Protein AF-0000000079785555 (afdb_homodimer)

Organism: Hymenolepis diminuta (NCBI:txid6216)

InterPro domains:
  IPR012394 Aldehyde dehydrogenase NAD(P)-dependent [PTHR43570] (1-379)
  IPR015590 Aldehyde dehydrogenase domain [PF00171] (34-369)
  IPR016161 Aldehyde/histidinol dehydrogenase [SSF53720] (4-375)
  IPR016162 Aldehyde dehydrogenase, N-terminal [G3DSA:3.40.605.10] (1-370)
  IPR016163 Aldehyde dehydrogenase, C-terminal [G3DSA:3.40.309.10] (154-352)

Secondary structure (DSSP, 8-state):
-TTHHHHHHHHHHHHHHHHHHTSPEEPPPPGGGTTSEEEEEEEE-SEEEEE--SSSTTHHHHHHHHHHHHTT-EEEEE--TT-HHHHHHHHHHHHHHS-TTTEEE----HHHHHHHHHH---SEEEEES-HHHHHHHHHHHHTTT--EEEE-----EEEE-TTS-HHHHHHHHHHHHHGGGG--TTS--EEEEETTTHHHHHHHHHHHHHHHHSSS--TT-TTS---S-HHHHHHHHHHHHH--SEEEE---EEGGGTEE--EEEES--TTSGGGTS---SSEEEEEEESSHHHHHHHHHTSPPPSEEEEE-S-HHHHHHHHHH---SEEEES-SSGGG-STT--B---GGGEE--BSTHHHHHHTEEEEEEEE--SSS-GGG-/-TTHHHHHHHHHHHHHHHHHHTSPEEPPPPGGGTTSEEEEEEEE-SEEEEE--SSSTTHHHHHHHHHHHHTT-EEEEE--TT-HHHHHHHHHHHHHHS-TTTEEE----HHHHHHHHHH---SEEEEES-HHHHHHHHHHHHTTT--EEEE-----EEEE-TTS-HHHHHHHHHHHHHGGGG--TTS--EEEEETTTHHHHHHHHHHHHHHHHSSS--TT-TTS---S-HHHHHHHHHHHHH--SEEEE---EEGGGTEE--EEEES--TTSGGGTS---SSEEEEEEESSHHHHHHHHHTSPPPSEEEEE-S-HHHHHHHHHH---SEEEES-SSGGG-STT--B---GGGEE--BSTHHHHHHTEEEEEEEE--SSS-GGG-

Sequence (768 aa):
MSEISCVKYEIRDLLKRLKSWTKPLKIPKSHQFRRDKCRTEFQPLGTVLIIGSWNFPFQSIMIPLAGAIAAGNCVIIKPNELSVETRKLFAEQIPKYLDRSICQVLSCTLDEIKDFLYSNKMDFIFFSGVSSDGAFVMSEAGRTITPVCLDLSGKCPAYIDDSADVELAAKRIMWGKIYNCGQSSLAPDYALCHLDVQPHFIKACKDVLVSFYNDLPNIDTEDYGRIVSQEHAQRLKELMLETQGNCAFGGFTSVSHRFIQPTVITDVTESDVLMQHEIYGPILPVISVKSSDDALEYVNNLPKPQAVYIFAKEKVIFEFWKKNTLSGGIILNDVVMLKGPNGMNFGGVDSSGMGRYRGRASIELFSHQRGVIERSTKEKLDKMMSEISCVKYEIRDLLKRLKSWTKPLKIPKSHQFRRDKCRTEFQPLGTVLIIGSWNFPFQSIMIPLAGAIAAGNCVIIKPNELSVETRKLFAEQIPKYLDRSICQVLSCTLDEIKDFLYSNKMDFIFFSGVSSDGAFVMSEAGRTITPVCLDLSGKCPAYIDDSADVELAAKRIMWGKIYNCGQSSLAPDYALCHLDVQPHFIKACKDVLVSFYNDLPNIDTEDYGRIVSQEHAQRLKELMLETQGNCAFGGFTSVSHRFIQPTVITDVTESDVLMQHEIYGPILPVISVKSSDDALEYVNNLPKPQAVYIFAKEKVIFEFWKKNTLSGGIILNDVVMLKGPNGMNFGGVDSSGMGRYRGRASIELFSHQRGVIERSTKEKLDKM

Solvent-accessible surface area (backbone atoms only — not comparable to full-atom values): 38741 Å² total; per-residue (Å²): 107,85,47,56,52,57,37,52,49,50,50,52,51,42,69,72,38,44,71,72,71,55,50,67,43,76,41,64,62,40,80,91,38,63,76,32,50,46,31,35,36,72,35,48,59,45,42,32,38,38,35,18,25,56,72,49,46,61,38,50,38,48,46,58,47,50,24,31,46,72,25,64,28,28,36,38,38,30,46,25,71,82,30,55,69,61,37,52,46,48,63,60,48,45,65,75,76,36,57,68,84,43,39,42,73,44,90,53,50,72,73,54,45,53,56,46,54,74,74,40,89,51,50,28,38,39,39,34,47,53,49,70,60,49,18,49,52,37,25,60,27,8,73,67,43,28,53,68,32,32,44,32,35,29,61,9,42,29,36,36,44,82,62,26,59,46,63,59,47,20,43,40,49,50,50,30,18,45,43,72,31,7,38,40,54,54,17,48,43,30,33,39,26,23,63,89,42,38,68,59,32,55,52,33,35,53,51,41,43,24,70,74,63,77,32,76,67,52,95,79,39,79,92,55,69,55,47,94,36,48,69,59,26,43,53,52,50,50,44,67,67,64,35,79,38,44,74,75,46,63,73,54,67,36,42,94,70,12,34,67,29,63,22,40,27,34,72,39,54,82,82,26,62,68,61,72,50,74,69,63,35,29,52,35,41,31,26,74,27,90,41,71,67,54,43,48,54,56,55,69,75,45,74,33,13,28,33,40,24,36,27,53,66,52,63,67,58,54,52,52,48,61,74,72,54,70,42,10,24,39,27,35,62,45,55,62,55,67,76,62,46,47,57,39,44,44,37,20,34,51,58,1,17,34,54,48,30,43,54,63,38,15,37,57,62,36,27,42,74,23,31,38,37,41,48,57,84,80,65,84,66,77,80,112,108,85,47,55,53,58,39,51,48,49,50,51,51,43,71,72,39,43,71,70,71,56,50,66,44,77,40,62,61,40,81,92,38,63,77,33,50,47,32,35,36,70,36,48,58,44,44,33,36,39,34,17,24,57,71,48,46,62,37,52,39,49,46,58,48,50,25,31,45,74,26,64,27,30,37,37,37,29,46,25,71,82,30,55,68,59,37,51,46,49,63,61,48,44,65,73,76,34,58,66,85,42,38,42,73,45,89,54,50,73,74,54,46,53,57,47,53,73,76,39,87,51,50,27,38,38,38,33,45,53,48,71,60,47,18,49,52,38,25,60,26,8,73,68,45,28,54,68,32,31,46,31,36,30,60,9,43,29,38,36,44,81,63,27,59,46,63,59,46,21,43,39,48,48,51,29,19,45,41,70,32,7,38,40,54,53,16,48,44,30,32,41,25,23,62,88,41,39,68,59,33,55,52,33,35,53,51,41,44,24,69,76,63,78,34,76,65,54,94,79,40,79,93,53,70,55,47,92,36,47,68,58,26,44,51,53,49,50,44,68,68,65,36,79,39,44,75,75,45,65,72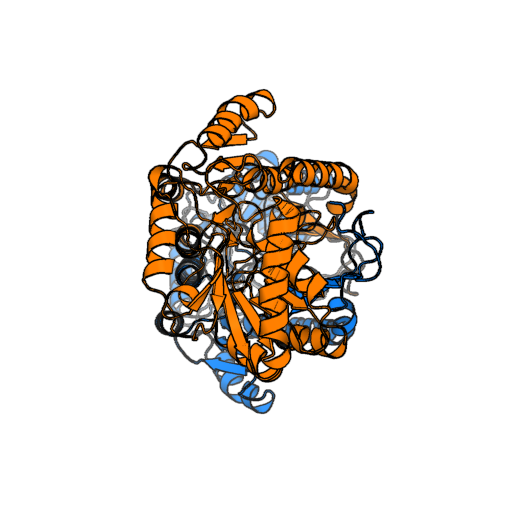,54,68,35,41,94,72,11,34,66,29,61,23,39,28,34,72,39,53,82,83,28,62,68,62,74,50,74,68,63,34,30,52,34,41,31,28,74,28,89,40,72,67,53,45,47,54,57,55,70,75,44,75,33,12,28,33,38,25,37,26,54,66,50,63,66,57,54,53,52,48,60,74,72,53,70,43,11,25,40,27,36,62,46,57,62,55,66,77,62,47,48,58,40,45,44,38,20,34,53,57,1,17,35,56,46,29,44,54,64,37,15,37,56,61,36,27,41,72,23,31,37,38,40,50,60,84,82,63,83,65,79,79,114

Radius of gyration: 28.83 Å; Cα contacts (8 Å, |Δi|>4): 1760; chains: 2; bounding box: 60×88×66 Å

Foldseek 3Di:
DVQVVLLVLLLVLLVVCLCVLFDWAFDDDDPLCVVKGKTKGWAFQEEEEQEADQLNQQNSFRNLLSLNVSLPYAYEYETAVLNPVVLVVCQPVVVVPDPCRRYHYDYDHLVVVLVVLVVDPGSEYEDEEALVSVVVVVVSNVVVVRYYWYQYAFQAEEEEAPQFPLLLLLLQLLCQCQVSQNQDRFRNLEYEYAPVCVVVNLVSNQVNCCVVQVHFDDLPRPPGHAASALVLLVVLLVLLVQFPFAWSDFNDGDSVSNDGTQTETEPGDCPTPSNPDRSSGNYYYYYYDNHLVRVLVSQQVGWAGQEYEYGHPDVVSVVVNVVRGAWQYYDYSHTPCQSPDAPRWGGTDDSSIDATDGNSSSSVRRIDTDMDMGHDPPDPSVPD/DVQVVLLVLLLVLCVVCLCVLFDWAFDDDDPLCVVKGKTKGWAFQEEEEQEADQLNQQNSFSNLLSLNVSLPYAYEYETAVLNPVVLVVCQPVVVVPDPCRRYHYDYDHLVVVLVVLVVDPGSEYEDEEALVSVVVVVVSNVVVVRYYWYQYAFQAEEEEAPQFPLLLLLLQLLCQCQVSQNQDRFRNLEYEYAPVCVVVNLVSNQVNCCVVQVHFDDLPRPPGHAASALVLLVVLLVLLVQFPFAWPDFNDGDSVSRDGTQTETEPGDCPTPSNPDRSSGNYYYYYYDNHLVRVLVSQQVDFAGQEYEYGHPDVVSVVVNVVRGAWQYYDYSHTPCQSPDAPRWGGTDDSSIDATDGNSSSSVRRIDTDMDMGHDPPDPSVPD

Nearest PDB structures (foldseek):
  6k0z-assembly1_A  TM=9.730E-01  e=1.139E-45  Staphylococcus aureus
  2id2-assembly1_C  TM=8.990E-01  e=3.531E-29  Streptococcus mutans
  1euh-assembly1_A  TM=8.965E-01  e=1.994E-28  Streptococcus mutans
  7pkc-assembly3_I  TM=8.694E-01  e=3.215E-28  Streptococcus pyogenes M49 591
  1qi1-assembly1_C  TM=8.891E-01  e=1.711E-27  Streptococcus mutans

pLDDT: mean 92.66, std 8.52, range [37.19, 98.69]

Structure (mmCIF, N/CA/C/O backbone):
data_AF-0000000079785555-model_v1
#
loop_
_entity.id
_entity.type
_entity.pdbx_description
1 polymer 'Aldedh domain-containing protein'
#
loop_
_atom_site.group_PDB
_atom_site.id
_atom_site.type_symbol
_atom_site.label_atom_id
_atom_site.label_alt_id
_atom_site.label_comp_id
_atom_site.label_asym_id
_atom_site.label_entity_id
_atom_site.label_seq_id
_atom_site.pdbx_PDB_ins_code
_atom_site.Cartn_x
_atom_site.Cartn_y
_atom_site.Cartn_z
_atom_site.occupancy
_atom_site.B_iso_or_equiv
_atom_site.auth_seq_id
_atom_site.auth_comp_id
_atom_site.auth_asym_id
_atom_site.auth_atom_id
_atom_site.pdbx_PDB_model_num
ATOM 1 N N . MET A 1 1 ? -14.336 -28.203 -1.696 1 54.31 1 MET A N 1
ATOM 2 C CA . MET A 1 1 ? -13.539 -28.312 -0.477 1 54.31 1 MET A CA 1
ATOM 3 C C . MET A 1 1 ? -12.336 -27.375 -0.516 1 54.31 1 MET A C 1
ATOM 5 O O . MET A 1 1 ? -12.039 -26.703 0.471 1 54.31 1 MET A O 1
ATOM 9 N N . SER A 1 2 ? -11.844 -27.141 -1.79 1 66.81 2 SER A N 1
ATOM 10 C CA . SER A 1 2 ? -10.578 -26.422 -1.933 1 66.81 2 SER A CA 1
ATOM 11 C C . SER A 1 2 ? -10.758 -24.938 -1.629 1 66.81 2 SER A C 1
ATOM 13 O O . SER A 1 2 ? -9.852 -24.297 -1.093 1 66.81 2 SER A O 1
ATOM 15 N N . GLU A 1 3 ? -11.969 -24.469 -1.671 1 80.06 3 GLU A N 1
ATOM 16 C CA . GLU A 1 3 ? -12.172 -23.031 -1.446 1 80.06 3 GLU A CA 1
ATOM 17 C C . GLU A 1 3 ? -12.75 -22.766 -0.058 1 80.06 3 GLU A C 1
ATOM 19 O O . GLU A 1 3 ? -12.398 -21.781 0.586 1 80.06 3 GLU A O 1
ATOM 24 N N . ILE A 1 4 ? -13.492 -23.719 0.406 1 85.88 4 ILE A N 1
ATOM 25 C CA . ILE A 1 4 ? -14.281 -23.469 1.607 1 85.88 4 ILE A CA 1
ATOM 26 C C . ILE A 1 4 ? -13.398 -23.609 2.844 1 85.88 4 ILE A C 1
ATOM 28 O O . ILE A 1 4 ? -13.484 -22.812 3.77 1 85.88 4 ILE A O 1
ATOM 32 N N . SER A 1 5 ? -12.594 -24.609 2.828 1 84.69 5 SER A N 1
ATOM 33 C CA . SER A 1 5 ? -11.766 -24.859 3.996 1 84.69 5 SER A CA 1
ATOM 34 C C . SER A 1 5 ? -10.836 -23.688 4.293 1 84.69 5 SER A C 1
ATOM 36 O O . SER A 1 5 ? -10.672 -23.297 5.449 1 84.69 5 SER A O 1
ATOM 38 N N . CYS A 1 6 ? -10.258 -23.156 3.271 1 85.5 6 CYS A N 1
ATOM 39 C CA . CYS A 1 6 ? -9.344 -22.031 3.443 1 85.5 6 CYS A CA 1
ATOM 40 C C . CYS A 1 6 ? -10.078 -20.828 4.016 1 85.5 6 CYS A C 1
ATOM 42 O O . CYS A 1 6 ? -9.539 -20.125 4.867 1 85.5 6 CYS A O 1
ATOM 44 N N . VAL A 1 7 ? -11.281 -20.609 3.604 1 91.5 7 VAL A N 1
ATOM 45 C CA . VAL A 1 7 ? -12.094 -19.484 4.062 1 91.5 7 VAL A CA 1
ATOM 46 C C . VAL A 1 7 ? -12.453 -19.672 5.535 1 91.5 7 VAL A C 1
ATOM 48 O O . VAL A 1 7 ? -12.328 -18.75 6.336 1 91.5 7 VAL A O 1
ATOM 51 N N . LYS A 1 8 ? -12.836 -20.922 5.836 1 92.19 8 LYS A N 1
ATOM 52 C CA . LYS A 1 8 ? -13.188 -21.234 7.219 1 92.19 8 LYS A CA 1
ATOM 53 C C . LYS A 1 8 ? -12 -21 8.156 1 92.19 8 LYS A C 1
ATOM 55 O O . LYS A 1 8 ? -12.156 -20.438 9.242 1 92.19 8 LYS A O 1
ATOM 60 N N . TYR A 1 9 ? -10.938 -21.422 7.695 1 87.94 9 TYR A N 1
ATOM 61 C CA . TYR A 1 9 ? -9.734 -21.266 8.5 1 87.94 9 TYR A CA 1
ATOM 62 C C . TYR A 1 9 ? -9.406 -19.781 8.703 1 87.94 9 TYR A C 1
ATOM 64 O O . TYR A 1 9 ? -9.094 -19.359 9.812 1 87.94 9 TYR A O 1
ATOM 72 N N . GLU A 1 10 ? -9.438 -19.031 7.656 1 90.94 10 GLU A N 1
ATOM 73 C CA . GLU A 1 10 ? -9.172 -17.594 7.719 1 90.94 10 GLU A CA 1
ATOM 74 C C . GLU A 1 10 ? -10.102 -16.906 8.711 1 90.94 10 GLU A C 1
ATOM 76 O O . GLU A 1 10 ? -9.648 -16.125 9.555 1 90.94 10 GLU A O 1
ATOM 81 N N . ILE A 1 11 ? -11.367 -17.219 8.664 1 94.12 11 ILE A N 1
ATOM 82 C CA . ILE A 1 11 ? -12.367 -16.578 9.523 1 94.12 11 ILE A CA 1
ATOM 83 C C . ILE A 1 11 ? -12.125 -16.984 10.977 1 94.12 11 ILE A C 1
ATOM 85 O O . ILE A 1 11 ? -12.188 -16.141 11.875 1 94.12 11 ILE A O 1
ATOM 89 N N . ARG A 1 12 ? -11.82 -18.266 11.156 1 93 12 ARG A N 1
ATOM 90 C CA . ARG A 1 12 ? -11.547 -18.734 12.508 1 93 12 ARG A CA 1
ATOM 91 C C . ARG A 1 12 ? -10.328 -18.047 13.102 1 93 12 ARG A C 1
ATOM 93 O O . ARG A 1 12 ? -10.336 -17.656 14.273 1 93 12 ARG A O 1
ATOM 100 N N . ASP A 1 13 ? -9.305 -17.922 12.289 1 90.81 13 ASP A N 1
ATOM 101 C CA . ASP A 1 13 ? -8.078 -17.266 12.734 1 90.81 13 ASP A CA 1
ATOM 102 C C . ASP A 1 13 ? -8.328 -15.797 13.078 1 90.81 13 ASP A C 1
ATOM 104 O O . ASP A 1 13 ? -7.859 -15.305 14.109 1 90.81 13 ASP A O 1
ATOM 108 N N . LEU A 1 14 ? -9.062 -15.109 12.312 1 93.44 14 LEU A N 1
ATOM 109 C CA . LEU A 1 14 ? -9.422 -13.719 12.555 1 93.44 14 LEU A CA 1
ATOM 110 C C . LEU A 1 14 ? -10.227 -13.578 13.844 1 93.44 14 LEU A C 1
ATOM 112 O O . LEU A 1 14 ? -9.938 -12.703 14.672 1 93.44 14 LEU A O 1
ATOM 116 N N . LEU A 1 15 ? -11.188 -14.453 14.031 1 95.38 15 LEU A N 1
ATOM 117 C CA . LEU A 1 15 ? -12.031 -14.398 15.219 1 95.38 15 LEU A CA 1
ATOM 118 C C . LEU A 1 15 ? -11.203 -14.633 16.484 1 95.38 15 LEU A C 1
ATOM 120 O O . LEU A 1 15 ? -11.414 -13.977 17.5 1 95.38 15 LEU A O 1
ATOM 124 N N . LYS A 1 16 ? -10.297 -15.508 16.297 1 93.44 16 LYS A N 1
ATOM 125 C CA . LYS A 1 16 ? -9.492 -15.898 17.453 1 93.44 16 LYS A CA 1
ATOM 126 C C . LYS A 1 16 ? -8.492 -14.805 17.828 1 93.44 16 LYS A C 1
ATOM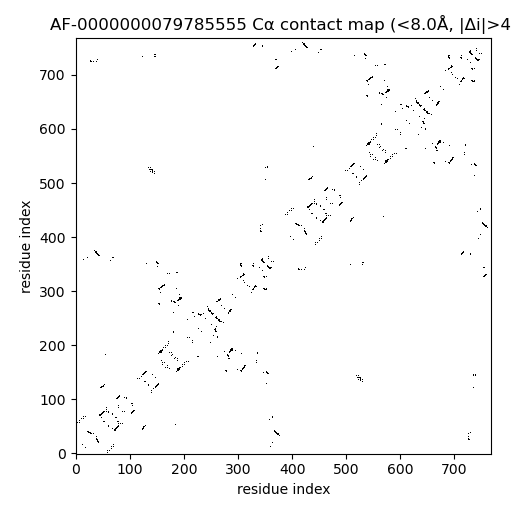 128 O O . LYS A 1 16 ? -8.227 -14.578 19.016 1 93.44 16 LYS A O 1
ATOM 133 N N . ARG A 1 17 ? -7.984 -14.125 16.844 1 93.75 17 ARG A N 1
ATOM 134 C CA . ARG A 1 17 ? -6.809 -13.305 17.094 1 93.75 17 ARG A CA 1
ATOM 135 C C . ARG A 1 17 ? -7.113 -11.828 16.875 1 93.75 17 ARG A C 1
ATOM 137 O O . ARG A 1 17 ? -6.234 -10.977 17.016 1 93.75 17 ARG A O 1
ATOM 144 N N . LEU A 1 18 ? -8.289 -11.477 16.609 1 94.88 18 LEU A N 1
ATOM 145 C CA . LEU A 1 18 ? -8.656 -10.109 16.25 1 94.88 18 LEU A CA 1
ATOM 146 C C . LEU A 1 18 ? -8.25 -9.133 17.344 1 94.88 18 LEU A C 1
ATOM 148 O O . LEU A 1 18 ? -7.637 -8.102 17.062 1 94.88 18 LEU A O 1
ATOM 152 N N . LYS A 1 19 ? -8.555 -9.438 18.594 1 94.75 19 LYS A N 1
ATOM 153 C CA . LYS A 1 19 ? -8.242 -8.547 19.703 1 94.75 19 LYS A CA 1
ATOM 154 C C . LYS A 1 19 ? -6.738 -8.312 19.812 1 94.75 19 LYS A C 1
ATOM 156 O O . LYS A 1 19 ? -6.293 -7.172 19.984 1 94.75 19 LYS A O 1
ATOM 161 N N . SER A 1 20 ? -6.012 -9.352 19.656 1 93.88 20 SER A N 1
ATOM 162 C CA . SER A 1 20 ? -4.559 -9.25 19.766 1 93.88 20 SER A CA 1
ATOM 163 C C . SER A 1 20 ? -3.975 -8.492 18.578 1 93.88 20 SER A C 1
ATOM 165 O O . SER A 1 20 ? -3.055 -7.684 18.75 1 93.88 20 SER A O 1
ATOM 167 N N . TRP A 1 21 ? -4.512 -8.727 17.406 1 92.06 21 TRP A N 1
ATOM 168 C CA . TRP A 1 21 ? -3.961 -8.141 16.188 1 92.06 21 TRP A CA 1
ATOM 169 C C . TRP A 1 21 ? -4.309 -6.656 16.094 1 92.06 21 TRP A C 1
ATOM 171 O O . TRP A 1 21 ? -3.658 -5.906 15.352 1 92.06 21 TRP A O 1
ATOM 181 N N . THR A 1 22 ? -5.297 -6.168 16.812 1 93.69 22 THR A N 1
ATOM 182 C CA . THR A 1 22 ? -5.75 -4.789 16.672 1 93.69 22 THR A CA 1
ATOM 183 C C . THR A 1 22 ? -5.355 -3.963 17.891 1 93.69 22 THR A C 1
ATOM 185 O O . THR A 1 22 ? -5.754 -2.803 18.016 1 93.69 22 THR A O 1
ATOM 188 N N . LYS A 1 23 ? -4.625 -4.559 18.781 1 93.25 23 LYS A N 1
ATOM 189 C CA . LYS A 1 23 ? -4.164 -3.828 19.953 1 93.25 23 LYS A CA 1
ATOM 190 C C . LYS A 1 23 ? -3.256 -2.668 19.562 1 93.25 23 LYS A C 1
ATOM 192 O O . LYS A 1 23 ? -2.402 -2.812 18.688 1 93.25 23 LYS A O 1
ATOM 197 N N . PRO A 1 24 ? -3.445 -1.506 20.203 1 91.12 24 PRO A N 1
ATOM 198 C CA . PRO A 1 24 ? -2.527 -0.394 19.953 1 91.12 24 PRO A CA 1
ATOM 199 C C . PRO A 1 24 ? -1.067 -0.763 20.203 1 91.12 24 PRO A C 1
ATOM 201 O O . PRO A 1 24 ? -0.769 -1.522 21.125 1 91.12 24 PRO A O 1
ATOM 204 N N . LEU A 1 25 ? -0.249 -0.232 19.312 1 85.44 25 LEU A N 1
ATOM 205 C CA . LEU A 1 25 ? 1.179 -0.501 19.453 1 85.44 25 LEU A CA 1
ATOM 206 C C . LEU A 1 25 ? 1.895 0.674 20.109 1 85.44 25 LEU A C 1
ATOM 208 O O . LEU A 1 25 ? 1.862 1.794 19.594 1 85.44 25 LEU A O 1
ATOM 212 N N . LYS A 1 26 ? 2.553 0.395 21.188 1 84.25 26 LYS A N 1
ATOM 213 C CA . LYS A 1 26 ? 3.309 1.437 21.875 1 84.25 26 LYS A CA 1
ATOM 214 C C . LYS A 1 26 ? 4.602 1.765 21.125 1 84.25 26 LYS A C 1
ATOM 216 O O . LYS A 1 26 ? 5.27 0.868 20.609 1 84.25 26 LYS A O 1
ATOM 221 N N . ILE A 1 27 ? 4.875 2.936 21 1 79.81 27 ILE A N 1
ATOM 222 C CA . ILE A 1 27 ? 6.086 3.404 20.328 1 79.81 27 ILE A CA 1
ATOM 223 C C . ILE A 1 27 ? 7.141 3.752 21.375 1 79.81 27 ILE A C 1
ATOM 225 O O . ILE A 1 27 ? 6.832 4.371 22.406 1 79.81 27 ILE A O 1
ATOM 229 N N . PRO A 1 28 ? 8.336 3.193 21.109 1 68.12 28 PRO A N 1
ATOM 230 C CA . PRO A 1 28 ? 9.398 3.562 22.062 1 68.12 28 PRO A CA 1
ATOM 231 C C . PRO A 1 28 ? 9.672 5.066 22.078 1 68.12 28 PRO A C 1
ATOM 233 O O . PRO A 1 28 ? 9.602 5.723 21.031 1 68.12 28 PRO A O 1
ATOM 236 N N . LYS A 1 29 ? 9.703 5.566 23.156 1 64.31 29 LYS A N 1
ATOM 237 C CA . LYS A 1 29 ? 9.781 7.012 23.344 1 64.31 29 LYS A CA 1
ATOM 238 C C . LYS A 1 29 ? 11.234 7.473 23.484 1 64.31 29 LYS A C 1
ATOM 240 O O . LYS A 1 29 ? 12.039 6.801 24.125 1 64.31 29 LYS A O 1
ATOM 245 N N . SER A 1 30 ? 11.516 8.398 22.547 1 63.25 30 SER A N 1
ATOM 246 C CA . SER A 1 30 ? 12.703 9.188 22.812 1 63.25 30 SER A CA 1
ATOM 247 C C . SER A 1 30 ? 12.539 10.031 24.078 1 63.25 30 SER A C 1
ATOM 249 O O . SER A 1 30 ? 11.43 10.141 24.609 1 63.25 30 SER A O 1
ATOM 251 N N . HIS A 1 31 ? 13.617 10.555 24.562 1 63.66 31 HIS A N 1
ATOM 252 C CA . HIS A 1 31 ? 13.664 11.344 25.781 1 63.66 31 HIS A CA 1
ATOM 253 C C . HIS A 1 31 ? 12.695 12.523 25.719 1 63.66 31 HIS A C 1
ATOM 255 O O . HIS A 1 31 ? 12.039 12.844 26.703 1 63.66 31 HIS A O 1
ATOM 261 N N . GLN A 1 32 ? 12.492 12.992 24.531 1 68.88 32 GLN A N 1
ATOM 262 C CA . GLN A 1 32 ? 11.672 14.18 24.344 1 68.88 32 GLN A CA 1
ATOM 263 C C . GLN A 1 32 ? 10.188 13.875 24.562 1 68.88 32 GLN A C 1
ATOM 265 O O . GLN A 1 32 ? 9.406 14.766 24.875 1 68.88 32 GLN A O 1
ATOM 270 N N . PHE A 1 33 ? 9.875 12.617 24.516 1 76.31 33 PHE A N 1
ATOM 271 C CA . PHE A 1 33 ? 8.469 12.227 24.594 1 76.31 33 PHE A CA 1
ATOM 272 C C . PHE A 1 33 ? 8.234 11.344 25.812 1 76.31 33 PHE A C 1
ATOM 274 O O . PHE A 1 33 ? 7.234 10.625 25.891 1 76.31 33 PHE A O 1
ATOM 281 N N . ARG A 1 34 ? 9.102 11.414 26.75 1 73.06 34 ARG A N 1
ATOM 282 C CA . ARG A 1 34 ? 9.102 10.508 27.891 1 73.06 34 ARG A CA 1
ATOM 283 C C . ARG A 1 34 ? 7.816 10.641 28.703 1 73.06 34 ARG A C 1
ATOM 285 O O . ARG A 1 34 ? 7.324 9.656 29.266 1 73.06 34 ARG A O 1
ATOM 292 N N . ARG A 1 35 ? 7.199 11.781 28.719 1 78.38 35 ARG A N 1
ATOM 293 C CA . ARG A 1 35 ? 6.008 11.984 29.531 1 78.38 35 ARG A CA 1
ATOM 294 C C . ARG A 1 35 ? 4.742 11.875 28.688 1 78.38 35 ARG A C 1
ATOM 296 O O . ARG A 1 35 ? 3.629 12.008 29.203 1 78.38 35 ARG A O 1
ATOM 303 N N . ASP A 1 36 ? 4.949 11.617 27.469 1 86.75 36 ASP A N 1
ATOM 304 C CA . ASP A 1 36 ? 3.822 11.57 26.547 1 86.75 36 ASP A CA 1
ATOM 305 C C . ASP A 1 36 ? 3.408 10.133 26.25 1 86.75 36 ASP A C 1
ATOM 307 O O . ASP A 1 36 ? 4.176 9.203 26.5 1 86.75 36 ASP A O 1
ATOM 311 N N . LYS A 1 37 ? 2.203 9.977 26 1 89.12 37 LYS A N 1
ATOM 312 C CA . LYS A 1 37 ? 1.729 8.695 25.484 1 89.12 37 LYS A CA 1
ATOM 313 C C . LYS A 1 37 ? 1.71 8.695 23.953 1 89.12 37 LYS A C 1
ATOM 315 O O . LYS A 1 37 ? 1.004 9.492 23.344 1 89.12 37 LYS A O 1
ATOM 320 N N . CYS A 1 38 ? 2.6 7.898 23.391 1 91.06 38 CYS A N 1
ATOM 321 C CA . CYS A 1 38 ? 2.697 7.766 21.938 1 91.06 38 CYS A CA 1
ATOM 322 C C . CYS A 1 38 ? 2.385 6.34 21.5 1 91.06 38 CYS A C 1
ATOM 324 O O . CYS A 1 38 ? 2.967 5.387 22.016 1 91.06 38 CYS A O 1
ATOM 326 N N . ARG A 1 39 ? 1.468 6.215 20.625 1 92.38 39 ARG A N 1
ATOM 327 C CA . ARG A 1 39 ? 1.105 4.891 20.125 1 92.38 39 ARG A CA 1
ATOM 328 C C . ARG A 1 39 ? 0.547 4.973 18.719 1 92.38 39 ARG A C 1
ATOM 330 O O . ARG A 1 39 ? 0.266 6.062 18.219 1 92.38 39 ARG A O 1
ATOM 337 N N . THR A 1 40 ? 0.484 3.842 18.094 1 92.75 40 THR A N 1
ATOM 338 C CA . THR A 1 40 ? -0.218 3.703 16.812 1 92.75 40 THR A CA 1
ATOM 339 C C . THR A 1 40 ? -1.47 2.848 16.984 1 92.75 40 THR A C 1
ATOM 341 O O . THR A 1 40 ? -1.469 1.875 17.734 1 92.75 40 THR A O 1
ATOM 344 N N . GLU A 1 41 ? -2.504 3.236 16.359 1 95.31 41 GLU A N 1
ATOM 345 C CA . GLU A 1 41 ? -3.773 2.518 16.406 1 95.31 41 GLU A CA 1
ATOM 346 C C . GLU A 1 41 ? -4.324 2.264 15.008 1 95.31 41 GLU A C 1
ATOM 348 O O . GLU A 1 41 ? -4.141 3.084 14.102 1 95.31 41 GLU A O 1
ATOM 353 N N . PHE A 1 42 ? -4.984 1.099 14.883 1 95.31 42 PHE A N 1
ATOM 354 C CA . PHE A 1 42 ? -5.645 0.791 13.617 1 95.31 42 PHE A CA 1
ATOM 355 C C . PHE A 1 42 ? -7.004 1.468 13.539 1 95.31 42 PHE A C 1
ATOM 357 O O . PHE A 1 42 ? -7.742 1.508 14.523 1 95.31 42 PHE A O 1
ATOM 364 N N . GLN A 1 43 ? -7.281 2.062 12.414 1 95.44 43 GLN A N 1
ATOM 365 C CA . GLN A 1 43 ? -8.586 2.629 12.094 1 95.44 43 GLN A CA 1
ATOM 366 C C . GLN A 1 43 ? -9.109 2.102 10.766 1 95.44 43 GLN A C 1
ATOM 368 O O . GLN A 1 43 ? -8.344 1.954 9.805 1 95.44 43 GLN A O 1
ATOM 373 N N . PRO A 1 44 ? -10.461 1.812 10.758 1 96.19 44 PRO A N 1
ATOM 374 C CA . PRO A 1 44 ? -11.016 1.404 9.469 1 96.19 44 PRO A CA 1
ATOM 375 C C . PRO A 1 44 ? -10.867 2.484 8.398 1 96.19 44 PRO A C 1
ATOM 377 O O . PRO A 1 44 ? -10.797 3.672 8.719 1 96.19 44 PRO A O 1
ATOM 380 N N . LEU A 1 45 ? -10.844 2.07 7.176 1 96.62 45 LEU A N 1
ATOM 381 C CA . LEU A 1 45 ? -10.664 2.98 6.047 1 96.62 45 LEU A CA 1
ATOM 382 C C . LEU A 1 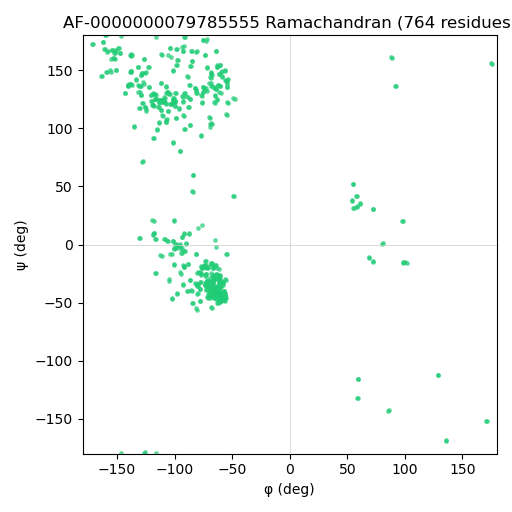45 ? -12.008 3.553 5.594 1 96.62 45 LEU A C 1
ATOM 384 O O . LEU A 1 45 ? -12.062 4.652 5.043 1 96.62 45 LEU A O 1
ATOM 388 N N . GLY A 1 46 ? -13.062 2.857 5.734 1 96.19 46 GLY A N 1
ATOM 389 C CA . GLY A 1 46 ? -14.375 3.279 5.289 1 96.19 46 GLY A CA 1
ATOM 390 C C . GLY A 1 46 ? -15.078 2.24 4.434 1 96.19 46 GLY A C 1
ATOM 391 O O . GLY A 1 46 ? -15.359 1.133 4.898 1 96.19 46 GLY A O 1
ATOM 392 N N . THR A 1 47 ? -15.258 2.566 3.15 1 97.12 47 THR A N 1
ATOM 393 C CA . THR A 1 47 ? -15.922 1.67 2.213 1 97.12 47 THR A CA 1
ATOM 394 C C . THR A 1 47 ? -14.906 0.988 1.302 1 97.12 47 THR A C 1
ATOM 396 O O . THR A 1 47 ? -14.188 1.656 0.554 1 97.12 47 THR A O 1
ATOM 399 N N . VAL A 1 48 ? -14.898 -0.344 1.354 1 98.19 48 VAL A N 1
ATOM 400 C CA . VAL A 1 48 ? -13.961 -1.154 0.58 1 98.19 48 VAL A CA 1
ATOM 401 C C . VAL A 1 48 ? -14.695 -1.838 -0.568 1 98.19 48 VAL A C 1
ATOM 403 O O . VAL A 1 48 ? -15.781 -2.391 -0.375 1 98.19 48 VAL A O 1
ATOM 406 N N . LEU A 1 49 ? -14.148 -1.727 -1.764 1 97.94 49 LEU A N 1
ATOM 407 C CA . LEU A 1 49 ? -14.648 -2.48 -2.91 1 97.94 49 LEU A CA 1
ATOM 408 C C . LEU A 1 49 ? -13.789 -3.713 -3.164 1 97.94 49 LEU A C 1
ATOM 410 O O . LEU A 1 49 ? -12.57 -3.604 -3.322 1 97.94 49 LEU A O 1
ATOM 414 N N . ILE A 1 50 ? -14.406 -4.875 -3.168 1 98.12 50 ILE A N 1
ATOM 415 C CA . ILE A 1 50 ? -13.711 -6.133 -3.443 1 98.12 50 ILE A CA 1
ATOM 416 C C . ILE A 1 50 ? -14.195 -6.703 -4.777 1 98.12 50 ILE A C 1
ATOM 418 O O . ILE A 1 50 ? -15.367 -7.047 -4.926 1 98.12 50 ILE A O 1
ATOM 422 N N . ILE A 1 51 ? -13.281 -6.773 -5.715 1 96.69 51 ILE A N 1
ATOM 423 C CA . ILE A 1 51 ? -13.555 -7.355 -7.027 1 96.69 51 ILE A CA 1
ATOM 424 C C . ILE A 1 51 ? -12.891 -8.727 -7.133 1 96.69 51 ILE A C 1
ATOM 426 O O . ILE A 1 51 ? -11.664 -8.836 -7.105 1 96.69 51 ILE A O 1
ATOM 430 N N . GLY A 1 52 ? -13.695 -9.711 -7.238 1 95.62 52 GLY A N 1
ATOM 431 C CA . GLY A 1 52 ? -13.188 -11.07 -7.184 1 95.62 52 GLY A CA 1
ATOM 432 C C . GLY A 1 52 ? -12.875 -11.648 -8.547 1 95.62 52 GLY A C 1
ATOM 433 O O . GLY A 1 52 ? -13.258 -11.078 -9.57 1 95.62 52 GLY A O 1
ATOM 434 N N . SER A 1 53 ? -12.18 -12.734 -8.617 1 94.19 53 SER A N 1
ATOM 435 C CA . SER A 1 53 ? -11.789 -13.445 -9.828 1 94.19 53 SER A CA 1
ATOM 436 C C . SER A 1 53 ? -12.727 -14.617 -10.109 1 94.19 53 SER A C 1
ATOM 438 O O . SER A 1 53 ? -13.508 -15.016 -9.242 1 94.19 53 SER A O 1
ATOM 440 N N . TRP A 1 54 ? -12.664 -15.227 -11.305 1 93.19 54 TRP A N 1
ATOM 441 C CA . TRP A 1 54 ? -13.586 -16.281 -11.695 1 93.19 54 TRP A CA 1
ATOM 442 C C . TRP A 1 54 ? -13.016 -17.656 -11.344 1 93.19 54 TRP A C 1
ATOM 444 O O . TRP A 1 54 ? -13.758 -18.641 -11.25 1 93.19 54 TRP A O 1
ATOM 454 N N . ASN A 1 55 ? -11.727 -17.766 -11.141 1 92 55 ASN A N 1
ATOM 455 C CA . ASN A 1 55 ? -11.117 -19.094 -10.984 1 92 55 ASN A CA 1
ATOM 456 C C . ASN A 1 55 ? -11.32 -19.641 -9.578 1 92 55 ASN A C 1
ATOM 458 O O . ASN A 1 55 ? -11.391 -20.859 -9.391 1 92 55 ASN A O 1
ATOM 462 N N . PHE A 1 56 ? -11.297 -18.828 -8.594 1 93.12 56 PHE A N 1
ATOM 463 C CA . PHE A 1 56 ? -11.695 -19.141 -7.223 1 93.12 56 PHE A CA 1
ATOM 464 C C . PHE A 1 56 ? -12.703 -18.125 -6.711 1 93.12 56 PHE A C 1
ATOM 466 O O . PHE A 1 56 ? -12.406 -17.344 -5.797 1 93.12 56 PHE A O 1
ATOM 473 N N . PRO A 1 57 ? -13.859 -18.234 -7.266 1 94 57 PRO A N 1
ATOM 474 C CA . PRO A 1 57 ? -14.82 -17.141 -7.133 1 94 57 PRO A CA 1
ATOM 475 C C . PRO A 1 57 ? -15.312 -16.953 -5.699 1 94 57 PRO A C 1
ATOM 477 O O . PRO A 1 57 ? -15.719 -15.859 -5.316 1 94 57 PRO A O 1
ATOM 480 N N . PHE A 1 58 ? -15.281 -18 -4.914 1 95 58 PHE A N 1
ATOM 481 C CA . PHE A 1 58 ? -15.773 -17.906 -3.547 1 95 58 PHE A CA 1
ATOM 482 C C . PHE A 1 58 ? -14.688 -17.359 -2.621 1 95 58 PHE A C 1
ATOM 484 O O . PHE A 1 58 ? -14.898 -16.344 -1.949 1 95 58 PHE A O 1
ATOM 491 N N . GLN A 1 59 ? -13.523 -17.906 -2.652 1 93.81 59 GLN A N 1
ATOM 492 C CA . GLN A 1 59 ? -12.469 -17.5 -1.728 1 93.81 59 GLN A CA 1
ATOM 493 C C . GLN A 1 59 ? -11.914 -16.125 -2.094 1 93.81 59 GLN A C 1
ATOM 495 O O . GLN A 1 59 ? -11.492 -15.367 -1.219 1 93.81 59 GLN A O 1
ATOM 500 N N . SER A 1 60 ? -11.906 -15.797 -3.398 1 94.62 60 SER A N 1
ATOM 501 C CA . SER A 1 60 ? -11.367 -14.516 -3.836 1 94.62 60 SER A CA 1
ATOM 502 C C . SER A 1 60 ? -12.188 -13.352 -3.297 1 94.62 60 SER A C 1
ATOM 504 O O . SER A 1 60 ? -11.719 -12.211 -3.266 1 94.62 60 SER A O 1
ATOM 506 N N . ILE A 1 61 ? -13.398 -13.656 -2.867 1 96.56 61 ILE A N 1
ATOM 507 C CA . ILE A 1 61 ? -14.266 -12.641 -2.279 1 96.56 61 ILE A CA 1
ATOM 508 C C . ILE A 1 61 ? -14.266 -12.781 -0.758 1 96.56 61 ILE A C 1
ATOM 510 O O . ILE A 1 61 ? -14.039 -11.805 -0.037 1 96.56 61 ILE A O 1
ATOM 514 N N . MET A 1 62 ? -14.414 -13.992 -0.264 1 96.69 62 MET A N 1
ATOM 515 C CA . MET A 1 62 ? -14.695 -14.227 1.149 1 96.69 62 MET A CA 1
ATOM 516 C C . MET A 1 62 ? -13.469 -13.906 2.008 1 96.69 62 MET A C 1
ATOM 518 O O . MET A 1 62 ? -13.609 -13.438 3.137 1 96.69 62 MET A O 1
ATOM 522 N N . ILE A 1 63 ? -12.32 -14.203 1.488 1 95.88 63 ILE A N 1
ATOM 523 C CA . ILE A 1 63 ? -11.117 -14 2.281 1 95.88 63 ILE A CA 1
ATOM 524 C C . ILE A 1 63 ? -10.883 -12.508 2.494 1 95.88 63 ILE A C 1
ATOM 526 O O . ILE A 1 63 ? -10.789 -12.047 3.635 1 95.88 63 ILE A O 1
ATOM 530 N N . PRO A 1 64 ? -10.836 -11.695 1.422 1 97.38 64 PRO A N 1
ATOM 531 C CA . PRO A 1 64 ? -10.688 -10.258 1.669 1 97.38 64 PRO A CA 1
ATOM 532 C C . PRO A 1 64 ? -11.898 -9.656 2.375 1 97.38 64 PRO A C 1
ATOM 534 O O . PRO A 1 64 ? -11.766 -8.703 3.141 1 97.38 64 PRO A O 1
ATOM 537 N N . LEU A 1 65 ? -13.109 -10.234 2.15 1 98 65 LEU A N 1
ATOM 538 C CA . LEU A 1 65 ? -14.305 -9.773 2.836 1 98 65 LEU A CA 1
ATOM 539 C C . LEU A 1 65 ? -14.164 -9.93 4.348 1 98 65 LEU A C 1
ATOM 541 O O . LEU A 1 65 ? -14.43 -8.992 5.102 1 98 65 LEU A O 1
ATOM 545 N N . ALA A 1 66 ? -13.719 -11.102 4.738 1 97 66 ALA A N 1
ATOM 546 C CA . ALA A 1 66 ? -13.516 -11.367 6.16 1 97 66 ALA A CA 1
ATOM 547 C C . ALA A 1 66 ? -12.516 -10.383 6.762 1 97 66 ALA A C 1
ATOM 549 O O . ALA A 1 66 ? -12.742 -9.852 7.852 1 97 66 ALA A O 1
ATOM 550 N N . GLY A 1 67 ? -11.414 -10.141 6.039 1 97.19 67 GLY A N 1
ATOM 551 C CA . GLY A 1 67 ? -10.406 -9.203 6.504 1 97.19 67 GLY A CA 1
ATOM 552 C C . GLY A 1 67 ? -10.906 -7.777 6.598 1 97.19 67 GLY A C 1
ATOM 553 O O . GLY A 1 67 ? -10.633 -7.078 7.574 1 97.19 67 GLY A O 1
ATOM 554 N N . ALA A 1 68 ? -11.633 -7.336 5.586 1 98.44 68 ALA A N 1
ATOM 555 C CA . ALA A 1 68 ? -12.156 -5.973 5.543 1 98.44 68 ALA A CA 1
ATOM 556 C C . ALA A 1 68 ? -13.141 -5.727 6.68 1 98.44 68 ALA A C 1
ATOM 558 O O . ALA A 1 68 ? -13.078 -4.691 7.348 1 98.44 68 ALA A O 1
ATOM 559 N N . ILE A 1 69 ? -14.023 -6.68 6.93 1 97.75 69 ILE A N 1
ATOM 560 C CA . ILE A 1 69 ? -15 -6.562 8.008 1 97.75 69 ILE A CA 1
ATOM 561 C C . ILE A 1 69 ? -14.289 -6.594 9.359 1 97.75 69 ILE A C 1
ATOM 563 O O . ILE A 1 69 ? -14.594 -5.797 10.25 1 97.75 69 ILE A O 1
ATOM 567 N N . ALA A 1 70 ? -13.32 -7.523 9.445 1 97.31 70 ALA A N 1
ATOM 568 C CA . ALA A 1 70 ? -12.555 -7.621 10.68 1 97.31 70 ALA A CA 1
ATOM 569 C C . ALA A 1 70 ? -11.867 -6.301 11.008 1 97.31 70 ALA A C 1
ATOM 571 O O . ALA A 1 70 ? -11.703 -5.949 12.18 1 97.31 70 ALA A O 1
ATOM 572 N N . ALA A 1 71 ? -11.477 -5.57 10.031 1 97.19 71 ALA A N 1
ATOM 573 C CA . ALA A 1 71 ? -10.797 -4.289 10.203 1 97.19 71 ALA A CA 1
ATOM 574 C C . ALA A 1 71 ? -11.805 -3.168 10.477 1 97.19 71 ALA A C 1
ATOM 576 O O . ALA A 1 71 ? -11.414 -2.021 10.711 1 97.19 71 ALA A O 1
ATOM 577 N N . GLY A 1 72 ? -13.125 -3.432 10.367 1 96.56 72 GLY A N 1
ATOM 578 C CA . GLY A 1 72 ? -14.156 -2.48 10.75 1 96.56 72 GLY A CA 1
ATOM 579 C C . GLY A 1 72 ? -14.711 -1.698 9.578 1 96.56 72 GLY A C 1
ATOM 580 O O . GLY A 1 72 ? -15.281 -0.62 9.766 1 96.56 72 GLY A O 1
ATOM 581 N N . ASN A 1 73 ? -14.539 -2.211 8.352 1 98.12 73 ASN A N 1
ATOM 582 C CA . ASN A 1 73 ? -14.969 -1.48 7.164 1 98.12 73 ASN A CA 1
ATOM 583 C C . ASN A 1 73 ? -16.328 -1.955 6.676 1 98.12 73 ASN A C 1
ATOM 585 O O . ASN A 1 73 ? -16.766 -3.053 7.023 1 98.12 73 ASN A O 1
ATOM 589 N N . CYS A 1 74 ? -17.016 -1.109 5.902 1 97.88 74 CYS A N 1
ATOM 590 C CA . CYS A 1 74 ? -18.109 -1.537 5.047 1 97.88 74 CYS A CA 1
ATOM 591 C C . CYS A 1 74 ? -17.594 -2.021 3.697 1 97.88 74 CYS A C 1
ATOM 593 O O . CYS A 1 74 ? -16.531 -1.597 3.244 1 97.88 74 CYS A O 1
ATOM 595 N N . VAL A 1 75 ? -18.422 -2.939 3.072 1 98.38 75 VAL A N 1
ATOM 596 C CA . VAL A 1 75 ? -17.828 -3.588 1.907 1 98.38 75 VAL A CA 1
ATOM 597 C C . VAL A 1 75 ? -18.844 -3.668 0.78 1 98.38 75 VAL A C 1
ATOM 599 O O . VAL A 1 75 ? -20.031 -3.936 1.023 1 98.38 75 VAL A O 1
ATOM 602 N N . ILE A 1 76 ? -18.406 -3.391 -0.377 1 97.44 76 ILE A N 1
ATOM 603 C CA . ILE A 1 76 ? -19.109 -3.732 -1.614 1 97.44 76 ILE A CA 1
ATOM 604 C C . ILE A 1 76 ? -18.359 -4.855 -2.332 1 97.44 76 ILE A C 1
ATOM 606 O O . ILE A 1 76 ? -17.141 -4.762 -2.553 1 97.44 76 ILE A O 1
ATOM 610 N N . ILE A 1 77 ? -19.031 -5.934 -2.588 1 97.31 77 ILE A N 1
ATOM 611 C CA . ILE A 1 77 ? -18.391 -7.035 -3.289 1 97.31 77 ILE A CA 1
ATOM 612 C C . ILE A 1 77 ? -18.922 -7.133 -4.715 1 97.31 77 ILE A C 1
ATOM 614 O O . ILE A 1 77 ? -20.125 -6.926 -4.945 1 97.31 77 ILE A O 1
ATOM 618 N N . LYS A 1 78 ? -18.047 -7.312 -5.625 1 96.19 78 LYS A N 1
ATOM 619 C CA . LYS A 1 78 ? -18.375 -7.562 -7.027 1 96.19 78 LYS A CA 1
ATOM 620 C C . LYS A 1 78 ? -17.859 -8.93 -7.477 1 96.19 78 LYS A C 1
ATOM 622 O O . LYS A 1 78 ? -16.766 -9.031 -8.031 1 96.19 78 LYS A O 1
ATOM 627 N N . PRO A 1 79 ? -18.672 -9.984 -7.371 1 95.19 79 PRO A N 1
ATOM 628 C CA . PRO A 1 79 ? -18.266 -11.297 -7.887 1 95.19 79 PRO A CA 1
ATOM 629 C C . PRO A 1 79 ? -18.062 -11.297 -9.398 1 95.19 79 PRO A C 1
ATOM 631 O O . PRO A 1 79 ? -18.609 -10.445 -10.102 1 95.19 79 PRO A O 1
ATOM 634 N N . ASN A 1 80 ? -17.25 -12.148 -9.852 1 93.38 80 ASN A N 1
ATOM 635 C CA . ASN A 1 80 ? -16.938 -12.219 -11.273 1 93.38 80 ASN A CA 1
ATOM 636 C C . ASN A 1 80 ? -18.141 -12.711 -12.078 1 93.38 80 ASN A C 1
ATOM 638 O O . ASN A 1 80 ? -18.844 -13.633 -11.656 1 93.38 80 ASN A O 1
ATOM 642 N N . GLU A 1 81 ? -18.297 -12.172 -13.234 1 89.5 81 GLU A N 1
ATOM 643 C CA . GLU A 1 81 ? -19.484 -12.445 -14.039 1 89.5 81 GLU A CA 1
ATOM 644 C C . GLU A 1 81 ? -19.406 -13.812 -14.711 1 89.5 81 GLU A C 1
ATOM 646 O O . GLU A 1 81 ? -20.422 -14.383 -15.094 1 89.5 81 GLU A O 1
ATOM 651 N N . LEU A 1 82 ? -18.266 -14.383 -14.812 1 89 82 LEU A N 1
ATOM 652 C CA . LEU A 1 82 ? -18.109 -15.688 -15.445 1 89 82 LEU A CA 1
ATOM 653 C C . LEU A 1 82 ? -18.547 -16.812 -14.508 1 89 82 LEU A C 1
ATOM 655 O O . LEU A 1 82 ? -18.844 -17.922 -14.961 1 89 82 LEU A O 1
ATOM 659 N N . SER A 1 83 ? -18.5 -16.5 -13.18 1 90.69 83 SER A N 1
ATOM 660 C CA . SER A 1 83 ? -18.938 -17.484 -12.195 1 90.69 83 SER A CA 1
ATOM 661 C C . SER A 1 83 ? -20.391 -17.266 -11.797 1 90.69 83 SER A C 1
ATOM 663 O O . SER A 1 83 ? -20.688 -16.859 -10.672 1 90.69 83 SER A O 1
ATOM 665 N N . VAL A 1 84 ? -21.234 -17.719 -12.594 1 90.19 84 VAL A N 1
ATOM 666 C CA . VAL A 1 84 ? -22.656 -17.375 -12.555 1 90.19 84 VAL A CA 1
ATOM 667 C C . VAL A 1 84 ? -23.281 -17.906 -11.266 1 90.19 84 VAL A C 1
ATOM 669 O O . VAL A 1 84 ? -23.969 -17.172 -10.555 1 90.19 84 VAL A O 1
ATOM 672 N N . GLU A 1 85 ? -22.953 -19.141 -10.938 1 92.56 85 GLU A N 1
ATOM 673 C CA . GLU A 1 85 ? -23.594 -19.766 -9.789 1 92.56 85 GLU A CA 1
ATOM 674 C C . GLU A 1 85 ? -23.078 -19.172 -8.477 1 92.56 85 GLU A C 1
ATOM 676 O O . GLU A 1 85 ? -23.844 -18.984 -7.531 1 92.56 85 GLU A O 1
ATOM 681 N N . THR A 1 86 ? -21.844 -18.906 -8.43 1 93 86 THR A N 1
ATOM 682 C CA . THR A 1 86 ? -21.266 -18.297 -7.23 1 93 86 THR A CA 1
ATOM 683 C C . THR A 1 86 ? -21.781 -16.875 -7.051 1 93 86 THR A C 1
ATOM 685 O O . THR A 1 86 ? -22.062 -16.453 -5.93 1 93 86 THR A O 1
ATOM 688 N N . ARG A 1 87 ? -21.891 -16.203 -8.133 1 93.06 87 ARG A N 1
ATOM 689 C CA . ARG A 1 87 ? -22.438 -14.852 -8.086 1 93.06 87 ARG A CA 1
ATOM 690 C C . ARG A 1 87 ? -23.859 -14.859 -7.52 1 93.06 87 ARG A C 1
ATOM 692 O O . ARG A 1 87 ? -24.188 -14.039 -6.668 1 93.06 87 ARG A O 1
ATOM 699 N N . LYS A 1 88 ? -24.656 -15.797 -8 1 94.38 88 LYS A N 1
ATOM 700 C CA . LYS A 1 88 ? -26.016 -15.945 -7.504 1 94.38 88 LYS A CA 1
ATOM 701 C C . LYS A 1 88 ? -26.016 -16.266 -6.012 1 94.38 88 LYS A C 1
ATOM 703 O O . LYS A 1 88 ? -26.844 -15.734 -5.262 1 94.38 88 LYS A O 1
ATOM 708 N N . LEU A 1 89 ? -25.109 -17.094 -5.688 1 95.12 89 LEU A N 1
ATOM 709 C CA . LEU A 1 89 ? -24.984 -17.484 -4.285 1 95.12 89 LEU A CA 1
ATOM 710 C C . LEU A 1 89 ? -24.734 -16.25 -3.408 1 95.12 89 LEU A C 1
ATOM 712 O O . LEU A 1 89 ? -25.391 -16.078 -2.379 1 95.12 89 LEU A O 1
ATOM 716 N N . PHE A 1 90 ? -23.844 -15.414 -3.785 1 95.69 90 PHE A N 1
ATOM 717 C CA . PHE A 1 90 ? -23.531 -14.211 -3.02 1 95.69 90 PHE A CA 1
ATOM 718 C C . PHE A 1 90 ? -24.719 -13.281 -2.949 1 95.69 90 PHE A C 1
ATOM 720 O O . PHE A 1 90 ? -25.047 -12.75 -1.883 1 95.69 90 PHE A O 1
ATOM 727 N N . ALA A 1 91 ? -25.359 -13.086 -4.074 1 94.44 91 ALA A N 1
ATOM 728 C CA . ALA A 1 91 ? -26.5 -12.188 -4.152 1 94.44 91 ALA A CA 1
ATOM 729 C C . ALA A 1 91 ? -27.625 -12.648 -3.225 1 94.44 91 ALA A C 1
ATOM 731 O O . ALA A 1 91 ? -28.328 -11.82 -2.643 1 94.44 91 ALA A O 1
ATOM 732 N N . GLU A 1 92 ? -27.703 -13.93 -3.068 1 95.31 92 GLU A N 1
ATOM 733 C CA . GLU A 1 92 ? -28.797 -14.492 -2.281 1 95.31 92 GLU A CA 1
ATOM 734 C C . GLU A 1 92 ? -28.422 -14.594 -0.806 1 95.31 92 GLU A C 1
ATOM 736 O O . GLU A 1 92 ? -29.234 -14.32 0.07 1 95.31 92 GLU A O 1
ATOM 741 N N . GLN A 1 93 ? -27.234 -14.969 -0.58 1 95.38 93 GLN A N 1
ATOM 742 C CA . GLN A 1 93 ? -26.875 -15.391 0.771 1 95.38 93 GLN A CA 1
ATOM 743 C C . GLN A 1 93 ? -26.312 -14.219 1.581 1 95.38 93 GLN A C 1
ATOM 745 O O . GLN A 1 93 ? -26.578 -14.109 2.783 1 95.38 93 GLN A O 1
ATOM 750 N N . ILE A 1 94 ? -25.625 -13.312 1.041 1 95.5 94 ILE A N 1
ATOM 751 C CA . ILE A 1 94 ? -24.938 -12.266 1.785 1 95.5 94 ILE A CA 1
ATOM 752 C C . ILE A 1 94 ? -25.953 -11.383 2.506 1 95.5 94 ILE A C 1
ATOM 754 O O . ILE A 1 94 ? -25.812 -11.117 3.703 1 95.5 94 ILE A O 1
ATOM 758 N N . PRO A 1 95 ? -27.047 -11.023 1.828 1 94.25 95 PRO A N 1
ATOM 759 C CA . PRO A 1 95 ? -28.016 -10.156 2.506 1 94.25 95 PRO A CA 1
ATOM 760 C C . PRO A 1 95 ? -28.719 -10.852 3.674 1 94.25 95 PRO A C 1
ATOM 762 O O . PRO A 1 95 ? -29.312 -10.188 4.523 1 94.25 95 PRO A O 1
ATOM 765 N N . LYS A 1 96 ? -28.641 -12.133 3.73 1 95.62 96 LYS A N 1
ATOM 766 C CA . LYS A 1 96 ? -29.281 -12.891 4.801 1 95.62 96 LYS A CA 1
ATOM 767 C C . LYS A 1 96 ? -28.438 -12.867 6.074 1 95.62 96 LYS A C 1
ATOM 769 O O . LYS A 1 96 ? -28.953 -13.039 7.176 1 95.62 96 LYS A O 1
ATOM 774 N N . TYR A 1 97 ? -27.188 -12.656 5.871 1 94.19 97 TYR A N 1
ATOM 775 C CA . TYR A 1 97 ? -26.297 -12.852 7.016 1 94.19 97 TYR A CA 1
ATOM 776 C C . TYR A 1 97 ? -25.625 -11.547 7.418 1 94.19 97 TYR A C 1
ATOM 778 O O . TYR A 1 97 ? -25.156 -11.406 8.547 1 94.19 97 TYR A O 1
ATOM 786 N N . LEU A 1 98 ? -25.5 -10.648 6.52 1 94.88 98 LEU A N 1
ATOM 787 C CA . LEU A 1 98 ? -24.891 -9.352 6.785 1 94.88 98 LEU A CA 1
ATOM 788 C C . LEU A 1 98 ? -25.859 -8.219 6.445 1 94.88 98 LEU A C 1
ATOM 790 O O . LEU A 1 98 ? -26.5 -8.234 5.395 1 94.88 98 LEU A O 1
ATOM 794 N N . ASP A 1 99 ? -25.922 -7.25 7.34 1 95.5 99 ASP A N 1
ATOM 795 C CA . ASP A 1 99 ? -26.75 -6.074 7.102 1 95.5 99 ASP A CA 1
ATOM 796 C C . ASP A 1 99 ? -26.328 -5.352 5.828 1 95.5 99 ASP A C 1
ATOM 798 O O . ASP A 1 99 ? -25.141 -5.246 5.531 1 95.5 99 ASP A O 1
ATOM 802 N N . ARG A 1 100 ? -27.266 -4.816 5.125 1 92.31 100 ARG A N 1
ATOM 803 C CA . ARG A 1 100 ? -27.016 -4.133 3.859 1 92.31 100 ARG A CA 1
ATOM 804 C C . ARG A 1 100 ? -26.141 -2.896 4.066 1 92.31 100 ARG A C 1
ATOM 806 O O . ARG A 1 100 ? -25.469 -2.439 3.141 1 92.31 100 ARG A O 1
ATOM 813 N N . SER A 1 101 ? -26.188 -2.387 5.188 1 93.81 101 SER A N 1
ATOM 814 C CA . SER A 1 101 ? -25.344 -1.229 5.492 1 93.81 101 SER A CA 1
ATOM 815 C C . SER A 1 101 ? -23.875 -1.626 5.637 1 93.81 101 SER A C 1
ATOM 817 O O . SER A 1 101 ? -23 -0.775 5.57 1 93.81 101 SER A O 1
ATOM 819 N N . ILE A 1 102 ? -23.594 -2.824 5.855 1 95.25 102 ILE A N 1
ATOM 820 C CA . ILE A 1 102 ? -22.234 -3.326 6.074 1 95.25 102 ILE A CA 1
ATOM 821 C C . ILE A 1 102 ? -21.688 -3.906 4.773 1 95.25 102 ILE A C 1
ATOM 823 O O . ILE A 1 102 ? -20.516 -3.684 4.434 1 95.25 102 ILE A O 1
ATOM 827 N N . CYS A 1 103 ? -22.531 -4.641 4.062 1 97.38 103 CYS A N 1
ATOM 828 C CA . CYS A 1 103 ? -22.062 -5.324 2.867 1 97.38 103 CYS A CA 1
ATOM 829 C C . CYS A 1 103 ? -23.125 -5.316 1.772 1 97.38 103 CYS A C 1
ATOM 831 O O . CYS A 1 103 ? -24.281 -5.641 2.025 1 97.38 103 CYS A O 1
ATOM 833 N N . GLN A 1 104 ? -22.734 -4.938 0.599 1 96.19 104 GLN A N 1
ATOM 834 C CA . GLN A 1 104 ? -23.594 -4.961 -0.575 1 96.19 104 GLN A CA 1
ATOM 835 C C . GLN A 1 104 ? -22.953 -5.754 -1.712 1 96.19 104 GLN A C 1
ATOM 837 O O . GLN A 1 104 ? -21.734 -5.773 -1.853 1 96.19 104 GLN A O 1
ATOM 842 N N . VAL A 1 105 ? -23.781 -6.391 -2.5 1 96.19 105 VAL A N 1
ATOM 843 C CA . VAL A 1 105 ? -23.328 -7.176 -3.645 1 96.19 105 VAL A CA 1
ATOM 844 C C . VAL A 1 105 ? -23.672 -6.441 -4.941 1 96.19 105 VAL A C 1
ATOM 846 O O . VAL A 1 105 ? -24.828 -6.086 -5.172 1 96.19 105 VAL A O 1
ATOM 849 N N . LEU A 1 106 ? -22.656 -6.172 -5.668 1 92.38 106 LEU A N 1
ATOM 850 C CA . LEU A 1 106 ? -22.844 -5.543 -6.973 1 92.38 106 LEU A CA 1
ATOM 851 C C . LEU A 1 106 ? -22.766 -6.582 -8.086 1 92.38 106 LEU A C 1
ATOM 853 O O . LEU A 1 106 ? -21.75 -7.266 -8.242 1 92.38 106 LEU A O 1
ATOM 857 N N . SER A 1 107 ? -23.828 -6.691 -8.789 1 88.94 107 SER A N 1
ATOM 858 C CA . SER A 1 107 ? -23.875 -7.605 -9.93 1 88.94 107 SER A CA 1
ATOM 859 C C . SER A 1 107 ? -23.703 -6.859 -11.242 1 88.94 107 SER A C 1
ATOM 861 O O . SER A 1 107 ? -24.688 -6.371 -11.82 1 88.94 107 SER A O 1
ATOM 863 N N . CYS A 1 108 ? -22.531 -6.684 -11.656 1 86.62 108 CYS A N 1
ATOM 864 C CA . CYS A 1 108 ? -22.234 -5.988 -12.906 1 86.62 108 CYS A CA 1
ATOM 865 C C . CYS A 1 108 ? -20.953 -6.531 -13.539 1 86.62 108 CYS A C 1
ATOM 867 O O . CYS A 1 108 ? -20.312 -7.418 -12.984 1 86.62 108 CYS A O 1
ATOM 869 N N . THR A 1 109 ? -20.781 -6.082 -14.773 1 85.94 109 THR A N 1
ATOM 870 C CA . THR A 1 109 ? -19.547 -6.469 -15.453 1 85.94 109 THR A CA 1
ATOM 871 C C . THR A 1 109 ? -18.391 -5.57 -15.031 1 85.94 109 THR A C 1
ATOM 873 O O . THR A 1 109 ? -18.594 -4.551 -14.375 1 85.94 109 THR A O 1
ATOM 876 N N . LEU A 1 110 ? -17.234 -5.992 -15.344 1 80.69 110 LEU A N 1
ATOM 877 C CA . LEU A 1 110 ? -16.062 -5.176 -15.047 1 80.69 110 LEU A CA 1
ATOM 878 C C . LEU A 1 110 ? -16.125 -3.834 -15.766 1 80.69 110 LEU A C 1
ATOM 880 O O . LEU A 1 110 ? -15.703 -2.811 -15.219 1 80.69 110 LEU A O 1
ATOM 884 N N . ASP A 1 111 ? -16.656 -3.861 -16.922 1 83 111 ASP A N 1
ATOM 885 C CA . ASP A 1 111 ? -16.797 -2.621 -17.688 1 83 111 ASP A CA 1
ATOM 886 C C . ASP A 1 111 ? -17.719 -1.644 -16.969 1 83 111 ASP A C 1
ATOM 888 O O . ASP A 1 111 ? -17.469 -0.438 -16.938 1 83 111 ASP A O 1
ATOM 892 N N . GLU A 1 112 ? -18.703 -2.201 -16.391 1 85.5 112 GLU A N 1
ATOM 893 C CA . GLU A 1 112 ? -19.656 -1.365 -15.664 1 85.5 112 GLU A CA 1
ATOM 894 C C . GLU A 1 112 ? -19.047 -0.824 -14.375 1 85.5 112 GLU A C 1
ATOM 896 O O . GLU A 1 112 ? -19.453 0.243 -13.898 1 85.5 112 GLU A O 1
ATOM 901 N N . ILE A 1 113 ? -18.219 -1.582 -13.789 1 83.69 113 ILE A N 1
ATOM 902 C CA . ILE A 1 113 ? -17.609 -1.145 -12.539 1 83.69 113 ILE A CA 1
ATOM 903 C C . ILE A 1 113 ? -16.719 0.069 -12.797 1 83.69 113 ILE A C 1
ATOM 905 O O . ILE A 1 113 ? -16.562 0.928 -11.922 1 83.69 113 ILE A O 1
ATOM 909 N N . LYS A 1 114 ? -16.188 0.082 -13.984 1 78.75 114 LYS A N 1
ATOM 910 C CA . LYS A 1 114 ? -15.375 1.241 -14.344 1 78.75 114 LYS A CA 1
ATOM 911 C C . LYS A 1 114 ? -16.172 2.535 -14.195 1 78.75 114 LYS A C 1
ATOM 913 O O . LYS A 1 114 ? -15.68 3.51 -13.625 1 78.75 114 LYS A O 1
ATOM 918 N N . ASP A 1 115 ? -17.391 2.502 -14.695 1 82.94 115 ASP A N 1
ATOM 919 C CA . ASP A 1 115 ? -18.281 3.652 -14.57 1 82.94 115 ASP A CA 1
ATOM 920 C C . ASP A 1 115 ? -18.625 3.916 -13.109 1 82.94 115 ASP A C 1
ATOM 922 O O . ASP A 1 115 ? -18.719 5.07 -12.68 1 82.94 115 ASP A O 1
ATOM 926 N N . PHE A 1 116 ? -18.781 2.812 -12.414 1 87.31 116 PHE A N 1
ATOM 927 C CA . PHE A 1 116 ? -19.094 2.896 -10.992 1 87.31 116 PHE A CA 1
ATOM 928 C C . PHE A 1 116 ? -17.984 3.615 -10.234 1 87.31 116 PHE A C 1
ATOM 930 O O . PHE A 1 116 ? -18.25 4.48 -9.398 1 87.31 116 PHE A O 1
ATOM 937 N N . LEU A 1 117 ? -16.734 3.34 -10.578 1 85 117 LEU A N 1
ATOM 938 C CA . LEU A 1 117 ? -15.57 3.92 -9.906 1 85 117 LEU A CA 1
ATOM 939 C C . LEU A 1 117 ? -15.406 5.387 -10.281 1 85 117 LEU A C 1
ATOM 941 O O . LEU A 1 117 ? -14.836 6.168 -9.516 1 85 117 LEU A O 1
ATOM 945 N N . TYR A 1 118 ? -15.906 5.75 -11.414 1 82.62 118 TYR A N 1
ATOM 946 C CA . TYR A 1 118 ? -15.859 7.145 -11.844 1 82.62 118 TYR A CA 1
ATOM 947 C C . TYR A 1 118 ? -16.828 8 -11.031 1 82.62 118 TYR A C 1
ATOM 949 O O . TYR A 1 118 ? -16.531 9.156 -10.727 1 82.62 118 TYR A O 1
ATOM 957 N N . SER A 1 119 ? -17.875 7.352 -10.641 1 85.75 119 SER A N 1
ATOM 958 C CA . SER A 1 119 ? -18.938 8.109 -10 1 85.75 119 SER A CA 1
ATOM 959 C C . SER A 1 119 ? -18.891 7.957 -8.484 1 85.75 119 SER A C 1
ATOM 961 O O . SER A 1 119 ? -19.516 8.727 -7.75 1 85.75 119 SER A O 1
ATOM 963 N N . ASN A 1 120 ? -18.188 6.938 -8.023 1 88.75 120 ASN A N 1
ATOM 964 C CA . ASN A 1 120 ? -18.188 6.633 -6.602 1 88.75 120 ASN A CA 1
ATOM 965 C C . ASN A 1 120 ? -16.766 6.461 -6.066 1 88.75 120 ASN A C 1
ATOM 967 O O . ASN A 1 120 ? -16.047 5.551 -6.488 1 88.75 120 ASN A O 1
ATOM 971 N N . LYS A 1 121 ? -16.469 7.312 -5.191 1 90.38 121 LYS A N 1
ATOM 972 C CA . LYS A 1 121 ? -15.164 7.152 -4.551 1 90.38 121 LYS A CA 1
ATOM 973 C C . LYS A 1 121 ? -15.188 6.027 -3.521 1 90.38 121 LYS A C 1
ATOM 975 O O . LYS A 1 121 ? -16.125 5.93 -2.727 1 90.38 121 LYS A O 1
ATOM 980 N N . MET A 1 122 ? -14.297 5.137 -3.604 1 95.44 122 MET A N 1
ATOM 981 C CA . MET A 1 122 ? -14.047 4.105 -2.598 1 95.44 122 MET A CA 1
ATOM 982 C C . MET A 1 122 ? -12.891 4.5 -1.688 1 95.44 122 MET A C 1
ATOM 984 O O . MET A 1 122 ? -12.055 5.332 -2.059 1 95.44 122 MET A O 1
ATOM 988 N N . ASP A 1 123 ? -12.906 3.984 -0.518 1 96.94 123 ASP A N 1
ATOM 989 C CA . ASP A 1 123 ? -11.797 4.258 0.393 1 96.94 123 ASP A CA 1
ATOM 990 C C . ASP A 1 123 ? -10.672 3.24 0.213 1 96.94 123 ASP A C 1
ATOM 992 O O . ASP A 1 123 ? -9.547 3.459 0.671 1 96.94 123 ASP A O 1
ATOM 996 N N . PHE A 1 124 ? -10.961 2.131 -0.415 1 98.06 124 PHE A N 1
ATOM 997 C CA . PHE A 1 124 ? -10.008 1.079 -0.731 1 98.06 124 PHE A CA 1
ATOM 998 C C . PHE A 1 124 ? -10.562 0.142 -1.797 1 98.06 124 PHE A C 1
ATOM 1000 O O . PHE A 1 124 ? -11.758 -0.137 -1.82 1 98.06 124 PHE A O 1
ATOM 1007 N N . ILE A 1 125 ? -9.672 -0.363 -2.691 1 97.81 125 ILE A N 1
ATOM 1008 C CA . ILE A 1 125 ? -10.109 -1.312 -3.709 1 97.81 125 ILE A CA 1
ATOM 1009 C C . ILE A 1 125 ? -9.219 -2.553 -3.674 1 97.81 125 ILE A C 1
ATOM 1011 O O . ILE A 1 125 ? -7.996 -2.445 -3.748 1 97.81 125 ILE A O 1
ATOM 1015 N N . PHE A 1 126 ? -9.797 -3.684 -3.477 1 98.38 126 PHE A N 1
ATOM 1016 C CA . PHE A 1 126 ? -9.141 -4.98 -3.635 1 98.38 126 PHE A CA 1
ATOM 1017 C C . PHE A 1 126 ? -9.523 -5.617 -4.969 1 98.38 126 PHE A C 1
ATOM 1019 O O . PHE A 1 126 ? -10.703 -5.801 -5.258 1 98.38 126 PHE A O 1
ATOM 1026 N N . PHE A 1 127 ? -8.508 -5.969 -5.738 1 96.81 127 PHE A N 1
ATOM 1027 C CA . PHE A 1 127 ? -8.766 -6.523 -7.059 1 96.81 127 PHE A CA 1
ATOM 1028 C C . PHE A 1 127 ? -8 -7.828 -7.258 1 96.81 127 PHE A C 1
ATOM 1030 O O . PHE A 1 127 ? -6.801 -7.902 -6.973 1 96.81 127 PHE A O 1
ATOM 1037 N N . SER A 1 128 ? -8.664 -8.805 -7.656 1 95.88 128 SER A N 1
ATOM 1038 C CA . SER A 1 128 ? -8.062 -10.062 -8.078 1 95.88 128 SER A CA 1
ATOM 1039 C C . SER A 1 128 ? -8.383 -10.375 -9.539 1 95.88 128 SER A C 1
ATOM 1041 O O . SER A 1 128 ? -9.547 -10.445 -9.922 1 95.88 128 SER A O 1
ATOM 1043 N N . GLY A 1 129 ? -7.383 -10.492 -10.352 1 92.38 129 GLY A N 1
ATOM 1044 C CA . GLY A 1 129 ? -7.602 -10.75 -11.766 1 92.38 129 GLY A CA 1
ATOM 1045 C C . GLY A 1 129 ? -6.34 -10.641 -12.594 1 92.38 129 GLY A C 1
ATOM 1046 O O . GLY A 1 129 ? -5.246 -10.945 -12.117 1 92.38 129 GLY A O 1
ATOM 1047 N N . VAL A 1 130 ? -6.523 -10.297 -13.852 1 89.94 130 VAL A N 1
ATOM 1048 C CA . VAL A 1 130 ? -5.383 -10.227 -14.766 1 89.94 130 VAL A CA 1
ATOM 1049 C C . VAL A 1 130 ? -4.707 -8.859 -14.641 1 89.94 130 VAL A C 1
ATOM 1051 O O . VAL A 1 130 ? -5.344 -7.879 -14.258 1 89.94 130 VAL A O 1
ATOM 1054 N N . SER A 1 131 ? -3.488 -8.812 -15.023 1 90 131 SER A N 1
ATOM 1055 C CA . SER A 1 131 ? -2.648 -7.633 -14.844 1 90 131 SER A CA 1
ATOM 1056 C C . SER A 1 131 ? -3.199 -6.438 -15.617 1 90 131 SER A C 1
ATOM 1058 O O . SER A 1 131 ? -3.148 -5.305 -15.133 1 90 131 SER A O 1
ATOM 1060 N N . SER A 1 132 ? -3.717 -6.656 -16.781 1 89.5 132 SER A N 1
ATOM 1061 C CA . SER A 1 132 ? -4.238 -5.559 -17.578 1 89.5 132 SER A CA 1
ATOM 1062 C C . SER A 1 132 ? -5.402 -4.863 -16.875 1 89.5 132 SER A C 1
ATOM 1064 O O . SER A 1 132 ? -5.461 -3.635 -16.828 1 89.5 132 SER A O 1
ATOM 1066 N N . ASP A 1 133 ? -6.297 -5.668 -16.344 1 91.25 133 ASP A N 1
ATOM 1067 C CA . ASP A 1 133 ? -7.422 -5.105 -15.602 1 91.25 133 ASP A CA 1
ATOM 1068 C C . ASP A 1 133 ? -6.957 -4.441 -14.312 1 91.25 133 ASP A C 1
ATOM 1070 O O . ASP A 1 133 ? -7.492 -3.404 -13.906 1 91.25 133 ASP A O 1
ATOM 1074 N N . GLY A 1 134 ? -5.98 -5.086 -13.656 1 93.25 134 GLY A N 1
ATOM 1075 C CA . GLY A 1 134 ? -5.402 -4.488 -12.469 1 93.25 134 GLY A CA 1
ATOM 1076 C C . GLY A 1 134 ? -4.805 -3.117 -12.711 1 93.25 134 GLY A C 1
ATOM 1077 O O . GLY A 1 134 ? -4.977 -2.203 -11.906 1 93.25 134 GLY A O 1
ATOM 1078 N N . ALA A 1 135 ? -4.117 -2.965 -13.852 1 93.06 135 ALA A N 1
ATOM 1079 C CA . ALA A 1 135 ? -3.525 -1.686 -14.234 1 93.06 135 ALA A CA 1
ATOM 1080 C C . ALA A 1 135 ? -4.598 -0.618 -14.43 1 93.06 135 ALA A C 1
ATOM 1082 O O . ALA A 1 135 ? -4.438 0.519 -13.977 1 93.06 135 ALA A O 1
ATOM 1083 N N . PHE A 1 136 ? -5.625 -1.032 -15.031 1 91.12 136 PHE A N 1
ATOM 1084 C CA . PHE A 1 136 ? -6.746 -0.122 -15.25 1 91.12 136 PHE A CA 1
ATOM 1085 C C . PHE A 1 136 ? -7.336 0.329 -13.914 1 91.12 136 PHE A C 1
ATOM 1087 O O . PHE A 1 136 ? -7.562 1.522 -13.703 1 91.12 136 PHE A O 1
ATOM 1094 N N . VAL A 1 137 ? -7.637 -0.628 -13.039 1 93.12 137 VAL A N 1
ATOM 1095 C CA . VAL A 1 137 ? -8.227 -0.341 -11.734 1 93.12 137 VAL A CA 1
ATOM 1096 C C . VAL A 1 137 ? -7.332 0.625 -10.961 1 93.12 137 VAL A C 1
ATOM 1098 O O . VAL A 1 137 ? -7.812 1.6 -10.383 1 93.12 137 VAL A O 1
ATOM 1101 N N . MET A 1 138 ? -6.047 0.406 -10.992 1 94.62 138 MET A N 1
ATOM 1102 C CA . MET A 1 138 ? -5.109 1.257 -10.266 1 94.62 138 MET A CA 1
ATOM 1103 C C . MET A 1 138 ? -5.066 2.658 -10.867 1 94.62 138 MET A C 1
ATOM 1105 O O . MET A 1 138 ? -5.027 3.65 -10.141 1 94.62 138 MET A O 1
ATOM 1109 N N . SER A 1 139 ? -5.039 2.746 -12.172 1 93.31 139 SER A N 1
ATOM 1110 C CA . SER A 1 139 ? -5.039 4.047 -12.828 1 93.31 139 SER A CA 1
ATOM 1111 C C . SER A 1 139 ? -6.285 4.852 -12.469 1 93.31 139 SER A C 1
ATOM 1113 O O . SER A 1 139 ? -6.195 6.039 -12.156 1 93.31 139 SER A O 1
ATOM 1115 N N . GLU A 1 140 ? -7.445 4.176 -12.469 1 91.81 140 GLU A N 1
ATOM 1116 C CA . GLU A 1 140 ? -8.695 4.84 -12.094 1 91.81 140 GLU A CA 1
ATOM 1117 C C . GLU A 1 140 ? -8.68 5.246 -10.625 1 91.81 140 GLU A C 1
ATOM 1119 O O . GLU A 1 140 ? -9.172 6.32 -10.266 1 91.81 140 GLU A O 1
ATOM 1124 N N . ALA A 1 141 ? -8.156 4.371 -9.797 1 93.75 141 ALA A N 1
ATOM 1125 C CA . ALA A 1 141 ? -8.055 4.652 -8.367 1 93.75 141 ALA A CA 1
ATOM 1126 C C . ALA A 1 141 ? -7.176 5.871 -8.102 1 93.75 141 ALA A C 1
ATOM 1128 O O . ALA A 1 141 ? -7.371 6.586 -7.117 1 93.75 141 ALA A O 1
ATOM 1129 N N . GLY A 1 142 ? -6.168 6.082 -8.984 1 93.06 142 GLY A N 1
ATOM 1130 C CA . GLY A 1 142 ? -5.262 7.211 -8.844 1 93.06 142 GLY A CA 1
ATOM 1131 C C . GLY A 1 142 ? -5.969 8.555 -8.914 1 93.06 142 GLY A C 1
ATOM 1132 O O . GLY A 1 142 ? -5.539 9.516 -8.273 1 93.06 142 GLY A O 1
ATOM 1133 N N . ARG A 1 143 ? -7.086 8.656 -9.57 1 89.81 143 ARG A N 1
ATOM 1134 C CA . ARG A 1 143 ? -7.82 9.906 -9.734 1 89.81 143 ARG A CA 1
ATOM 1135 C C . ARG A 1 143 ? -8.328 10.422 -8.391 1 89.81 143 ARG A C 1
ATOM 1137 O O . ARG A 1 143 ? -8.453 11.633 -8.188 1 89.81 143 ARG A O 1
ATOM 1144 N N . THR A 1 144 ? -8.578 9.508 -7.512 1 91.75 144 THR A N 1
ATOM 1145 C CA . THR A 1 144 ? -9.148 9.875 -6.223 1 91.75 144 THR A CA 1
ATOM 1146 C C . THR A 1 144 ? -8.211 9.492 -5.082 1 91.75 144 THR A C 1
ATOM 1148 O O . THR A 1 144 ? -8.617 9.461 -3.918 1 91.75 144 THR A O 1
ATOM 1151 N N . ILE A 1 145 ? -7.031 9.078 -5.41 1 93.88 145 ILE A N 1
ATOM 1152 C CA . ILE A 1 145 ? -6.027 8.695 -4.43 1 93.88 145 ILE A CA 1
ATOM 1153 C C . ILE A 1 145 ? -6.566 7.562 -3.559 1 93.88 145 ILE A C 1
ATOM 1155 O O . ILE A 1 145 ? -6.438 7.594 -2.332 1 93.88 145 ILE A O 1
ATOM 1159 N N . THR A 1 146 ? -7.242 6.625 -4.207 1 96 146 THR A N 1
ATOM 1160 C CA . THR A 1 146 ? -7.758 5.445 -3.523 1 96 146 THR A CA 1
ATOM 1161 C C . THR A 1 146 ? -6.707 4.336 -3.496 1 96 146 THR A C 1
ATOM 1163 O O . THR A 1 146 ? -6.25 3.883 -4.547 1 96 146 THR A O 1
ATOM 1166 N N . PRO A 1 147 ? -6.277 3.922 -2.295 1 97.06 147 PRO A N 1
ATOM 1167 C CA . PRO A 1 147 ? -5.336 2.801 -2.248 1 97.06 147 PRO A CA 1
ATOM 1168 C C . PRO A 1 147 ? -5.93 1.509 -2.807 1 97.06 147 PRO A C 1
ATOM 1170 O O . PRO A 1 147 ? -7.148 1.323 -2.781 1 97.06 147 PRO A O 1
ATOM 1173 N N . VAL A 1 148 ? -5 0.633 -3.305 1 97.38 148 VAL A N 1
ATOM 1174 C CA . VAL A 1 148 ? -5.469 -0.6 -3.928 1 97.38 148 VAL A CA 1
ATOM 1175 C C . VAL A 1 148 ? -4.594 -1.77 -3.482 1 97.38 148 VAL A C 1
ATOM 1177 O O . VAL A 1 148 ? -3.443 -1.574 -3.08 1 97.38 148 VAL A O 1
ATOM 1180 N N . CYS A 1 149 ? -5.125 -2.92 -3.393 1 98.06 149 CYS A N 1
ATOM 1181 C CA . CYS A 1 149 ? -4.438 -4.207 -3.393 1 98.06 149 CYS A CA 1
ATOM 1182 C C . CYS A 1 149 ? -4.738 -4.984 -4.668 1 98.06 149 CYS A C 1
ATOM 1184 O O . CYS A 1 149 ? -5.902 -5.172 -5.027 1 98.06 149 CYS A O 1
ATOM 1186 N N . LEU A 1 150 ? -3.695 -5.324 -5.348 1 97.5 150 LEU A N 1
ATOM 1187 C CA . LEU A 1 150 ? -3.84 -6.043 -6.609 1 97.5 150 LEU A CA 1
ATOM 1188 C C . LEU A 1 150 ? -3.287 -7.461 -6.492 1 97.5 150 LEU A C 1
ATOM 1190 O O . LEU A 1 150 ? -2.078 -7.648 -6.352 1 97.5 150 LEU A O 1
ATOM 1194 N N . ASP A 1 151 ? -4.152 -8.375 -6.41 1 96.06 151 ASP A N 1
ATOM 1195 C CA . ASP A 1 151 ? -3.801 -9.789 -6.492 1 96.06 151 ASP A CA 1
ATOM 1196 C C . ASP A 1 151 ? -3.869 -10.289 -7.934 1 96.06 151 ASP A C 1
ATOM 1198 O O . ASP A 1 151 ? -4.941 -10.664 -8.414 1 96.06 151 ASP A O 1
ATOM 1202 N N . LEU A 1 152 ? -2.697 -10.328 -8.492 1 94 152 LEU A N 1
ATOM 1203 C CA . LEU A 1 152 ? -2.648 -10.594 -9.922 1 94 152 LEU A CA 1
ATOM 1204 C C . LEU A 1 152 ? -1.934 -11.906 -10.211 1 94 152 LEU A C 1
ATOM 1206 O O . LEU A 1 152 ? -1.708 -12.711 -9.297 1 94 152 LEU A O 1
ATOM 1210 N N . SER A 1 153 ? -1.85 -12.172 -11.453 1 82.81 153 SER A N 1
ATOM 1211 C CA . SER A 1 153 ? -1.27 -13.445 -11.852 1 82.81 153 SER A CA 1
ATOM 1212 C C . SER A 1 153 ? 0.137 -13.266 -12.414 1 82.81 153 SER A C 1
ATOM 1214 O O . SER A 1 153 ? 0.609 -12.133 -12.562 1 82.81 153 SER A O 1
ATOM 1216 N N . GLY A 1 154 ? 0.899 -14.266 -12.5 1 85 154 GLY A N 1
ATOM 1217 C CA . GLY A 1 154 ? 2.213 -14.352 -13.117 1 85 154 GLY A CA 1
ATOM 1218 C C . GLY A 1 154 ? 2.576 -15.75 -13.562 1 85 154 GLY A C 1
ATOM 1219 O O . GLY A 1 154 ? 1.905 -16.719 -13.195 1 85 154 GLY A O 1
ATOM 1220 N N . LYS A 1 155 ? 3.523 -15.844 -14.477 1 93.44 155 LYS A N 1
ATOM 1221 C CA . LYS A 1 155 ? 3.994 -17.125 -14.977 1 93.44 155 LYS A CA 1
ATOM 1222 C C . LYS A 1 155 ? 4.922 -17.797 -13.969 1 93.44 155 LYS A C 1
ATOM 1224 O O . LYS A 1 155 ? 6.129 -17.562 -13.969 1 93.44 155 LYS A O 1
ATOM 1229 N N . CYS A 1 156 ? 4.367 -18.656 -13.141 1 97.12 156 CYS A N 1
ATOM 1230 C CA . CYS A 1 156 ? 5.121 -19.281 -12.062 1 97.12 156 CYS A CA 1
ATOM 1231 C C . CYS A 1 156 ? 6.023 -20.391 -12.594 1 97.12 156 CYS A C 1
ATOM 1233 O O . CYS A 1 156 ? 5.539 -21.359 -13.172 1 97.12 156 CYS A O 1
ATOM 1235 N N . PRO A 1 157 ? 7.293 -20.328 -12.391 1 98.19 157 PRO A N 1
ATOM 1236 C CA . PRO A 1 157 ? 8.211 -21.375 -12.844 1 98.19 157 PRO A CA 1
ATOM 1237 C C . PRO A 1 157 ? 8.391 -22.484 -11.812 1 98.19 157 PRO A C 1
ATOM 1239 O O . PRO A 1 157 ? 8.398 -22.219 -10.609 1 98.19 157 PRO A O 1
ATOM 1242 N N . ALA A 1 158 ? 8.531 -23.688 -12.289 1 98.69 158 ALA A N 1
ATOM 1243 C CA . ALA A 1 158 ? 9.039 -24.797 -11.5 1 98.69 158 ALA A CA 1
ATOM 1244 C C . ALA A 1 158 ? 10.391 -25.266 -12.016 1 98.69 158 ALA A C 1
ATOM 1246 O O . ALA A 1 158 ? 10.508 -25.703 -13.164 1 98.69 158 ALA A O 1
ATOM 1247 N N . TYR A 1 159 ? 11.383 -25.172 -11.195 1 98.56 159 TYR A N 1
ATOM 1248 C CA . TYR A 1 159 ? 12.719 -25.625 -11.57 1 98.56 159 TYR A CA 1
ATOM 1249 C C . TYR A 1 159 ? 13.016 -26.984 -10.953 1 98.56 159 TYR A C 1
ATOM 1251 O O . TYR A 1 159 ? 12.891 -27.172 -9.742 1 98.56 159 TYR A O 1
ATOM 1259 N N . ILE A 1 160 ? 13.352 -27.906 -11.773 1 98.5 160 ILE A N 1
ATOM 1260 C CA . ILE A 1 160 ? 13.734 -29.25 -11.336 1 98.5 160 ILE A CA 1
ATOM 1261 C C . ILE A 1 160 ? 15.242 -29.438 -11.508 1 98.5 160 ILE A C 1
ATOM 1263 O O . ILE A 1 160 ? 15.719 -29.688 -12.617 1 98.5 160 ILE A O 1
ATOM 1267 N N . ASP A 1 161 ? 15.898 -29.406 -10.422 1 97.75 161 ASP A N 1
ATOM 1268 C CA . ASP A 1 161 ? 17.344 -29.531 -10.398 1 97.75 161 ASP A CA 1
ATOM 1269 C C . ASP A 1 161 ? 17.781 -30.969 -10.68 1 97.75 161 ASP A C 1
ATOM 1271 O O . ASP A 1 161 ? 16.953 -31.891 -10.617 1 97.75 161 ASP A O 1
ATOM 1275 N N . ASP A 1 162 ? 19.062 -31.219 -11.039 1 96 162 ASP A N 1
ATOM 1276 C CA . ASP A 1 162 ? 19.578 -32.562 -11.281 1 96 162 ASP A CA 1
ATOM 1277 C C . ASP A 1 162 ? 19.578 -33.406 -10 1 96 162 ASP A C 1
ATOM 1279 O O . ASP A 1 162 ? 19.547 -34.625 -10.047 1 96 162 ASP A O 1
ATOM 1283 N N . SER A 1 163 ? 19.516 -32.719 -8.859 1 95.38 163 SER A N 1
ATOM 1284 C CA . SER A 1 163 ? 19.547 -33.406 -7.574 1 95.38 163 SER A CA 1
ATOM 1285 C C . SER A 1 163 ? 18.125 -33.75 -7.09 1 95.38 163 SER A C 1
ATOM 1287 O O . SER A 1 163 ? 17.953 -34.438 -6.078 1 95.38 163 SER A O 1
ATOM 1289 N N . ALA A 1 164 ? 17.078 -33.312 -7.785 1 96.06 164 ALA A N 1
ATOM 1290 C CA . ALA A 1 164 ? 15.695 -33.375 -7.312 1 96.06 164 ALA A CA 1
ATOM 1291 C C . ALA A 1 164 ? 15.203 -34.812 -7.238 1 96.06 164 ALA A C 1
ATOM 1293 O O . ALA A 1 164 ? 15.695 -35.688 -7.973 1 96.06 164 ALA A O 1
ATOM 1294 N N . ASP A 1 165 ? 14.352 -35.062 -6.305 1 96.12 165 ASP A N 1
ATOM 1295 C CA . ASP A 1 165 ? 13.516 -36.25 -6.395 1 96.12 165 ASP A CA 1
ATOM 1296 C C . ASP A 1 165 ? 12.5 -36.094 -7.527 1 96.12 165 ASP A C 1
ATOM 1298 O O . ASP A 1 165 ? 11.445 -35.5 -7.355 1 96.12 165 ASP A O 1
ATOM 1302 N N . VAL A 1 166 ? 12.789 -36.75 -8.594 1 97 166 VAL A N 1
ATOM 1303 C CA . VAL A 1 166 ? 12.062 -36.5 -9.836 1 97 166 VAL A CA 1
ATOM 1304 C C . VAL A 1 166 ? 10.625 -37 -9.695 1 97 166 VAL A C 1
ATOM 1306 O O . VAL A 1 166 ? 9.695 -36.375 -10.18 1 97 166 VAL A O 1
ATOM 1309 N N . GLU A 1 167 ? 10.453 -38.125 -9.047 1 96.5 167 GLU A N 1
ATOM 1310 C CA . GLU A 1 167 ? 9.109 -38.656 -8.859 1 96.5 167 GLU A CA 1
ATOM 1311 C C . GLU A 1 167 ? 8.25 -37.75 -8.008 1 96.5 167 GLU A C 1
ATOM 1313 O O . GLU A 1 167 ? 7.086 -37.5 -8.328 1 96.5 167 GLU A O 1
ATOM 1318 N N . LEU A 1 168 ? 8.852 -37.219 -6.98 1 95.94 168 LEU A N 1
ATOM 1319 C CA . LEU A 1 168 ? 8.148 -36.281 -6.121 1 95.94 168 LEU A CA 1
ATOM 1320 C C . LEU A 1 168 ? 7.812 -35 -6.883 1 95.94 168 LEU A C 1
ATOM 1322 O O . LEU A 1 168 ? 6.699 -34.5 -6.766 1 95.94 168 LEU A O 1
ATOM 1326 N N . ALA A 1 169 ? 8.773 -34.5 -7.586 1 97.62 169 ALA A N 1
ATOM 1327 C CA . ALA A 1 169 ? 8.578 -33.281 -8.375 1 97.62 169 ALA A CA 1
ATOM 1328 C C . ALA A 1 169 ? 7.43 -33.469 -9.359 1 97.62 169 ALA A C 1
ATOM 1330 O O . ALA A 1 169 ? 6.539 -32.625 -9.438 1 97.62 169 ALA A O 1
ATOM 1331 N N . ALA A 1 170 ? 7.461 -34.594 -10.047 1 98.19 170 ALA A N 1
ATOM 1332 C CA . ALA A 1 170 ? 6.414 -34.844 -11.031 1 98.19 170 ALA A CA 1
ATOM 1333 C C . ALA A 1 170 ? 5.039 -34.906 -10.367 1 98.19 170 ALA A C 1
ATOM 1335 O O . ALA A 1 170 ? 4.078 -34.312 -10.867 1 98.19 170 ALA A O 1
ATOM 1336 N N . LYS A 1 171 ? 5.012 -35.594 -9.281 1 97.19 171 LYS A N 1
ATOM 1337 C CA . LYS A 1 171 ? 3.752 -35.75 -8.562 1 97.19 171 LYS A CA 1
ATOM 1338 C C . LYS A 1 171 ? 3.188 -34.406 -8.133 1 97.19 171 LYS A C 1
ATOM 1340 O O . LYS A 1 171 ? 2.027 -34.094 -8.414 1 97.19 171 LYS A O 1
ATOM 1345 N N . ARG A 1 172 ? 3.961 -33.562 -7.555 1 96.94 172 ARG A N 1
ATOM 1346 C CA . ARG A 1 172 ? 3.496 -32.312 -6.984 1 96.94 172 ARG A CA 1
ATOM 1347 C C . ARG A 1 172 ? 3.264 -31.266 -8.078 1 96.94 172 ARG A C 1
ATOM 1349 O O . ARG A 1 172 ? 2.307 -30.484 -8.008 1 96.94 172 ARG A O 1
ATOM 1356 N N . ILE A 1 173 ? 4.117 -31.234 -9.07 1 98.25 173 ILE A N 1
ATOM 1357 C CA . ILE A 1 173 ? 3.965 -30.281 -10.164 1 98.25 173 ILE A CA 1
ATOM 1358 C C . ILE A 1 173 ? 2.701 -30.609 -10.961 1 98.25 173 ILE A C 1
ATOM 1360 O O . ILE A 1 173 ? 1.908 -29.719 -11.266 1 98.25 173 ILE A O 1
ATOM 1364 N N . MET A 1 174 ? 2.512 -31.938 -11.211 1 97.94 174 MET A N 1
ATOM 1365 C CA . MET A 1 174 ? 1.322 -32.312 -11.969 1 97.94 174 MET A CA 1
ATOM 1366 C C . MET A 1 174 ? 0.057 -32.062 -11.156 1 97.94 174 MET A C 1
ATOM 1368 O O . MET A 1 174 ? -0.95 -31.594 -11.695 1 97.94 174 MET A O 1
ATOM 1372 N N . TRP A 1 175 ? 0.138 -32.375 -9.898 1 96.38 175 TRP A N 1
ATOM 1373 C CA . TRP A 1 175 ? -0.998 -32.031 -9.047 1 96.38 175 TRP A CA 1
ATOM 1374 C C . TRP A 1 175 ? -1.332 -30.562 -9.109 1 96.38 175 TRP A C 1
ATOM 1376 O O . TRP A 1 175 ? -2.49 -30.188 -9.312 1 96.38 175 TRP A O 1
ATOM 1386 N N . GLY A 1 176 ? -0.343 -29.719 -8.961 1 96.44 176 GLY A N 1
ATOM 1387 C CA . GLY A 1 176 ? -0.544 -28.281 -9.008 1 96.44 176 GLY A CA 1
ATOM 1388 C C . GLY A 1 176 ? -1.021 -27.797 -10.359 1 96.44 176 GLY A C 1
ATOM 1389 O O . GLY A 1 176 ? -1.823 -26.859 -10.438 1 96.44 176 GLY A O 1
ATOM 1390 N N . LYS A 1 177 ? -0.523 -28.406 -11.398 1 97.31 177 LYS A N 1
ATOM 1391 C CA . LYS A 1 177 ? -0.836 -27.969 -12.75 1 97.31 177 LYS A CA 1
ATOM 1392 C C . LYS A 1 177 ? -2.268 -28.344 -13.133 1 97.31 177 LYS A C 1
ATOM 1394 O O . LYS A 1 177 ? -2.898 -27.656 -13.938 1 97.31 177 LYS A O 1
ATOM 1399 N N . ILE A 1 178 ? -2.801 -29.406 -12.516 1 95.62 178 ILE A N 1
ATOM 1400 C CA . ILE A 1 178 ? -4.137 -29.828 -12.93 1 95.62 178 ILE A CA 1
ATOM 1401 C C . ILE A 1 178 ? -5.16 -29.391 -11.883 1 95.62 178 ILE A C 1
ATOM 1403 O O . ILE A 1 178 ? -6.367 -29.5 -12.094 1 95.62 178 ILE A O 1
ATOM 1407 N N . TYR A 1 179 ? -4.605 -28.875 -10.734 1 92.75 179 TYR A N 1
ATOM 1408 C CA . TYR A 1 179 ? -5.5 -28.281 -9.75 1 92.75 179 TYR A CA 1
ATOM 1409 C C . TYR A 1 179 ? -6.367 -27.203 -10.391 1 92.75 179 TYR A C 1
ATOM 1411 O O . TYR A 1 179 ? -5.855 -26.297 -11.047 1 92.75 179 TYR A O 1
ATOM 1419 N N . ASN A 1 180 ? -7.711 -27.344 -10.312 1 93.88 180 ASN A N 1
ATOM 1420 C CA . ASN A 1 180 ? -8.656 -26.469 -10.992 1 93.88 180 ASN A CA 1
ATOM 1421 C C . ASN A 1 180 ? -8.383 -26.391 -12.492 1 93.88 180 ASN A C 1
ATOM 1423 O O . ASN A 1 180 ? -8.492 -25.328 -13.094 1 93.88 180 ASN A O 1
ATOM 1427 N N . CYS A 1 181 ? -7.848 -27.547 -13.016 1 95.56 181 CYS A N 1
ATOM 1428 C CA . CYS A 1 181 ? -7.504 -27.672 -14.43 1 95.56 181 CYS A CA 1
ATOM 1429 C C . CYS A 1 181 ? -6.492 -26.625 -14.852 1 95.56 181 CYS A C 1
ATOM 1431 O O . CYS A 1 181 ? -6.574 -26.078 -15.953 1 95.56 181 CYS A O 1
ATOM 1433 N N . GLY A 1 182 ? -5.652 -26.266 -13.953 1 95.44 182 GLY A N 1
ATOM 1434 C CA . GLY A 1 182 ? -4.578 -25.344 -14.25 1 95.44 182 GLY A CA 1
ATOM 1435 C C . GLY A 1 182 ? -5.027 -23.891 -14.234 1 95.44 182 GLY A C 1
ATOM 1436 O O . GLY A 1 182 ? -4.227 -22.984 -14.477 1 95.44 182 GLY A O 1
ATOM 1437 N N . GLN A 1 183 ? -6.309 -23.656 -13.938 1 95 183 GLN A N 1
ATOM 1438 C CA . GLN A 1 183 ? -6.855 -22.297 -13.898 1 95 183 GLN A CA 1
ATOM 1439 C C . GLN A 1 183 ? -6.605 -21.641 -12.547 1 95 183 GLN A C 1
ATOM 1441 O O . GLN A 1 183 ? -7.551 -21.25 -11.852 1 95 183 GLN A O 1
ATOM 1446 N N . SER A 1 184 ? -5.324 -21.547 -12.258 1 93.44 184 SER A N 1
ATOM 1447 C CA . SER A 1 184 ? -4.855 -21 -10.992 1 93.44 184 SER A CA 1
ATOM 1448 C C . SER A 1 184 ? -3.619 -20.125 -11.188 1 93.44 184 SER A C 1
ATOM 1450 O O . SER A 1 184 ? -2.711 -20.484 -11.938 1 93.44 184 SER A O 1
ATOM 1452 N N . SER A 1 185 ? -3.633 -19 -10.5 1 91.19 185 SER A N 1
ATOM 1453 C CA . SER A 1 185 ? -2.506 -18.078 -10.594 1 91.19 185 SER A CA 1
ATOM 1454 C C . SER A 1 185 ? -1.241 -18.688 -9.992 1 91.19 185 SER A C 1
ATOM 1456 O O . SER A 1 185 ? -0.129 -18.281 -10.328 1 91.19 185 SER A O 1
ATOM 1458 N N . LEU A 1 186 ? -1.41 -19.703 -9.133 1 94.19 186 LEU A N 1
ATOM 1459 C CA . LEU A 1 186 ? -0.26 -20.297 -8.453 1 94.19 186 LEU A CA 1
ATOM 1460 C C . LEU A 1 186 ? 0.149 -21.609 -9.133 1 94.19 186 LEU A C 1
ATOM 1462 O O . LEU A 1 186 ? 1.118 -22.25 -8.719 1 94.19 186 LEU A O 1
ATOM 1466 N N . ALA A 1 187 ? -0.587 -22.016 -10.125 1 96.56 187 ALA A N 1
ATOM 1467 C CA . ALA A 1 187 ? -0.196 -23.234 -10.836 1 96.56 187 ALA A CA 1
ATOM 1468 C C . ALA A 1 187 ? 1.182 -23.078 -11.469 1 96.56 187 ALA A C 1
ATOM 1470 O O . ALA A 1 187 ? 1.517 -22 -11.984 1 96.56 187 ALA A O 1
ATOM 1471 N N . PRO A 1 188 ? 2.029 -24.125 -11.336 1 97.94 188 PRO A N 1
ATOM 1472 C CA . PRO A 1 188 ? 3.248 -24.062 -12.148 1 97.94 188 PRO A CA 1
ATOM 1473 C C . PRO A 1 188 ? 2.959 -23.875 -13.641 1 97.94 188 PRO A C 1
ATOM 1475 O O . PRO A 1 188 ? 2.449 -24.797 -14.289 1 97.94 188 PRO A O 1
ATOM 1478 N N . ASP A 1 189 ? 3.312 -22.766 -14.125 1 97.44 189 ASP A N 1
ATOM 1479 C CA . ASP A 1 189 ? 2.957 -22.406 -15.492 1 97.44 189 ASP A CA 1
ATOM 1480 C C . ASP A 1 189 ? 3.9 -23.062 -16.5 1 97.44 189 ASP A C 1
ATOM 1482 O O . ASP A 1 189 ? 3.5 -23.375 -17.625 1 97.44 189 ASP A O 1
ATOM 1486 N N . TYR A 1 190 ? 5.137 -23.219 -16.125 1 98.06 190 TYR A N 1
ATOM 1487 C CA . TYR A 1 190 ? 6.133 -23.906 -16.938 1 98.06 190 TYR A CA 1
ATOM 1488 C C . TYR A 1 190 ? 7.207 -24.547 -16.062 1 98.06 190 TYR A C 1
ATOM 1490 O O . TYR A 1 190 ? 7.344 -24.188 -14.883 1 98.06 190 TYR A O 1
ATOM 1498 N N . ALA A 1 191 ? 7.883 -25.5 -16.625 1 98.31 191 ALA A N 1
ATOM 1499 C CA . ALA A 1 191 ? 8.938 -26.203 -15.906 1 98.31 191 ALA A CA 1
ATOM 1500 C C . ALA A 1 191 ? 10.289 -26.016 -16.578 1 98.31 191 ALA A C 1
ATOM 1502 O O . ALA A 1 191 ? 10.383 -26.047 -17.812 1 98.31 191 ALA A O 1
ATOM 1503 N N . LEU A 1 192 ? 11.242 -25.641 -15.805 1 98.19 192 LEU A N 1
ATOM 1504 C CA . LEU A 1 192 ? 12.648 -25.656 -16.203 1 98.19 192 LEU A CA 1
ATOM 1505 C C . LEU A 1 192 ? 13.344 -26.891 -15.664 1 98.19 192 LEU A C 1
ATOM 1507 O O . LEU A 1 192 ? 13.547 -27.031 -14.453 1 98.19 192 LEU A O 1
ATOM 1511 N N . CYS A 1 193 ? 13.656 -27.766 -16.547 1 97.12 193 CYS A N 1
ATOM 1512 C CA . CYS A 1 193 ? 14.164 -29.078 -16.141 1 97.12 193 CYS A CA 1
ATOM 1513 C C . CYS A 1 193 ? 15.594 -29.281 -16.625 1 97.12 193 CYS A C 1
ATOM 1515 O O . CYS A 1 193 ? 15.891 -29.062 -17.797 1 97.12 193 CYS A O 1
ATOM 1517 N N . HIS A 1 194 ? 16.453 -29.672 -15.703 1 95.12 194 HIS A N 1
ATOM 1518 C CA . HIS A 1 194 ? 17.797 -30.047 -16.109 1 95.12 194 HIS A CA 1
ATOM 1519 C C . HIS A 1 194 ? 17.766 -31.125 -17.188 1 95.12 194 HIS A C 1
ATOM 1521 O O . HIS A 1 194 ? 16.969 -32.062 -17.109 1 95.12 194 HIS A O 1
ATOM 1527 N N . LEU A 1 195 ? 18.656 -31.031 -18.156 1 93.06 195 LEU A N 1
ATOM 1528 C CA . LEU A 1 195 ? 18.672 -31.891 -19.328 1 93.06 195 LEU A CA 1
ATOM 1529 C C . LEU A 1 195 ? 18.781 -33.344 -18.938 1 93.06 195 LEU A C 1
ATOM 1531 O O . LEU A 1 195 ? 18.141 -34.219 -19.562 1 93.06 195 LEU A O 1
ATOM 1535 N N . ASP A 1 196 ? 19.453 -33.625 -17.891 1 93.12 196 ASP A N 1
ATOM 1536 C CA . ASP A 1 196 ? 19.75 -35 -17.5 1 93.12 196 ASP A CA 1
ATOM 1537 C C . ASP A 1 196 ? 18.531 -35.688 -16.875 1 93.12 196 ASP A C 1
ATOM 1539 O O . ASP A 1 196 ? 18.453 -36.906 -16.875 1 93.12 196 ASP A O 1
ATOM 1543 N N . VAL A 1 197 ? 17.578 -34.938 -16.406 1 95.38 197 VAL A N 1
ATOM 1544 C CA . VAL A 1 197 ? 16.484 -35.562 -15.672 1 95.38 197 VAL A CA 1
ATOM 1545 C C . VAL A 1 197 ? 15.188 -35.438 -16.469 1 95.38 197 VAL A C 1
ATOM 1547 O O . VAL A 1 197 ? 14.18 -36.094 -16.141 1 95.38 197 VAL A O 1
ATOM 1550 N N . GLN A 1 198 ? 15.148 -34.719 -17.5 1 96.06 198 GLN A N 1
ATOM 1551 C CA . GLN A 1 198 ? 13.93 -34.344 -18.234 1 96.06 198 GLN A CA 1
ATOM 1552 C C . GLN A 1 198 ? 13.188 -35.594 -18.703 1 96.06 198 GLN A C 1
ATOM 1554 O O . GLN A 1 198 ? 11.977 -35.719 -18.531 1 96.06 198 GLN A O 1
ATOM 1559 N N . PRO A 1 199 ? 13.961 -36.625 -19.344 1 96.81 199 PRO A N 1
ATOM 1560 C CA . PRO A 1 199 ? 13.219 -37.812 -19.797 1 96.81 199 PRO A CA 1
ATOM 1561 C C . PRO A 1 199 ? 12.508 -38.531 -18.656 1 96.81 199 PRO A C 1
ATOM 1563 O O . PRO A 1 199 ? 11.359 -38.938 -18.812 1 96.81 199 PRO A O 1
ATOM 1566 N N . HIS A 1 200 ? 13.25 -38.656 -17.609 1 97.94 200 HIS A N 1
ATOM 1567 C CA . HIS A 1 200 ? 12.656 -39.281 -16.438 1 97.94 200 HIS A CA 1
ATOM 1568 C C . HIS A 1 200 ? 11.484 -38.469 -15.906 1 97.94 200 HIS A C 1
ATOM 1570 O O . HIS A 1 200 ? 10.461 -39.031 -15.516 1 97.94 200 HIS A O 1
ATOM 1576 N N . PHE A 1 201 ? 11.617 -37.219 -15.859 1 98.25 201 PHE A N 1
ATOM 1577 C CA . PHE A 1 201 ? 10.57 -36.312 -15.375 1 98.25 201 PHE A CA 1
ATOM 1578 C C . PHE A 1 201 ? 9.312 -36.438 -16.219 1 98.25 201 PHE A C 1
ATOM 1580 O O . PHE A 1 201 ? 8.203 -36.562 -15.688 1 98.25 201 PHE A O 1
ATOM 1587 N N . ILE A 1 202 ? 9.453 -36.438 -17.531 1 98.25 202 ILE A N 1
ATOM 1588 C CA . ILE A 1 202 ? 8.328 -36.531 -18.453 1 98.25 202 ILE A CA 1
ATOM 1589 C C . ILE A 1 202 ? 7.582 -37.844 -18.25 1 98.25 202 ILE A C 1
ATOM 1591 O O . ILE A 1 202 ? 6.352 -37.844 -18.172 1 98.25 202 ILE A O 1
ATOM 1595 N N . LYS A 1 203 ? 8.352 -38.875 -18.156 1 98.25 203 LYS A N 1
ATOM 1596 C CA . LYS A 1 203 ? 7.754 -40.188 -17.906 1 98.25 203 LYS A CA 1
ATOM 1597 C C . LYS A 1 203 ? 7.016 -40.219 -16.578 1 98.25 203 LYS A C 1
ATOM 1599 O O . LYS A 1 203 ? 5.891 -40.75 -16.5 1 98.25 203 LYS A O 1
ATOM 1604 N N . ALA A 1 204 ? 7.668 -39.656 -15.602 1 98.44 204 ALA A N 1
ATOM 1605 C CA . ALA A 1 204 ? 7.07 -39.625 -14.273 1 98.44 204 ALA A CA 1
ATOM 1606 C C . ALA A 1 204 ? 5.777 -38.812 -14.273 1 98.44 204 ALA A C 1
ATOM 1608 O O . ALA A 1 204 ? 4.816 -39.156 -13.586 1 98.44 204 ALA A O 1
ATOM 1609 N N . CYS A 1 205 ? 5.699 -37.719 -14.992 1 98.38 205 CYS A N 1
ATOM 1610 C CA . CYS A 1 205 ? 4.496 -36.906 -15.086 1 98.38 205 CYS A CA 1
ATOM 1611 C C . CYS A 1 205 ? 3.328 -37.719 -15.633 1 98.38 205 CYS A C 1
ATOM 1613 O O . CYS A 1 205 ? 2.213 -37.625 -15.117 1 98.38 205 CYS A O 1
ATOM 1615 N N . LYS A 1 206 ? 3.631 -38.5 -16.688 1 97.94 206 LYS A N 1
ATOM 1616 C CA . LYS A 1 206 ? 2.584 -39.312 -17.266 1 97.94 206 LYS A CA 1
ATOM 1617 C C . LYS A 1 206 ? 2.111 -40.375 -16.266 1 97.94 206 LYS A C 1
ATOM 1619 O O . LYS A 1 206 ? 0.908 -40.594 -16.125 1 97.94 206 LYS A O 1
ATOM 1624 N N . ASP A 1 207 ? 3.098 -40.969 -15.609 1 97.94 207 ASP A N 1
ATOM 1625 C CA . ASP A 1 207 ? 2.783 -42.031 -14.641 1 97.94 207 ASP A CA 1
ATOM 1626 C C . ASP A 1 207 ? 1.914 -41.469 -13.508 1 97.94 207 ASP A C 1
ATOM 1628 O O . ASP A 1 207 ? 1.012 -42.156 -13.023 1 97.94 207 ASP A O 1
ATOM 1632 N N . VAL A 1 208 ? 2.184 -40.312 -13.117 1 96.88 208 VAL A N 1
ATOM 1633 C CA . VAL A 1 208 ? 1.438 -39.656 -12.039 1 96.88 208 VAL A CA 1
ATOM 1634 C C . VAL A 1 208 ? -0.013 -39.438 -12.469 1 96.88 208 VAL A C 1
ATOM 1636 O O . VAL A 1 208 ? -0.938 -39.719 -11.703 1 96.88 208 VAL A O 1
ATOM 1639 N N . LEU A 1 209 ? -0.281 -38.969 -13.672 1 95.94 209 LEU A N 1
ATOM 1640 C CA . LEU A 1 209 ? -1.638 -38.75 -14.156 1 95.94 209 LEU A CA 1
ATOM 1641 C C . LEU A 1 209 ? -2.412 -40.062 -14.258 1 95.94 209 LEU A C 1
ATOM 1643 O O . LEU A 1 209 ? -3.592 -40.125 -13.906 1 95.94 209 LEU A O 1
ATOM 1647 N N . VAL A 1 210 ? -1.669 -41.062 -14.688 1 96.06 210 VAL A N 1
ATOM 1648 C CA . VAL A 1 210 ? -2.277 -42.406 -14.781 1 96.06 210 VAL A CA 1
ATOM 1649 C C . VAL A 1 210 ? -2.631 -42.906 -13.383 1 96.06 210 VAL A C 1
ATOM 1651 O O . VAL A 1 210 ? -3.684 -43.5 -13.18 1 96.06 210 VAL A O 1
ATOM 1654 N N . SER A 1 211 ? -1.767 -42.594 -12.492 1 95.44 211 SER A N 1
ATOM 1655 C CA . SER A 1 211 ? -2.02 -43.031 -11.117 1 95.44 211 SER A CA 1
ATOM 1656 C C . SER A 1 211 ? -3.207 -42.25 -10.523 1 95.44 211 SER A C 1
ATOM 1658 O O . SER A 1 211 ? -3.951 -42.812 -9.703 1 95.44 211 SER A O 1
ATOM 1660 N N . PHE A 1 212 ? -3.42 -40.969 -10.906 1 94.31 212 PHE A N 1
ATOM 1661 C CA . PHE A 1 212 ? -4.508 -40.156 -10.383 1 94.31 212 PHE A CA 1
ATOM 1662 C C . PHE A 1 212 ? -5.848 -40.594 -10.953 1 94.31 212 PHE A C 1
ATOM 1664 O O . PHE A 1 212 ? -6.852 -40.625 -10.242 1 94.31 212 PHE A O 1
ATOM 1671 N N . TYR A 1 213 ? -5.852 -41.062 -12.266 1 94.62 213 TYR A N 1
ATOM 1672 C CA . TYR A 1 213 ? -7.129 -41.188 -12.953 1 94.62 213 TYR A CA 1
ATOM 1673 C C . TYR A 1 213 ? -7.242 -42.562 -13.609 1 94.62 213 TYR A C 1
ATOM 1675 O O . TYR A 1 213 ? -8.211 -42.844 -14.32 1 94.62 213 TYR A O 1
ATOM 1683 N N . ASN A 1 214 ? -6.203 -43.5 -13.367 1 92.5 214 ASN A N 1
ATOM 1684 C CA . ASN A 1 214 ? -6.098 -44.812 -13.953 1 92.5 214 ASN A CA 1
ATOM 1685 C C . ASN A 1 214 ? -5.711 -44.75 -15.43 1 92.5 214 ASN A C 1
ATOM 1687 O O . ASN A 1 214 ? -5.293 -45.75 -16.016 1 92.5 214 ASN A O 1
ATOM 1691 N N . ASP A 1 215 ? -5.816 -43.594 -16.078 1 93.06 215 ASP A N 1
ATOM 1692 C CA . ASP A 1 215 ? -5.387 -43.219 -17.422 1 93.06 215 ASP A CA 1
ATOM 1693 C C . ASP A 1 215 ? -5.266 -41.688 -17.562 1 93.06 215 ASP A C 1
ATOM 1695 O O . ASP A 1 215 ? -5.547 -40.969 -16.609 1 93.06 215 ASP A O 1
ATOM 1699 N N . LEU A 1 216 ? -4.867 -41.312 -18.797 1 95.44 216 LEU A N 1
ATOM 1700 C CA . LEU A 1 216 ? -4.992 -39.875 -19.031 1 95.44 216 LEU A CA 1
ATOM 1701 C C . LEU A 1 216 ? -6.457 -39.469 -19.062 1 95.44 216 LEU A C 1
ATOM 1703 O O . LEU A 1 216 ? -7.301 -40.188 -19.625 1 95.44 216 LEU A O 1
ATOM 1707 N N . PRO A 1 217 ? -6.758 -38.375 -18.406 1 96 217 PRO A N 1
ATOM 1708 C CA . PRO A 1 217 ? -8.148 -37.938 -18.359 1 96 217 PRO A CA 1
ATOM 1709 C C . PRO A 1 217 ? -8.773 -37.781 -19.75 1 96 217 PRO A C 1
ATOM 1711 O O . PRO A 1 217 ? -8.102 -37.312 -20.672 1 96 217 PRO A O 1
ATOM 1714 N N . ASN A 1 218 ? -9.969 -38.188 -19.844 1 95.12 218 ASN A N 1
ATOM 1715 C CA . ASN A 1 218 ? -10.781 -37.969 -21.031 1 95.12 218 ASN A CA 1
ATOM 1716 C C . ASN A 1 218 ? -12.109 -37.312 -20.703 1 95.12 218 ASN A C 1
ATOM 1718 O O . ASN A 1 218 ? -12.312 -36.844 -19.562 1 95.12 218 ASN A O 1
ATOM 1722 N N . ILE A 1 219 ? -12.953 -37.062 -21.656 1 94.81 219 ILE A N 1
ATOM 1723 C CA . ILE A 1 219 ? -14.172 -36.281 -21.516 1 94.81 219 ILE A CA 1
ATOM 1724 C C . ILE A 1 219 ? -15.102 -36.969 -20.5 1 94.81 219 ILE A C 1
ATOM 1726 O O . ILE A 1 219 ? -15.914 -36.281 -19.859 1 94.81 219 ILE A O 1
ATOM 1730 N N . ASP A 1 220 ? -14.898 -38.281 -20.266 1 94.31 220 ASP A N 1
ATOM 1731 C CA . ASP A 1 220 ? -15.797 -39.031 -19.391 1 94.31 220 ASP A CA 1
ATOM 1732 C C . ASP A 1 220 ? -15.219 -39.156 -17.984 1 94.31 220 ASP A C 1
ATOM 1734 O O . ASP A 1 220 ? -15.883 -39.688 -17.078 1 94.31 220 ASP A O 1
ATOM 1738 N N . THR A 1 221 ? -14.039 -38.656 -17.812 1 94.38 221 THR A N 1
ATOM 1739 C CA . THR A 1 221 ? -13.43 -38.719 -16.5 1 94.38 221 THR A CA 1
ATOM 1740 C C . THR A 1 221 ? -14.148 -37.812 -15.516 1 94.38 221 THR A C 1
ATOM 1742 O O . THR A 1 221 ? -14.086 -36.594 -15.656 1 94.38 221 THR A O 1
ATOM 1745 N N . GLU A 1 222 ? -14.859 -38.344 -14.578 1 88.69 222 GLU A N 1
ATOM 1746 C CA . GLU A 1 222 ? -15.75 -37.594 -13.688 1 88.69 222 GLU A CA 1
ATOM 1747 C C . GLU A 1 222 ? -14.961 -36.688 -12.75 1 88.69 222 GLU A C 1
ATOM 1749 O O . GLU A 1 222 ? -15.383 -35.562 -12.484 1 88.69 222 GLU A O 1
ATOM 1754 N N . ASP A 1 223 ? -13.82 -37.062 -12.258 1 89.69 223 ASP A N 1
ATOM 1755 C CA . ASP A 1 223 ? -13.109 -36.312 -11.227 1 89.69 223 ASP A CA 1
ATOM 1756 C C . ASP A 1 223 ? -12.133 -35.312 -11.852 1 89.69 223 ASP A C 1
ATOM 1758 O O . ASP A 1 223 ? -11.32 -34.688 -11.148 1 89.69 223 ASP A O 1
ATOM 1762 N N . TYR A 1 224 ? -12.219 -35.125 -13.141 1 94.25 224 TYR A N 1
ATOM 1763 C CA . TYR A 1 224 ? -11.367 -34.156 -13.82 1 94.25 224 TYR A CA 1
ATOM 1764 C C . TYR A 1 224 ? -12.164 -32.906 -14.203 1 94.25 224 TYR A C 1
ATOM 1766 O O . TYR A 1 224 ? -13.273 -33 -14.727 1 94.25 224 TYR A O 1
ATOM 1774 N N . GLY A 1 225 ? -11.617 -31.781 -13.867 1 92.5 225 GLY A N 1
ATOM 1775 C CA . GLY A 1 225 ? -12.312 -30.516 -14.023 1 92.5 225 GLY A CA 1
ATOM 1776 C C . GLY A 1 225 ? -12.445 -30.078 -15.477 1 92.5 225 GLY A C 1
ATOM 1777 O O . GLY A 1 225 ? -12.062 -30.812 -16.391 1 92.5 225 GLY A O 1
ATOM 1778 N N . ARG A 1 226 ? -13.141 -28.953 -15.656 1 95.25 226 ARG A N 1
ATOM 1779 C CA . ARG A 1 226 ? -13.375 -28.344 -16.969 1 95.25 226 ARG A CA 1
ATOM 1780 C C . ARG A 1 226 ? -12.875 -26.906 -17 1 95.25 226 ARG A C 1
ATOM 1782 O O . ARG A 1 226 ? -12.711 -26.281 -15.953 1 95.25 226 ARG A O 1
ATOM 1789 N N . ILE A 1 227 ? -12.531 -26.516 -18.203 1 96.56 227 ILE A N 1
ATOM 1790 C CA . ILE A 1 227 ? -12.172 -25.109 -18.406 1 96.56 227 ILE A CA 1
ATOM 1791 C C . ILE A 1 227 ? -13.414 -24.234 -18.219 1 96.56 227 ILE A C 1
ATOM 1793 O O . ILE A 1 227 ? -14.523 -24.625 -18.578 1 96.56 227 ILE A O 1
ATOM 1797 N N . VAL A 1 228 ? -13.289 -23.016 -17.688 1 94.56 228 VAL A N 1
ATOM 1798 C CA . VAL A 1 228 ? -14.352 -22.156 -17.188 1 94.56 228 VAL A CA 1
ATOM 1799 C C . VAL A 1 228 ? -15.328 -21.828 -18.312 1 94.56 228 VAL A C 1
ATOM 1801 O O . VAL A 1 228 ? -16.531 -21.703 -18.078 1 94.56 228 VAL A O 1
ATOM 1804 N N . SER A 1 229 ? -14.828 -21.656 -19.547 1 95.62 229 SER A N 1
ATOM 1805 C CA . SER A 1 229 ? -15.672 -21.266 -20.672 1 95.62 229 SER A CA 1
ATOM 1806 C C . SER A 1 229 ? -15.172 -21.875 -21.984 1 95.62 229 SER A C 1
ATOM 1808 O O . SER A 1 229 ? -14.039 -22.359 -22.047 1 95.62 229 SER A O 1
ATOM 1810 N N . GLN A 1 230 ? -16.031 -21.828 -22.953 1 97.38 230 GLN A N 1
ATOM 1811 C CA . GLN A 1 230 ? -15.641 -22.312 -24.266 1 97.38 230 GLN A CA 1
ATOM 1812 C C . GLN A 1 230 ? -14.586 -21.406 -24.891 1 97.38 230 GLN A C 1
ATOM 1814 O O . GLN A 1 230 ? -13.695 -21.875 -25.609 1 97.38 230 GLN A O 1
ATOM 1819 N N . GLU A 1 231 ? -14.734 -20.156 -24.594 1 96.81 231 GLU A N 1
ATOM 1820 C CA . GLU A 1 231 ? -13.758 -19.203 -25.109 1 96.81 231 GLU A CA 1
ATOM 1821 C C . GLU A 1 231 ? -12.359 -19.516 -24.578 1 96.81 231 GLU A C 1
ATOM 1823 O O . GLU A 1 231 ? -11.391 -19.516 -25.344 1 96.81 231 GLU A O 1
ATOM 1828 N N . HIS A 1 232 ? -12.234 -19.844 -23.328 1 96.44 232 HIS A N 1
ATOM 1829 C CA . HIS A 1 232 ? -10.945 -20.172 -22.734 1 96.44 232 HIS A CA 1
ATOM 1830 C C . HIS A 1 232 ? -10.43 -21.516 -23.25 1 96.44 232 HIS A C 1
ATOM 1832 O O . HIS A 1 232 ? -9.227 -21.688 -23.438 1 96.44 232 HIS A O 1
ATOM 1838 N N . ALA A 1 233 ? -11.359 -22.453 -23.453 1 98.12 233 ALA A N 1
ATOM 1839 C CA . ALA A 1 233 ? -10.977 -23.75 -24.016 1 98.12 233 ALA A CA 1
ATOM 1840 C C . ALA A 1 233 ? -10.43 -23.578 -25.438 1 98.12 233 ALA A C 1
ATOM 1842 O O . ALA A 1 233 ? -9.43 -24.219 -25.797 1 98.12 233 ALA A O 1
ATOM 1843 N N . GLN A 1 234 ? -11.125 -22.703 -26.156 1 98.5 234 GLN A N 1
ATOM 1844 C CA . GLN A 1 234 ? -10.672 -22.438 -27.516 1 98.5 234 GLN A CA 1
ATOM 1845 C C . GLN A 1 234 ? -9.281 -21.797 -27.516 1 98.5 234 GLN A C 1
ATOM 1847 O O . GLN A 1 234 ? -8.43 -22.172 -28.328 1 98.5 234 GLN A O 1
ATOM 1852 N N . ARG A 1 235 ? -9.062 -20.906 -26.656 1 97.69 235 ARG A N 1
ATOM 1853 C CA . ARG A 1 235 ? -7.758 -20.25 -26.531 1 97.69 235 ARG A CA 1
ATOM 1854 C C . ARG A 1 235 ? -6.664 -21.281 -26.25 1 97.69 235 ARG A C 1
ATOM 1856 O O . ARG A 1 235 ? -5.598 -21.234 -26.875 1 97.69 235 ARG A O 1
ATOM 1863 N N . LEU A 1 236 ? -6.879 -22.188 -25.375 1 98.25 236 LEU A N 1
ATOM 1864 C CA . LEU A 1 236 ? -5.902 -23.203 -25 1 98.25 236 LEU A CA 1
ATOM 1865 C C . LEU A 1 236 ? -5.641 -24.156 -26.156 1 98.25 236 LEU A C 1
ATOM 1867 O O . LEU A 1 236 ? -4.5 -24.578 -26.375 1 98.25 236 LEU A O 1
ATOM 1871 N N . LYS A 1 237 ? -6.73 -24.5 -26.828 1 98.38 237 LYS A N 1
ATOM 1872 C CA . LYS A 1 237 ? -6.574 -25.328 -28.016 1 98.38 237 LYS A CA 1
ATOM 1873 C C . LYS A 1 237 ? -5.664 -24.656 -29.047 1 98.38 237 LYS A C 1
ATOM 1875 O O . LYS A 1 237 ? -4.781 -25.297 -29.609 1 98.38 237 LYS A O 1
ATOM 1880 N N . GLU A 1 238 ? -5.875 -23.406 -29.25 1 98.19 238 GLU A N 1
ATOM 1881 C CA . GLU A 1 238 ? -5.078 -22.641 -30.203 1 98.19 238 GLU A CA 1
ATOM 1882 C C . GLU A 1 238 ? -3.615 -22.578 -29.781 1 98.19 238 GLU A C 1
ATOM 1884 O O . GLU A 1 238 ? -2.715 -22.656 -30.625 1 98.19 238 GLU A O 1
ATOM 1889 N N . LEU A 1 239 ? -3.344 -22.453 -28.5 1 97.88 239 LEU A N 1
ATOM 1890 C CA . LEU A 1 239 ? -1.976 -22.453 -28 1 97.88 239 LEU A CA 1
ATOM 1891 C C . LEU A 1 239 ? -1.28 -23.766 -28.328 1 97.88 239 LEU A C 1
ATOM 1893 O O . LEU A 1 239 ? -0.117 -23.781 -28.734 1 97.88 239 LEU A O 1
ATOM 1897 N N . MET A 1 240 ? -1.977 -24.875 -28.156 1 97.12 240 MET A N 1
ATOM 1898 C CA . MET A 1 240 ? -1.423 -26.203 -28.406 1 97.12 240 MET A CA 1
ATOM 1899 C C . MET A 1 240 ? -1.157 -26.422 -29.891 1 97.12 240 MET A C 1
ATOM 1901 O O . MET A 1 240 ? -0.211 -27.109 -30.25 1 97.12 240 MET A O 1
ATOM 1905 N N . LEU A 1 241 ? -1.971 -25.766 -30.672 1 96.75 241 LEU A N 1
ATOM 1906 C CA . LEU A 1 241 ? -1.812 -25.891 -32.125 1 96.75 241 LEU A CA 1
ATOM 1907 C C . LEU A 1 241 ? -0.638 -25.062 -32.625 1 96.75 241 LEU A C 1
ATOM 1909 O O . LEU A 1 241 ? 0.067 -25.453 -33.531 1 96.75 241 LEU A O 1
ATOM 1913 N N . GLU A 1 242 ? -0.423 -23.984 -31.969 1 97.44 242 GLU A N 1
ATOM 1914 C CA . GLU A 1 242 ? 0.535 -23 -32.469 1 97.44 242 GLU A CA 1
ATOM 1915 C C . GLU A 1 242 ? 1.927 -23.234 -31.891 1 97.44 242 GLU A C 1
ATOM 1917 O O . GLU A 1 242 ? 2.916 -22.703 -32.406 1 97.44 242 GLU A O 1
ATOM 1922 N N . THR A 1 243 ? 2 -24 -30.797 1 97.69 243 THR A N 1
ATOM 1923 C CA . THR A 1 243 ? 3.297 -24.25 -30.172 1 97.69 243 THR A CA 1
ATOM 1924 C C . THR A 1 243 ? 4.23 -24.969 -31.141 1 97.69 243 THR A C 1
ATOM 1926 O O . THR A 1 243 ? 3.781 -25.766 -31.969 1 97.69 243 THR A O 1
ATOM 1929 N N . GLN A 1 244 ? 5.508 -24.672 -31.031 1 96.81 244 GLN A N 1
ATOM 1930 C CA . GLN A 1 244 ? 6.527 -25.344 -31.828 1 96.81 244 GLN A CA 1
ATOM 1931 C C . GLN A 1 244 ? 7.188 -26.484 -31.047 1 96.81 244 GLN A C 1
ATOM 1933 O O . GLN A 1 244 ? 8.094 -27.156 -31.547 1 96.81 244 GLN A O 1
ATOM 1938 N N . GLY A 1 245 ? 6.727 -26.641 -29.797 1 97.25 245 GLY A N 1
ATOM 1939 C CA . GLY A 1 245 ? 7.242 -27.719 -28.984 1 97.25 245 GLY A CA 1
ATOM 1940 C C . GLY A 1 245 ? 6.68 -29.078 -29.375 1 97.25 245 GLY A C 1
ATOM 1941 O O . GLY A 1 245 ? 5.898 -29.188 -30.328 1 97.25 245 GLY A O 1
ATOM 1942 N N . ASN A 1 246 ? 7.18 -30.109 -28.719 1 97.5 246 ASN A N 1
ATOM 1943 C CA . ASN A 1 246 ? 6.738 -31.484 -28.969 1 97.5 246 ASN A CA 1
ATOM 1944 C C . ASN A 1 246 ? 5.785 -31.969 -27.891 1 97.5 246 ASN A C 1
ATOM 1946 O O . ASN A 1 246 ? 6.125 -31.938 -26.703 1 97.5 246 ASN A O 1
ATOM 1950 N N . CYS A 1 247 ? 4.621 -32.344 -28.281 1 98.12 247 CYS A N 1
ATOM 1951 C CA . CYS A 1 247 ? 3.662 -32.906 -27.344 1 98.12 247 CYS A CA 1
ATOM 1952 C C . CYS A 1 247 ? 4.125 -34.281 -26.828 1 98.12 247 CYS A C 1
ATOM 1954 O O . CYS A 1 247 ? 4.07 -35.25 -27.562 1 98.12 247 CYS A O 1
ATOM 1956 N N . ALA A 1 248 ? 4.609 -34.375 -25.656 1 98.12 248 ALA A N 1
ATOM 1957 C CA . ALA A 1 248 ? 5.078 -35.625 -25.062 1 98.12 248 ALA A CA 1
ATOM 1958 C C . ALA A 1 248 ? 3.912 -36.562 -24.781 1 98.12 248 ALA A C 1
ATOM 1960 O O . ALA A 1 248 ? 4 -37.781 -25.031 1 98.12 248 ALA A O 1
ATOM 1961 N N . PHE A 1 249 ? 2.873 -36.062 -24.203 1 97.12 249 PHE A N 1
ATOM 1962 C CA . PHE A 1 249 ? 1.622 -36.781 -24.031 1 97.12 249 PHE A CA 1
ATOM 1963 C C . PHE A 1 249 ? 0.459 -35.812 -23.828 1 97.12 249 PHE A C 1
ATOM 1965 O O . PHE A 1 249 ? 0.667 -34.625 -23.594 1 97.12 249 PHE A O 1
ATOM 1972 N N . GLY A 1 250 ? -0.769 -36.312 -23.938 1 97.38 250 GLY A N 1
ATOM 1973 C CA . GLY A 1 250 ? -1.965 -35.5 -23.891 1 97.38 250 GLY A CA 1
ATOM 1974 C C . GLY A 1 250 ? -2.344 -34.906 -25.25 1 97.38 250 GLY A C 1
ATOM 1975 O O . GLY A 1 250 ? -2.277 -35.594 -26.266 1 97.38 250 GLY A O 1
ATOM 1976 N N . GLY A 1 251 ? -2.848 -33.688 -25.266 1 96.5 251 GLY A N 1
ATOM 1977 C CA . GLY A 1 251 ? -3.096 -32.969 -26.516 1 96.5 251 GLY A CA 1
ATOM 1978 C C . GLY A 1 251 ? -4.555 -32.969 -26.938 1 96.5 251 GLY A C 1
ATOM 1979 O O . GLY A 1 251 ? -4.977 -32.188 -27.766 1 96.5 251 GLY A O 1
ATOM 1980 N N . PHE A 1 252 ? -5.336 -33.875 -26.328 1 97.25 252 PHE A N 1
ATOM 1981 C CA . PHE A 1 252 ? -6.742 -33.938 -26.719 1 97.25 252 PHE A CA 1
ATOM 1982 C C . PHE A 1 252 ? -7.512 -32.75 -26.172 1 97.25 252 PHE A C 1
ATOM 1984 O O . PHE A 1 252 ? -7.305 -32.344 -25.031 1 97.25 252 PHE A O 1
ATOM 1991 N N . THR A 1 253 ? -8.297 -32.125 -27.016 1 97.44 253 THR A N 1
ATOM 1992 C CA . THR A 1 253 ? -9.125 -30.984 -26.625 1 97.44 253 THR A CA 1
ATOM 1993 C C . THR A 1 253 ? -10.547 -31.141 -27.156 1 97.44 253 THR A C 1
ATOM 1995 O O . THR A 1 253 ? -10.758 -31.75 -28.203 1 97.44 253 THR A O 1
ATOM 1998 N N . SER A 1 254 ? -11.484 -30.75 -26.406 1 98.12 254 SER A N 1
ATOM 1999 C CA . SER A 1 254 ? -12.875 -30.625 -26.812 1 98.12 254 SER A CA 1
ATOM 2000 C C . SER A 1 254 ? -13.477 -29.312 -26.328 1 98.12 254 SER A C 1
ATOM 2002 O O . SER A 1 254 ? -13.914 -29.219 -25.172 1 98.12 254 SER A O 1
ATOM 2004 N N . VAL A 1 255 ? -13.578 -28.328 -27.203 1 98.06 255 VAL A N 1
ATOM 2005 C CA . VAL A 1 255 ? -14.031 -26.984 -26.844 1 98.06 255 VAL A CA 1
ATOM 2006 C C . VAL A 1 255 ? -15.484 -27.031 -26.391 1 98.06 255 VAL A C 1
ATOM 2008 O O . VAL A 1 255 ? -15.859 -26.406 -25.406 1 98.06 255 VAL A O 1
ATOM 2011 N N . SER A 1 256 ? -16.297 -27.859 -27.094 1 97.56 256 SER A N 1
ATOM 2012 C CA . SER A 1 256 ? -17.719 -27.938 -26.781 1 97.56 256 SER A CA 1
ATOM 2013 C C . SER A 1 256 ? -17.938 -28.469 -25.375 1 97.56 256 SER A C 1
ATOM 2015 O O . SER A 1 256 ? -18.906 -28.094 -24.703 1 97.56 256 SER A O 1
ATOM 2017 N N . HIS A 1 257 ? -17 -29.281 -24.859 1 97.06 257 HIS A N 1
ATOM 2018 C CA . HIS A 1 257 ? -17.109 -29.844 -23.531 1 97.06 257 HIS A CA 1
ATOM 2019 C C . HIS A 1 257 ? -16.219 -29.078 -22.531 1 97.06 257 HIS A C 1
ATOM 2021 O O . HIS A 1 257 ? -16.078 -29.5 -21.391 1 97.06 257 HIS A O 1
ATOM 2027 N N . ARG A 1 258 ? -15.57 -28.031 -23.016 1 97.56 258 ARG A N 1
ATOM 2028 C CA . ARG A 1 258 ? -14.633 -27.25 -22.203 1 97.56 258 ARG A CA 1
ATOM 2029 C C . ARG A 1 258 ? -13.57 -28.156 -21.594 1 97.56 258 ARG A C 1
ATOM 2031 O O . ARG A 1 258 ? -13.219 -28 -20.422 1 97.56 258 ARG A O 1
ATOM 2038 N N . PHE A 1 259 ? -13.164 -29.156 -22.422 1 98 259 PHE A N 1
ATOM 2039 C CA . PHE A 1 259 ? -12.234 -30.172 -21.922 1 98 259 PHE A CA 1
ATOM 2040 C C . PHE A 1 259 ? -10.859 -30 -22.562 1 98 259 PHE A C 1
ATOM 2042 O O . PHE A 1 259 ? -10.742 -29.922 -23.781 1 98 259 PHE A O 1
ATOM 2049 N N . ILE A 1 260 ? -9.836 -29.906 -21.781 1 98.44 260 ILE A N 1
ATOM 2050 C CA . ILE A 1 260 ? -8.43 -29.938 -22.188 1 98.44 260 ILE A CA 1
ATOM 2051 C C . ILE A 1 260 ? -7.699 -31.031 -21.422 1 98.44 260 ILE A C 1
ATOM 2053 O O . ILE A 1 260 ? -7.668 -31.031 -20.188 1 98.44 260 ILE A O 1
ATOM 2057 N N . GLN A 1 261 ? -7.223 -32 -22.125 1 98.25 261 GLN A N 1
ATOM 2058 C CA . GLN A 1 261 ? -6.461 -33.094 -21.5 1 98.25 261 GLN A CA 1
ATOM 2059 C C . GLN A 1 261 ? -5.145 -32.562 -20.922 1 98.25 261 GLN A C 1
ATOM 2061 O O . GLN A 1 261 ? -4.477 -31.734 -21.547 1 98.25 261 GLN A O 1
ATOM 2066 N N . PRO A 1 262 ? -4.785 -32.969 -19.656 1 98.25 262 PRO A N 1
ATOM 2067 C CA . PRO A 1 262 ? -3.453 -32.594 -19.188 1 98.25 262 PRO A CA 1
ATOM 2068 C C . PRO A 1 262 ? -2.357 -32.875 -20.219 1 98.25 262 PRO A C 1
ATOM 2070 O O . PRO A 1 262 ? -2.277 -34 -20.734 1 98.25 262 PRO A O 1
ATOM 2073 N N . THR A 1 263 ? -1.599 -31.891 -20.547 1 98.44 263 THR A N 1
ATOM 2074 C CA . THR A 1 263 ? -0.658 -32 -21.656 1 98.44 263 THR A CA 1
ATOM 2075 C C . THR A 1 263 ? 0.727 -31.5 -21.25 1 98.44 263 THR A C 1
ATOM 2077 O O . THR A 1 263 ? 0.855 -30.469 -20.578 1 98.44 263 THR A O 1
ATOM 2080 N N . VAL A 1 264 ? 1.717 -32.25 -21.531 1 98.69 264 VAL A N 1
ATOM 2081 C CA . VAL A 1 264 ? 3.104 -31.844 -21.328 1 98.69 264 VAL A CA 1
ATOM 2082 C C . VAL A 1 264 ? 3.777 -31.641 -22.688 1 98.69 264 VAL A C 1
ATOM 2084 O O . VAL A 1 264 ? 3.732 -32.531 -23.547 1 98.69 264 VAL A O 1
ATOM 2087 N N . ILE A 1 265 ? 4.273 -30.5 -22.906 1 98.5 265 ILE A N 1
ATOM 2088 C CA . ILE A 1 265 ? 4.945 -30.156 -24.156 1 98.5 265 ILE A CA 1
ATOM 2089 C C . ILE A 1 265 ? 6.434 -29.938 -23.891 1 98.5 265 ILE A C 1
ATOM 2091 O O . ILE A 1 265 ? 6.809 -29.109 -23.047 1 98.5 265 ILE A O 1
ATOM 2095 N N . THR A 1 266 ? 7.309 -30.656 -24.594 1 97.75 266 THR A N 1
ATOM 2096 C CA . THR A 1 266 ? 8.758 -30.562 -24.422 1 97.75 266 THR A CA 1
ATOM 2097 C C . THR A 1 266 ? 9.383 -29.766 -25.562 1 97.75 266 THR A C 1
ATOM 2099 O O . THR A 1 266 ? 8.695 -29.406 -26.516 1 97.75 266 THR A O 1
ATOM 2102 N N . ASP A 1 267 ? 10.633 -29.406 -25.453 1 96.06 267 ASP A N 1
ATOM 2103 C CA . ASP A 1 267 ? 11.406 -28.672 -26.453 1 96.06 267 ASP A CA 1
ATOM 2104 C C . ASP A 1 267 ? 10.789 -27.312 -26.734 1 96.06 267 ASP A C 1
ATOM 2106 O O . ASP A 1 267 ? 10.688 -26.906 -27.891 1 96.06 267 ASP A O 1
ATOM 2110 N N . VAL A 1 268 ? 10.25 -26.75 -25.703 1 96.25 268 VAL A N 1
ATOM 2111 C CA . VAL A 1 268 ? 9.664 -25.406 -25.812 1 96.25 268 VAL A CA 1
ATOM 2112 C C . VAL A 1 268 ? 10.758 -24.359 -25.734 1 96.25 268 VAL A C 1
ATOM 2114 O O . VAL A 1 268 ? 11.625 -24.406 -24.859 1 96.25 268 VAL A O 1
ATOM 2117 N N . THR A 1 269 ? 10.758 -23.438 -26.656 1 92.31 269 THR A N 1
ATOM 2118 C CA . THR A 1 269 ? 11.742 -22.359 -26.672 1 92.31 269 THR A CA 1
ATOM 2119 C C . THR A 1 269 ? 11.211 -21.141 -25.922 1 92.31 269 THR A C 1
ATOM 2121 O O . THR A 1 269 ? 10.031 -21.078 -25.594 1 92.31 269 THR A O 1
ATOM 2124 N N . GLU A 1 270 ? 12.031 -20.219 -25.719 1 86.88 270 GLU A N 1
ATOM 2125 C CA . GLU A 1 270 ? 11.68 -19 -24.984 1 86.88 270 GLU A CA 1
ATOM 2126 C C . GLU A 1 270 ? 10.672 -18.156 -25.766 1 86.88 270 GLU A C 1
ATOM 2128 O O . GLU A 1 270 ? 9.883 -17.422 -25.172 1 86.88 270 GLU A O 1
ATOM 2133 N N . SER A 1 271 ? 10.688 -18.281 -27.078 1 91.25 271 SER A N 1
ATOM 2134 C CA . SER A 1 271 ? 9.828 -17.469 -27.922 1 91.25 271 SER A CA 1
ATOM 2135 C C . SER A 1 271 ? 8.531 -18.203 -28.266 1 91.25 271 SER A C 1
ATOM 2137 O O . SER A 1 271 ? 7.68 -17.656 -28.984 1 91.25 271 SER A O 1
ATOM 2139 N N . ASP A 1 272 ? 8.422 -19.406 -27.75 1 96.5 272 ASP A N 1
ATOM 2140 C CA . ASP A 1 272 ? 7.23 -20.203 -28.016 1 96.5 272 ASP A CA 1
ATOM 2141 C C . ASP A 1 272 ? 5.973 -19.5 -27.516 1 96.5 272 ASP A C 1
ATOM 2143 O O . ASP A 1 272 ? 6.004 -18.797 -26.5 1 96.5 272 ASP A O 1
ATOM 2147 N N . VAL A 1 273 ? 4.844 -19.703 -28.172 1 97.19 273 VAL A N 1
ATOM 2148 C CA . VAL A 1 273 ? 3.578 -19.047 -27.859 1 97.19 273 VAL A CA 1
ATOM 2149 C C . VAL A 1 273 ? 3.16 -19.391 -26.438 1 97.19 273 VAL A C 1
ATOM 2151 O O . VAL A 1 273 ? 2.559 -18.562 -25.734 1 97.19 273 VAL A O 1
ATOM 2154 N N . LEU A 1 274 ? 3.533 -20.578 -25.938 1 97.5 274 LEU A N 1
ATOM 2155 C CA . LEU A 1 274 ? 3.18 -21.031 -24.594 1 97.5 274 LEU A CA 1
ATOM 2156 C C . LEU A 1 274 ? 3.893 -20.203 -23.531 1 97.5 274 LEU A C 1
ATOM 2158 O O . LEU A 1 274 ? 3.504 -20.219 -22.359 1 97.5 274 LEU A O 1
ATOM 2162 N N . MET A 1 275 ? 4.93 -19.484 -23.938 1 95.88 275 MET A N 1
ATOM 2163 C CA . MET A 1 275 ? 5.754 -18.766 -22.969 1 95.88 275 MET A CA 1
ATOM 2164 C C . MET A 1 275 ? 5.488 -17.266 -23.016 1 95.88 275 MET A C 1
ATOM 2166 O O . MET A 1 275 ? 6.07 -16.5 -22.25 1 95.88 275 MET A O 1
ATOM 2170 N N . GLN A 1 276 ? 4.52 -16.844 -23.875 1 91.44 276 GLN A N 1
ATOM 2171 C CA . GLN A 1 276 ? 4.289 -15.414 -24.094 1 91.44 276 GLN A CA 1
ATOM 2172 C C . GLN A 1 276 ? 3.346 -14.844 -23.031 1 91.44 276 GLN A C 1
ATOM 2174 O O . GLN A 1 276 ? 3.533 -13.719 -22.578 1 91.44 276 GLN A O 1
ATOM 2179 N N . HIS A 1 277 ? 2.318 -15.664 -22.703 1 88.38 277 HIS A N 1
ATOM 2180 C CA . HIS A 1 277 ? 1.348 -15.25 -21.703 1 88.38 277 HIS A CA 1
ATOM 2181 C C . HIS A 1 277 ? 1.006 -16.406 -20.75 1 88.38 277 HIS A C 1
ATOM 2183 O O . HIS A 1 277 ? 1.312 -17.562 -21.047 1 88.38 277 HIS A O 1
ATOM 2189 N N . GLU A 1 278 ? 0.438 -16.047 -19.672 1 91.81 278 GLU A N 1
ATOM 2190 C CA . GLU A 1 278 ? -0.018 -17.094 -18.75 1 91.81 278 GLU A CA 1
ATOM 2191 C C . GLU A 1 278 ? -0.937 -18.078 -19.453 1 91.81 278 GLU A C 1
ATOM 2193 O O . GLU A 1 278 ? -1.834 -17.688 -20.203 1 91.81 278 GLU A O 1
ATOM 2198 N N . ILE A 1 279 ? -0.707 -19.312 -19.203 1 95.69 279 ILE A N 1
ATOM 2199 C CA . ILE A 1 279 ? -1.442 -20.375 -19.891 1 95.69 279 ILE A CA 1
ATOM 2200 C C . ILE A 1 279 ? -2.828 -20.516 -19.266 1 95.69 279 ILE A C 1
ATOM 2202 O O . ILE A 1 279 ? -3.84 -20.5 -19.969 1 95.69 279 ILE A O 1
ATOM 2206 N N . TYR A 1 280 ? -2.857 -20.594 -17.953 1 95.06 280 TYR A N 1
ATOM 2207 C CA . TYR A 1 280 ? -4.121 -20.719 -17.234 1 95.06 280 TYR A CA 1
ATOM 2208 C C . TYR A 1 280 ? -4.926 -21.906 -17.734 1 95.06 280 TYR A C 1
ATOM 2210 O O . TYR A 1 280 ? -6.098 -21.766 -18.094 1 95.06 280 TYR A O 1
ATOM 2218 N N . GLY A 1 281 ? -4.324 -23.047 -17.781 1 97.44 281 GLY A N 1
ATOM 2219 C CA . GLY A 1 281 ? -4.836 -24.344 -18.234 1 97.44 281 GLY A CA 1
ATOM 2220 C C . GLY A 1 281 ? -3.896 -25.484 -17.953 1 97.44 281 GLY A C 1
ATOM 2221 O O . GLY A 1 281 ? -2.793 -25.281 -17.438 1 97.44 281 GLY A O 1
ATOM 2222 N N . PRO A 1 282 ? -4.336 -26.688 -18.188 1 98.25 282 PRO A N 1
ATOM 2223 C CA . PRO A 1 282 ? -3.559 -27.859 -17.797 1 98.25 282 PRO A CA 1
ATOM 2224 C C . PRO A 1 282 ? -2.521 -28.25 -18.844 1 98.25 282 PRO A C 1
ATOM 2226 O O . PRO A 1 282 ? -2.395 -29.438 -19.188 1 98.25 282 PRO A O 1
ATOM 2229 N N . ILE A 1 283 ? -1.776 -27.266 -19.344 1 98.56 283 ILE A N 1
ATOM 2230 C CA . ILE A 1 283 ? -0.68 -27.438 -20.297 1 98.56 283 ILE A CA 1
ATOM 2231 C C . ILE A 1 283 ? 0.641 -27.062 -19.641 1 98.56 283 ILE A C 1
ATOM 2233 O O . ILE A 1 283 ? 0.791 -25.938 -19.141 1 98.56 283 ILE A O 1
ATOM 2237 N N . LEU A 1 284 ? 1.59 -27.969 -19.594 1 98.62 284 LEU A N 1
ATOM 2238 C CA . LEU A 1 284 ? 2.873 -27.703 -18.938 1 98.62 284 LEU A CA 1
ATOM 2239 C C . LEU A 1 284 ? 4.008 -27.719 -19.969 1 98.62 284 LEU A C 1
ATOM 2241 O O . LEU A 1 284 ? 4.453 -28.797 -20.375 1 98.62 284 LEU A O 1
ATOM 2245 N N . PRO A 1 285 ? 4.418 -26.594 -20.406 1 98.5 285 PRO A N 1
ATOM 2246 C CA . PRO A 1 285 ? 5.648 -26.562 -21.188 1 98.5 285 PRO A CA 1
ATOM 2247 C C . PRO A 1 285 ? 6.891 -26.891 -20.375 1 98.5 285 PRO A C 1
ATOM 2249 O O . PRO A 1 285 ? 7.008 -26.453 -19.219 1 98.5 285 PRO A O 1
ATOM 2252 N N . VAL A 1 286 ? 7.773 -27.641 -20.906 1 98.06 286 VAL A N 1
ATOM 2253 C CA . VAL A 1 286 ? 9.031 -28 -20.25 1 98.06 286 VAL A CA 1
ATOM 2254 C C . VAL A 1 286 ? 10.203 -27.5 -21.094 1 98.06 286 VAL A C 1
ATOM 2256 O O . VAL A 1 286 ? 10.328 -27.828 -22.266 1 98.06 286 VAL A O 1
ATOM 2259 N N . ILE A 1 287 ? 10.938 -26.703 -20.5 1 96.94 287 ILE A N 1
ATOM 2260 C CA . ILE A 1 287 ? 12.148 -26.141 -21.094 1 96.94 287 ILE A CA 1
ATOM 2261 C C . ILE A 1 287 ? 13.375 -26.812 -20.5 1 96.94 287 ILE A C 1
ATOM 2263 O O . ILE A 1 287 ? 13.492 -26.938 -19.266 1 96.94 287 ILE A O 1
ATOM 2267 N N . SER A 1 288 ? 14.258 -27.281 -21.375 1 95.31 288 SER A N 1
ATOM 2268 C CA . SER A 1 288 ? 15.5 -27.875 -20.891 1 95.31 288 SER A CA 1
ATOM 2269 C C . SER A 1 288 ? 16.531 -26.797 -20.562 1 95.31 288 SER A C 1
ATOM 2271 O O . SER A 1 288 ? 16.688 -25.828 -21.312 1 95.31 288 SER A O 1
ATOM 2273 N N . VAL A 1 289 ? 17.109 -26.953 -19.438 1 96.38 289 VAL A N 1
ATOM 2274 C CA . VAL A 1 289 ? 18.172 -26.031 -19.031 1 96.38 289 VAL A CA 1
ATOM 2275 C C . VAL A 1 289 ? 19.422 -26.828 -18.656 1 96.38 289 VAL A C 1
ATOM 2277 O O . VAL A 1 289 ? 19.344 -28 -18.312 1 96.38 289 VAL A O 1
ATOM 2280 N N . LYS A 1 290 ? 20.594 -26.141 -18.672 1 95.75 290 LYS A N 1
ATOM 2281 C CA . LYS A 1 290 ? 21.859 -26.828 -18.469 1 95.75 290 LYS A CA 1
ATOM 2282 C C . LYS A 1 290 ? 22.297 -26.75 -17 1 95.75 290 LYS A C 1
ATOM 2284 O O . LYS A 1 290 ? 23.109 -27.562 -16.547 1 95.75 290 LYS A O 1
ATOM 2289 N N . SER A 1 291 ? 21.781 -25.734 -16.328 1 95.75 291 SER A N 1
ATOM 2290 C CA . SER A 1 291 ? 22.172 -25.516 -14.938 1 95.75 291 SER A CA 1
ATOM 2291 C C . SER A 1 291 ? 21.172 -24.625 -14.219 1 95.75 291 SER A C 1
ATOM 2293 O O . SER A 1 291 ? 20.266 -24.062 -14.844 1 95.75 291 SER A O 1
ATOM 2295 N N . SER A 1 292 ? 21.344 -24.594 -12.906 1 96.75 292 SER A N 1
ATOM 2296 C CA . SER A 1 292 ? 20.531 -23.672 -12.094 1 96.75 292 SER A CA 1
ATOM 2297 C C . SER A 1 292 ? 20.75 -22.234 -12.516 1 96.75 292 SER A C 1
ATOM 2299 O O . SER A 1 292 ? 19.812 -21.438 -12.539 1 96.75 292 SER A O 1
ATOM 2301 N N . ASP A 1 293 ? 21.984 -21.859 -12.898 1 97.38 293 ASP A N 1
ATOM 2302 C CA . ASP A 1 293 ? 22.297 -20.5 -13.352 1 97.38 293 ASP A CA 1
ATOM 2303 C C . ASP A 1 293 ? 21.547 -20.172 -14.641 1 97.38 293 ASP A C 1
ATOM 2305 O O . ASP A 1 293 ? 20.984 -19.078 -14.773 1 97.38 293 ASP A O 1
ATOM 2309 N N . ASP A 1 294 ? 21.578 -21.156 -15.477 1 96.5 294 ASP A N 1
ATOM 2310 C CA . ASP A 1 294 ? 20.859 -20.984 -16.734 1 96.5 294 ASP A CA 1
ATOM 2311 C C . ASP A 1 294 ? 19.375 -20.781 -16.516 1 96.5 294 ASP A C 1
ATOM 2313 O O . ASP A 1 294 ? 18.75 -19.906 -17.109 1 96.5 294 ASP A O 1
ATOM 2317 N N . ALA A 1 295 ? 18.812 -21.547 -15.688 1 97.25 295 ALA A N 1
ATOM 2318 C CA . ALA A 1 295 ? 17.391 -21.469 -15.352 1 97.25 295 ALA A CA 1
ATOM 2319 C C . ALA A 1 295 ? 17.062 -20.141 -14.703 1 97.25 295 ALA A C 1
ATOM 2321 O O . ALA A 1 295 ? 16.047 -19.5 -15.055 1 97.25 295 ALA A O 1
ATOM 2322 N N . LEU A 1 296 ? 17.875 -19.734 -13.812 1 97.69 296 LEU A N 1
ATOM 2323 C CA . LEU A 1 296 ? 17.672 -18.484 -13.094 1 97.69 296 LEU A CA 1
ATOM 2324 C C . LEU A 1 296 ? 17.719 -17.297 -14.055 1 97.69 296 LEU A C 1
ATOM 2326 O O . LEU A 1 296 ? 16.906 -16.375 -13.938 1 97.69 296 LEU A O 1
ATOM 2330 N N . GLU A 1 297 ? 18.672 -17.266 -14.93 1 96.88 297 GLU A N 1
ATOM 2331 C CA . GLU A 1 297 ? 18.781 -16.203 -15.922 1 96.88 297 GLU A CA 1
ATOM 2332 C C . GLU A 1 297 ? 17.5 -16.094 -16.766 1 96.88 297 GLU A C 1
ATOM 2334 O O . GLU A 1 297 ? 17.016 -14.992 -17.031 1 96.88 297 GLU A O 1
ATOM 2339 N N . TYR A 1 298 ? 17 -17.219 -17.109 1 95.88 298 TYR A N 1
ATOM 2340 C CA . TYR A 1 298 ? 15.766 -17.234 -17.875 1 95.88 298 TYR A CA 1
ATOM 2341 C C . TYR A 1 298 ? 14.625 -16.594 -17.094 1 95.88 298 TYR A C 1
ATOM 2343 O O . TYR A 1 298 ? 13.922 -15.727 -17.609 1 95.88 298 TYR A O 1
ATOM 2351 N N . VAL A 1 299 ? 14.445 -17 -15.859 1 96.62 299 VAL A N 1
ATOM 2352 C CA . VAL A 1 299 ? 13.344 -16.531 -15.023 1 96.62 299 VAL A CA 1
ATOM 2353 C C . VAL A 1 299 ? 13.477 -15.031 -14.773 1 96.62 299 VAL A C 1
ATOM 2355 O O . VAL A 1 299 ? 12.492 -14.297 -14.844 1 96.62 299 VAL A O 1
ATOM 2358 N N . ASN A 1 300 ? 14.68 -14.555 -14.562 1 95.44 300 ASN A N 1
ATOM 2359 C CA . ASN A 1 300 ? 14.914 -13.156 -14.203 1 95.44 300 ASN A CA 1
ATOM 2360 C C . ASN A 1 300 ? 14.703 -12.227 -15.398 1 95.44 300 ASN A C 1
ATOM 2362 O O . ASN A 1 300 ? 14.586 -11.016 -15.227 1 95.44 300 ASN A O 1
ATOM 2366 N N . ASN A 1 301 ? 14.641 -12.789 -16.609 1 93.62 301 ASN A N 1
ATOM 2367 C CA . ASN A 1 301 ? 14.391 -11.992 -17.812 1 93.62 301 ASN A CA 1
ATOM 2368 C C . ASN A 1 301 ? 12.898 -11.898 -18.109 1 93.62 301 ASN A C 1
ATOM 2370 O O . ASN A 1 301 ? 12.5 -11.242 -19.078 1 93.62 301 ASN A O 1
ATOM 2374 N N . LEU A 1 302 ? 12.109 -12.484 -17.281 1 93.25 302 LEU A N 1
ATOM 2375 C CA . LEU A 1 302 ? 10.656 -12.461 -17.422 1 93.25 302 LEU A CA 1
ATOM 2376 C C . LEU A 1 302 ? 10.016 -11.625 -16.312 1 93.25 302 LEU A C 1
ATOM 2378 O O . LEU A 1 302 ? 10.672 -11.281 -15.336 1 93.25 302 LEU A O 1
ATOM 2382 N N . PRO A 1 303 ? 8.727 -11.227 -16.531 1 91.69 303 PRO A N 1
ATOM 2383 C CA . PRO A 1 303 ? 8.031 -10.523 -15.438 1 91.69 303 PRO A CA 1
ATOM 2384 C C . PRO A 1 303 ? 8.016 -11.328 -14.141 1 91.69 303 PRO A C 1
ATOM 2386 O O . PRO A 1 303 ? 7.984 -12.555 -14.172 1 91.69 303 PRO A O 1
ATOM 2389 N N . LYS A 1 304 ? 8.008 -10.625 -13.016 1 94.12 304 LYS A N 1
ATOM 2390 C CA . LYS A 1 304 ? 8.086 -11.289 -11.719 1 94.12 304 LYS A CA 1
ATOM 2391 C C . LYS A 1 304 ? 6.855 -12.156 -11.469 1 94.12 304 LYS A C 1
ATOM 2393 O O . LYS A 1 304 ? 5.723 -11.68 -11.57 1 94.12 304 LYS A O 1
ATOM 2398 N N . PRO A 1 305 ? 7.062 -13.367 -11.125 1 95 305 PRO A N 1
ATOM 2399 C CA . PRO A 1 305 ? 5.93 -14.273 -10.922 1 95 305 PRO A CA 1
ATOM 2400 C C . PRO A 1 305 ? 5.352 -14.188 -9.516 1 95 305 PRO A C 1
ATOM 2402 O O . PRO A 1 305 ? 5.977 -13.609 -8.617 1 95 305 PRO A O 1
ATOM 2405 N N . GLN A 1 306 ? 4.184 -14.766 -9.375 1 94.5 306 GLN A N 1
ATOM 2406 C CA . GLN A 1 306 ? 3.553 -14.844 -8.055 1 94.5 306 GLN A CA 1
ATOM 2407 C C . GLN A 1 306 ? 4.293 -15.828 -7.148 1 94.5 306 GLN A C 1
ATOM 2409 O O . GLN A 1 306 ? 4.336 -15.641 -5.934 1 94.5 306 GLN A O 1
ATOM 2414 N N . ALA A 1 307 ? 4.855 -16.844 -7.809 1 96.5 307 ALA A N 1
ATOM 2415 C CA . ALA A 1 307 ? 5.578 -17.859 -7.043 1 96.5 307 ALA A CA 1
ATOM 2416 C C . ALA A 1 307 ? 6.691 -18.484 -7.871 1 96.5 307 ALA A C 1
ATOM 2418 O O . ALA A 1 307 ? 6.598 -18.547 -9.102 1 96.5 307 ALA A O 1
ATOM 2419 N N . VAL A 1 308 ? 7.723 -18.906 -7.176 1 97.88 308 VAL A N 1
ATOM 2420 C CA . VAL A 1 308 ? 8.797 -19.703 -7.746 1 97.88 308 VAL A CA 1
ATOM 2421 C C . VAL A 1 308 ? 8.883 -21.047 -7.008 1 97.88 308 VAL A C 1
ATOM 2423 O O . VAL A 1 308 ? 8.891 -21.078 -5.773 1 97.88 308 VAL A O 1
ATOM 2426 N N . TYR A 1 309 ? 8.891 -22.109 -7.738 1 98.5 309 TYR A N 1
ATOM 2427 C CA . TYR A 1 309 ? 8.945 -23.453 -7.156 1 98.5 309 TYR A CA 1
ATOM 2428 C C . TYR A 1 309 ? 10.266 -24.141 -7.484 1 98.5 309 TYR A C 1
ATOM 2430 O O . TYR A 1 309 ? 10.625 -24.266 -8.656 1 98.5 309 TYR A O 1
ATOM 2438 N N . ILE A 1 310 ? 10.945 -24.547 -6.43 1 98.56 310 ILE A N 1
ATOM 2439 C CA . ILE A 1 310 ? 12.25 -25.172 -6.602 1 98.56 310 ILE A CA 1
ATOM 2440 C C . ILE A 1 310 ? 12.203 -26.625 -6.109 1 98.56 310 ILE A C 1
ATOM 2442 O O . ILE A 1 310 ? 11.781 -26.891 -4.977 1 98.56 310 ILE A O 1
ATOM 2446 N N . PHE A 1 311 ? 12.57 -27.516 -6.945 1 98.25 311 PHE A N 1
ATOM 2447 C CA . PHE A 1 311 ? 12.734 -28.906 -6.562 1 98.25 311 PHE A CA 1
ATOM 2448 C C . PHE A 1 311 ? 14.211 -29.297 -6.582 1 98.25 311 PHE A C 1
ATOM 2450 O O . PHE A 1 311 ? 14.836 -29.328 -7.645 1 98.25 311 PHE A O 1
ATOM 2457 N N . ALA A 1 312 ? 14.742 -29.531 -5.469 1 97.38 312 ALA A N 1
ATOM 2458 C CA . ALA A 1 312 ? 16.156 -29.859 -5.289 1 97.38 312 ALA A CA 1
ATOM 2459 C C . ALA A 1 312 ? 16.391 -30.562 -3.959 1 97.38 312 ALA A C 1
ATOM 2461 O O . ALA A 1 312 ? 15.633 -30.359 -3.002 1 97.38 312 ALA A O 1
ATOM 2462 N N . LYS A 1 313 ? 17.344 -31.422 -3.928 1 93.31 313 LYS A N 1
ATOM 2463 C CA . LYS A 1 313 ? 17.766 -32.062 -2.682 1 93.31 313 LYS A CA 1
ATOM 2464 C C . LYS A 1 313 ? 18.703 -31.156 -1.888 1 93.31 313 LYS A C 1
ATOM 2466 O O . LYS A 1 313 ? 18.672 -31.156 -0.656 1 93.31 313 LYS A O 1
ATOM 2471 N N . GLU A 1 314 ? 19.484 -30.422 -2.625 1 90 314 GLU A N 1
ATOM 2472 C CA . GLU A 1 314 ? 20.516 -29.594 -2 1 90 314 GLU A CA 1
ATOM 2473 C C . GLU A 1 314 ? 19.938 -28.234 -1.608 1 90 314 GLU A C 1
ATOM 2475 O O . GLU A 1 314 ? 19.484 -27.469 -2.467 1 90 314 GLU A O 1
ATOM 2480 N N . LYS A 1 315 ? 20.078 -27.922 -0.424 1 92.12 315 LYS A N 1
ATOM 2481 C CA . LYS A 1 315 ? 19.531 -26.672 0.105 1 92.12 315 LYS A CA 1
ATOM 2482 C C . LYS A 1 315 ? 20.219 -25.453 -0.539 1 92.12 315 LYS A C 1
ATOM 2484 O O . LYS A 1 315 ? 19.609 -24.391 -0.655 1 92.12 315 LYS A O 1
ATOM 2489 N N . VAL A 1 316 ? 21.438 -25.656 -0.947 1 95.81 316 VAL A N 1
ATOM 2490 C CA . VAL A 1 316 ? 22.219 -24.562 -1.517 1 95.81 316 VAL A CA 1
ATOM 2491 C C . VAL A 1 316 ? 21.531 -24.031 -2.771 1 95.81 316 VAL A C 1
ATOM 2493 O O . VAL A 1 316 ? 21.578 -22.828 -3.051 1 95.81 316 VAL A O 1
ATOM 2496 N N . ILE A 1 317 ? 20.875 -24.953 -3.475 1 96.69 317 ILE A N 1
ATOM 2497 C CA . ILE A 1 317 ? 20.172 -24.547 -4.691 1 96.69 317 ILE A CA 1
ATOM 2498 C C . ILE A 1 317 ? 18.984 -23.656 -4.332 1 96.69 317 ILE A C 1
ATOM 2500 O O . ILE A 1 317 ? 18.766 -22.625 -4.969 1 96.69 317 ILE A O 1
ATOM 2504 N N . PHE A 1 318 ? 18.25 -24.016 -3.344 1 97.38 318 PHE A N 1
ATOM 2505 C CA . PHE A 1 318 ? 17.094 -23.25 -2.883 1 97.38 318 PHE A CA 1
ATOM 2506 C C . PHE A 1 318 ? 17.547 -21.859 -2.412 1 97.38 318 PHE A C 1
ATOM 2508 O O . PHE A 1 318 ? 16.938 -20.859 -2.779 1 97.38 318 PHE A O 1
ATOM 2515 N N . GLU A 1 319 ? 18.609 -21.812 -1.67 1 97.44 319 GLU A N 1
ATOM 2516 C CA . GLU A 1 319 ? 19.109 -20.547 -1.155 1 97.44 319 GLU A CA 1
ATOM 2517 C C . GLU A 1 319 ? 19.594 -19.641 -2.289 1 97.44 319 GLU A C 1
ATOM 2519 O O . GLU A 1 319 ? 19.406 -18.422 -2.24 1 97.44 319 GLU A O 1
ATOM 2524 N N . PHE A 1 320 ? 20.219 -20.328 -3.256 1 97.56 320 PHE A N 1
ATOM 2525 C CA . PHE A 1 320 ? 20.672 -19.609 -4.438 1 97.56 320 PHE A CA 1
ATOM 2526 C C . PHE A 1 320 ? 19.516 -18.922 -5.141 1 97.56 320 PHE A C 1
ATOM 2528 O O . PHE A 1 320 ? 19.578 -17.734 -5.457 1 97.56 320 PHE A O 1
ATOM 2535 N N . TRP A 1 321 ? 18.406 -19.547 -5.344 1 97.94 321 TRP A N 1
ATOM 2536 C CA . TRP A 1 321 ? 17.219 -19 -6.004 1 97.94 321 TRP A CA 1
ATOM 2537 C C . TRP A 1 321 ? 16.531 -17.953 -5.129 1 97.94 321 TRP A C 1
ATOM 2539 O O . TRP A 1 321 ? 16.078 -16.922 -5.629 1 97.94 321 TRP A O 1
ATOM 2549 N N . LYS A 1 322 ? 16.438 -18.25 -3.895 1 96.88 322 LYS A N 1
ATOM 2550 C CA . LYS A 1 322 ? 15.812 -17.328 -2.953 1 96.88 322 LYS A CA 1
ATOM 2551 C C . LYS A 1 322 ? 16.516 -15.969 -2.969 1 96.88 322 LYS A C 1
ATOM 2553 O O . LYS A 1 322 ? 15.859 -14.93 -2.98 1 96.88 322 LYS A O 1
ATOM 2558 N N . LYS A 1 323 ? 17.797 -15.992 -3.051 1 95.69 323 LYS A N 1
ATOM 2559 C CA . LYS A 1 323 ? 18.609 -14.781 -3 1 95.69 323 LYS A CA 1
ATOM 2560 C C . LYS A 1 323 ? 18.562 -14.023 -4.324 1 95.69 323 LYS A C 1
ATOM 2562 O O . LYS A 1 323 ? 18.672 -12.797 -4.352 1 95.69 323 LYS A O 1
ATOM 2567 N N . ASN A 1 324 ? 18.297 -14.766 -5.398 1 96.81 324 ASN A N 1
ATOM 2568 C CA . ASN A 1 324 ? 18.562 -14.148 -6.695 1 96.81 324 ASN A CA 1
ATOM 2569 C C . ASN A 1 324 ? 17.281 -14.016 -7.516 1 96.81 324 ASN A C 1
ATOM 2571 O O . ASN A 1 324 ? 17.328 -13.703 -8.711 1 96.81 324 ASN A O 1
ATOM 2575 N N . THR A 1 325 ? 16.141 -14.258 -6.93 1 96.12 325 THR A N 1
ATOM 2576 C CA . THR A 1 325 ? 14.867 -14.031 -7.613 1 96.12 325 THR A CA 1
ATOM 2577 C C . THR A 1 325 ? 13.938 -13.172 -6.758 1 96.12 325 THR A C 1
ATOM 2579 O O . THR A 1 325 ? 14.031 -13.188 -5.527 1 96.12 325 THR A O 1
ATOM 2582 N N . LEU A 1 326 ? 13.156 -12.406 -7.434 1 94.62 326 LEU A N 1
ATOM 2583 C CA . LEU A 1 326 ? 12.062 -11.68 -6.801 1 94.62 326 LEU A CA 1
ATOM 2584 C C . LEU A 1 326 ? 10.711 -12.258 -7.23 1 94.62 326 LEU A C 1
ATOM 2586 O O . LEU A 1 326 ? 10.461 -12.438 -8.422 1 94.62 326 LEU A O 1
ATOM 2590 N N . SER A 1 327 ? 9.883 -12.648 -6.289 1 96.06 327 SER A N 1
ATOM 2591 C CA . SER A 1 327 ? 8.562 -13.227 -6.523 1 96.06 327 SER A CA 1
ATOM 2592 C C . SER A 1 327 ? 7.637 -12.984 -5.336 1 96.06 327 SER A C 1
ATOM 2594 O O . SER A 1 327 ? 8.07 -12.508 -4.285 1 96.06 327 SER A O 1
ATOM 2596 N N . GLY A 1 328 ? 6.367 -13.234 -5.539 1 94.88 328 GLY A N 1
ATOM 2597 C CA . GLY A 1 328 ? 5.449 -13.188 -4.41 1 94.88 328 GLY A CA 1
ATOM 2598 C C . GLY A 1 328 ? 5.816 -14.156 -3.303 1 94.88 328 GLY A C 1
ATOM 2599 O O . GLY A 1 328 ? 5.785 -13.797 -2.123 1 94.88 328 GLY A O 1
ATOM 2600 N N . GLY A 1 329 ? 6.145 -15.367 -3.682 1 95.81 329 GLY A N 1
ATOM 2601 C CA . GLY A 1 329 ? 6.602 -16.406 -2.771 1 95.81 329 GLY A CA 1
ATOM 2602 C C . GLY A 1 329 ? 7.531 -17.406 -3.43 1 95.81 329 GLY A C 1
ATOM 2603 O O . GLY A 1 329 ? 7.703 -17.406 -4.652 1 95.81 329 GLY A O 1
ATOM 2604 N N . ILE A 1 330 ? 8.18 -18.203 -2.588 1 97.25 330 ILE A N 1
ATOM 2605 C CA . ILE A 1 330 ? 9.07 -19.25 -3.086 1 97.25 330 ILE A CA 1
ATOM 2606 C C . ILE A 1 330 ? 8.914 -20.516 -2.242 1 97.25 330 ILE A C 1
ATOM 2608 O O . ILE A 1 330 ? 8.773 -20.438 -1.019 1 97.25 330 ILE A O 1
ATOM 2612 N N . ILE A 1 331 ? 8.867 -21.625 -2.893 1 96.88 331 ILE A N 1
ATOM 2613 C CA . ILE A 1 331 ? 8.656 -22.891 -2.205 1 96.88 331 ILE A CA 1
ATOM 2614 C C . ILE A 1 331 ? 9.711 -23.906 -2.639 1 96.88 331 ILE A C 1
ATOM 2616 O O . ILE A 1 331 ? 10.031 -24 -3.826 1 96.88 331 ILE A O 1
ATOM 2620 N N . LEU A 1 332 ? 10.219 -24.594 -1.646 1 97.19 332 LEU A N 1
ATOM 2621 C CA . LEU A 1 332 ? 11.102 -25.734 -1.897 1 97.19 332 LEU A CA 1
ATOM 2622 C C . LEU A 1 332 ? 10.32 -27.031 -1.854 1 97.19 332 LEU A C 1
ATOM 2624 O O . LEU A 1 332 ? 9.656 -27.344 -0.857 1 97.19 332 LEU A O 1
ATOM 2628 N N . ASN A 1 333 ? 10.266 -27.75 -2.967 1 96.75 333 ASN A N 1
ATOM 2629 C CA . ASN A 1 333 ? 9.797 -29.125 -3.1 1 96.75 333 ASN A CA 1
ATOM 2630 C C . ASN A 1 333 ? 8.281 -29.219 -2.961 1 96.75 333 ASN A C 1
ATOM 2632 O O . ASN A 1 333 ? 7.762 -30.188 -2.389 1 96.75 333 ASN A O 1
ATOM 2636 N N . ASP A 1 334 ? 7.637 -28.203 -3.359 1 95.5 334 ASP A N 1
ATOM 2637 C CA . ASP A 1 334 ? 6.18 -28.188 -3.463 1 95.5 334 ASP A CA 1
ATOM 2638 C C . ASP A 1 334 ? 5.703 -27.047 -4.355 1 95.5 334 ASP A C 1
ATOM 2640 O O . ASP A 1 334 ? 6.512 -26.297 -4.891 1 95.5 334 ASP A O 1
ATOM 2644 N N . VAL A 1 335 ? 4.438 -27.016 -4.613 1 95.88 335 VAL A N 1
ATOM 2645 C CA . VAL A 1 335 ? 3.844 -25.969 -5.426 1 95.88 335 VAL A CA 1
ATOM 2646 C C . VAL A 1 335 ? 2.518 -25.516 -4.812 1 95.88 335 VAL A C 1
ATOM 2648 O O . VAL A 1 335 ? 2.006 -26.172 -3.893 1 95.88 335 VAL A O 1
ATOM 2651 N N . VAL A 1 336 ? 1.984 -24.375 -5.164 1 91.69 336 VAL A N 1
ATOM 2652 C CA . VAL A 1 336 ? 0.629 -23.875 -4.945 1 91.69 336 VAL A CA 1
ATOM 2653 C C . VAL A 1 336 ? 0.415 -23.594 -3.461 1 91.69 336 VAL A C 1
ATOM 2655 O O . VAL A 1 336 ? -0.471 -22.812 -3.09 1 91.69 336 VAL A O 1
ATOM 2658 N N . MET A 1 337 ? 1.262 -23.984 -2.52 1 85.81 337 MET A N 1
ATOM 2659 C CA . MET A 1 337 ? 0.979 -24.094 -1.092 1 85.81 337 MET A CA 1
ATOM 2660 C C . MET A 1 337 ? 1.229 -22.781 -0.375 1 85.81 337 MET A C 1
ATOM 2662 O O . MET A 1 337 ? 1.185 -22.719 0.854 1 85.81 337 MET A O 1
ATOM 2666 N N . LEU A 1 338 ? 1.452 -21.781 -1.094 1 84.88 338 LEU A N 1
ATOM 2667 C CA . LEU A 1 338 ? 1.769 -20.5 -0.468 1 84.88 338 LEU A CA 1
ATOM 2668 C C . LEU A 1 338 ? 0.608 -20.016 0.394 1 84.88 338 LEU A C 1
ATOM 2670 O O . LEU A 1 338 ? 0.814 -19.281 1.367 1 84.88 338 LEU A O 1
ATOM 2674 N N . LYS A 1 339 ? -0.587 -20.391 0.107 1 78.88 339 LYS A N 1
ATOM 2675 C CA . LYS A 1 339 ? -1.773 -19.953 0.833 1 78.88 339 LYS A CA 1
ATOM 2676 C C . LYS A 1 339 ? -2.146 -20.938 1.935 1 78.88 339 LYS A C 1
ATOM 2678 O O . LYS A 1 339 ? -3.172 -20.781 2.598 1 78.88 339 LYS A O 1
ATOM 2683 N N . GLY A 1 340 ? -1.334 -21.891 2.148 1 76.62 340 GLY A N 1
ATOM 2684 C CA . GLY A 1 340 ? -1.657 -22.984 3.051 1 76.62 340 GLY A CA 1
ATOM 2685 C C . GLY A 1 340 ? -1.421 -22.656 4.512 1 76.62 340 GLY A C 1
ATOM 2686 O O . GLY A 1 340 ? -2.33 -22.766 5.336 1 76.62 340 GLY A O 1
ATOM 2687 N N . PRO A 1 341 ? -0.176 -22.219 4.809 1 74.69 341 PRO A N 1
ATOM 2688 C CA . PRO A 1 341 ? 0.111 -21.938 6.219 1 74.69 341 PRO A CA 1
ATOM 2689 C C . PRO A 1 341 ? -0.725 -20.797 6.781 1 74.69 341 PRO A C 1
ATOM 2691 O O . PRO A 1 341 ? -0.831 -19.734 6.156 1 74.69 341 PRO A O 1
ATOM 2694 N N . ASN A 1 342 ? -1.216 -21.125 7.949 1 71.81 342 ASN A N 1
ATOM 2695 C CA . ASN A 1 342 ? -1.998 -20.094 8.625 1 71.81 342 ASN A CA 1
ATOM 2696 C C . ASN A 1 342 ? -1.147 -18.875 8.961 1 71.81 342 ASN A C 1
ATOM 2698 O O . ASN A 1 342 ? -0.048 -19 9.5 1 71.81 342 ASN A O 1
ATOM 2702 N N . GLY A 1 343 ? -1.555 -17.797 8.539 1 73.88 343 GLY A N 1
ATOM 2703 C CA . GLY A 1 343 ? -0.857 -16.578 8.922 1 73.88 343 GLY A CA 1
ATOM 2704 C C . GLY A 1 343 ? 0.12 -16.094 7.871 1 73.88 343 GLY A C 1
ATOM 2705 O O . GLY A 1 343 ? 0.679 -14.992 7.996 1 73.88 343 GLY A O 1
ATOM 2706 N N . MET A 1 344 ? 0.41 -17.016 6.938 1 82.88 344 MET A N 1
ATOM 2707 C CA . MET A 1 344 ? 1.277 -16.562 5.859 1 82.88 344 MET A CA 1
ATOM 2708 C C . MET A 1 344 ? 0.579 -15.5 5.012 1 82.88 344 MET A C 1
ATOM 2710 O O . MET A 1 344 ? -0.551 -15.703 4.562 1 82.88 344 MET A O 1
ATOM 2714 N N . ASN A 1 345 ? 1.276 -14.422 5 1 84.75 345 ASN A N 1
ATOM 2715 C CA . ASN A 1 345 ? 0.726 -13.398 4.109 1 84.75 345 ASN A CA 1
ATOM 2716 C C . ASN A 1 345 ? 0.921 -13.773 2.643 1 84.75 345 ASN A C 1
ATOM 2718 O O . ASN A 1 345 ? 1.757 -14.625 2.318 1 84.75 345 ASN A O 1
ATOM 2722 N N . PHE A 1 346 ? 0.046 -13.273 1.916 1 89.56 346 PHE A N 1
ATOM 2723 C CA . PHE A 1 346 ? 0.064 -13.578 0.489 1 89.56 346 PHE A CA 1
ATOM 2724 C C . PHE A 1 346 ? -0.067 -12.305 -0.336 1 89.56 346 PHE A C 1
ATOM 2726 O O . PHE A 1 346 ? -0.859 -11.422 -0.002 1 89.56 346 PHE A O 1
ATOM 2733 N N . GLY A 1 347 ? 0.76 -12.273 -1.372 1 91.75 347 GLY A N 1
ATOM 2734 C CA . GLY A 1 347 ? 0.693 -11.156 -2.301 1 91.75 347 GLY A CA 1
ATOM 2735 C C . GLY A 1 347 ? 1.785 -11.188 -3.354 1 91.75 347 GLY A C 1
ATOM 2736 O O . GLY A 1 347 ? 2.844 -11.781 -3.139 1 91.75 347 GLY A O 1
ATOM 2737 N N . GLY A 1 348 ? 1.505 -10.539 -4.453 1 92.5 348 GLY A N 1
ATOM 2738 C CA . GLY A 1 348 ? 2.457 -10.477 -5.551 1 92.5 348 GLY A CA 1
ATOM 2739 C C . GLY A 1 348 ? 3.375 -9.273 -5.477 1 92.5 348 GLY A C 1
ATOM 2740 O O . GLY A 1 348 ? 3.326 -8.508 -4.512 1 92.5 348 GLY A O 1
ATOM 2741 N N . VAL A 1 349 ? 4.223 -9.234 -6.406 1 93.75 349 VAL A N 1
ATOM 2742 C CA . VAL A 1 349 ? 5.172 -8.133 -6.543 1 93.75 349 VAL A CA 1
ATOM 2743 C C . VAL A 1 349 ? 5.312 -7.75 -8.016 1 93.75 349 VAL A C 1
ATOM 2745 O O . VAL A 1 349 ? 5.316 -8.617 -8.891 1 93.75 349 VAL A O 1
ATOM 2748 N N . ASP A 1 350 ? 5.355 -6.445 -8.273 1 91.38 350 ASP A N 1
ATOM 2749 C CA . ASP A 1 350 ? 5.508 -5.949 -9.641 1 91.38 350 ASP A CA 1
ATOM 2750 C C . ASP A 1 350 ? 4.367 -6.434 -10.531 1 91.38 350 ASP A C 1
ATOM 2752 O O . ASP A 1 350 ? 3.193 -6.246 -10.195 1 91.38 350 ASP A O 1
ATOM 2756 N N . SER A 1 351 ? 4.637 -7.219 -11.5 1 87.44 351 SER A N 1
ATOM 2757 C CA . SER A 1 351 ? 3.637 -7.645 -12.477 1 87.44 351 SER A CA 1
ATOM 2758 C C . SER A 1 351 ? 2.635 -8.609 -11.852 1 87.44 351 SER A C 1
ATOM 2760 O O . SER A 1 351 ? 1.517 -8.758 -12.344 1 87.44 351 SER A O 1
ATOM 2762 N N . SER A 1 352 ? 3.039 -9.195 -10.773 1 92.12 352 SER A N 1
ATOM 2763 C CA . SER A 1 352 ? 2.158 -10.172 -10.148 1 92.12 352 SER A CA 1
ATOM 2764 C C . SER A 1 352 ? 1.297 -9.539 -9.062 1 92.12 352 SER A C 1
ATOM 2766 O O . SER A 1 352 ? 0.497 -10.211 -8.414 1 92.12 352 SER A O 1
ATOM 2768 N N . GLY A 1 353 ? 1.549 -8.25 -8.836 1 94.94 353 GLY A N 1
ATOM 2769 C CA . GLY A 1 353 ? 0.603 -7.562 -7.969 1 94.94 353 GLY A CA 1
ATOM 2770 C C . GLY A 1 353 ? 1.273 -6.672 -6.938 1 94.94 353 GLY A C 1
ATOM 2771 O O . GLY A 1 353 ? 2.453 -6.34 -7.07 1 94.94 353 GLY A O 1
ATOM 2772 N N . MET A 1 354 ? 0.439 -6.207 -5.973 1 96 354 MET A N 1
ATOM 2773 C CA . MET A 1 354 ? 0.877 -5.367 -4.863 1 96 354 MET A CA 1
ATOM 2774 C C . MET A 1 354 ? -0.064 -5.504 -3.672 1 96 354 MET A C 1
ATOM 2776 O O . MET A 1 354 ? -1.267 -5.707 -3.848 1 96 354 MET A O 1
ATOM 2780 N N . GLY A 1 355 ? 0.542 -5.348 -2.49 1 94.19 355 GLY A N 1
ATOM 2781 C CA . GLY A 1 355 ? -0.207 -5.566 -1.264 1 94.19 355 GLY A CA 1
ATOM 2782 C C . GLY A 1 355 ? -0.165 -7.008 -0.787 1 94.19 355 GLY A C 1
ATOM 2783 O O . GLY A 1 355 ? 0.185 -7.91 -1.551 1 94.19 355 GLY A O 1
ATOM 2784 N N . ARG A 1 356 ? -0.458 -7.188 0.417 1 94.56 356 ARG A N 1
ATOM 2785 C CA . ARG A 1 356 ? -0.524 -8.516 1.025 1 94.56 356 ARG A CA 1
ATOM 2786 C C . ARG A 1 356 ? -1.738 -8.633 1.939 1 94.56 356 ARG A C 1
ATOM 2788 O O . ARG A 1 356 ? -2.145 -7.66 2.574 1 94.56 356 ARG A O 1
ATOM 2795 N N . TYR A 1 357 ? -2.186 -9.844 1.954 1 93.94 357 TYR A N 1
ATOM 2796 C CA . TYR A 1 357 ? -3.352 -10.078 2.799 1 93.94 357 TYR A CA 1
ATOM 2797 C C . TYR A 1 357 ? -3.318 -11.477 3.396 1 93.94 357 TYR A C 1
ATOM 2799 O O . TYR A 1 357 ? -2.35 -12.219 3.209 1 93.94 357 TYR A O 1
ATOM 2807 N N . ARG A 1 358 ? -4.371 -11.82 4.223 1 91.81 358 ARG A N 1
ATOM 2808 C CA . ARG A 1 358 ? -4.57 -13.039 5.004 1 91.81 358 ARG A CA 1
ATOM 2809 C C . ARG A 1 358 ? -4.02 -12.875 6.418 1 91.81 358 ARG A C 1
ATOM 2811 O O . ARG A 1 358 ? -2.951 -12.297 6.609 1 91.81 358 ARG A O 1
ATOM 2818 N N . GLY A 1 359 ? -4.773 -13.336 7.34 1 89.62 359 GLY A N 1
ATOM 2819 C CA . GLY A 1 359 ? -4.402 -13.203 8.742 1 89.62 359 GLY A CA 1
ATOM 2820 C C . GLY A 1 359 ? -4.215 -11.766 9.172 1 89.62 359 GLY A C 1
ATOM 2821 O O . GLY A 1 359 ? -5.043 -10.906 8.867 1 89.62 359 GLY A O 1
ATOM 2822 N N . ARG A 1 360 ? -3.137 -11.531 9.828 1 91.19 360 ARG A N 1
ATOM 2823 C CA . ARG A 1 360 ? -2.852 -10.203 10.359 1 91.19 360 ARG A CA 1
ATOM 2824 C C . ARG A 1 360 ? -2.631 -9.203 9.234 1 91.19 360 ARG A C 1
ATOM 2826 O O . ARG A 1 360 ? -2.99 -8.023 9.359 1 91.19 360 ARG A O 1
ATOM 2833 N N . ALA A 1 361 ? -2.082 -9.688 8.164 1 93.31 361 ALA A N 1
ATOM 2834 C CA . ALA A 1 361 ? -1.806 -8.828 7.016 1 93.31 361 ALA A CA 1
ATOM 2835 C C . ALA A 1 361 ? -3.09 -8.203 6.477 1 93.31 361 ALA A C 1
ATOM 2837 O O . ALA A 1 361 ? -3.078 -7.074 5.98 1 93.31 361 ALA A O 1
ATOM 2838 N N . SER A 1 362 ? -4.207 -8.953 6.598 1 95.81 362 SER A N 1
ATOM 2839 C CA . SER A 1 362 ? -5.48 -8.391 6.16 1 95.81 362 SER A CA 1
ATOM 2840 C C . SER A 1 362 ? -5.895 -7.211 7.027 1 95.81 362 SER A C 1
ATOM 2842 O O . SER A 1 362 ? -6.41 -6.211 6.52 1 95.81 362 SER A O 1
ATOM 2844 N N . ILE A 1 363 ? -5.668 -7.34 8.336 1 95.62 363 ILE A N 1
ATOM 2845 C CA . ILE A 1 363 ? -6.004 -6.254 9.258 1 95.62 363 ILE A CA 1
ATOM 2846 C C . ILE A 1 363 ? -5.18 -5.016 8.906 1 95.62 363 ILE A C 1
ATOM 2848 O O . ILE A 1 363 ? -5.719 -3.908 8.828 1 95.62 363 ILE A O 1
ATOM 2852 N N . GLU A 1 364 ? -3.957 -5.23 8.648 1 94.81 364 GLU A N 1
ATOM 2853 C CA . GLU A 1 364 ? -3.074 -4.125 8.297 1 94.81 364 GLU A CA 1
ATOM 2854 C C . GLU A 1 364 ? -3.461 -3.514 6.953 1 94.81 364 GLU A C 1
ATOM 2856 O O . GLU A 1 364 ? -3.463 -2.289 6.801 1 94.81 364 GLU A O 1
ATOM 2861 N N . LEU A 1 365 ? -3.793 -4.379 6.039 1 96.69 365 LEU A N 1
ATOM 2862 C CA . LEU A 1 365 ? -4.129 -3.961 4.684 1 96.69 365 LEU A CA 1
ATOM 2863 C C . LEU A 1 365 ? -5.355 -3.055 4.684 1 96.69 365 LEU A C 1
ATOM 2865 O O . LEU A 1 365 ? -5.363 -2.016 4.02 1 96.69 365 LEU A O 1
ATOM 2869 N N . PHE A 1 366 ? -6.359 -3.416 5.477 1 98.06 366 PHE A N 1
ATOM 2870 C CA . PHE A 1 366 ? -7.652 -2.744 5.402 1 98.06 366 PHE A CA 1
ATOM 2871 C C . PHE A 1 366 ? -7.797 -1.722 6.523 1 98.06 366 PHE A C 1
ATOM 2873 O O . PHE A 1 366 ? -8.914 -1.352 6.895 1 98.06 366 PHE A O 1
ATOM 2880 N N . SER A 1 367 ? -6.672 -1.288 7.098 1 96.94 367 SER A N 1
ATOM 2881 C CA . SER A 1 367 ? -6.691 -0.301 8.172 1 96.94 367 SER A CA 1
ATOM 2882 C C . SER A 1 367 ? -5.691 0.821 7.91 1 96.94 367 SER A C 1
ATOM 2884 O O . SER A 1 367 ? -4.734 0.643 7.156 1 96.94 367 SER A O 1
ATOM 2886 N N . HIS A 1 368 ? -6.016 1.906 8.438 1 95.75 368 HIS A N 1
ATOM 2887 C CA . HIS A 1 368 ? -5.035 2.973 8.602 1 95.75 368 HIS A CA 1
ATOM 2888 C C . HIS A 1 368 ? -4.363 2.904 9.969 1 95.75 368 HIS A C 1
ATOM 2890 O O . HIS A 1 368 ? -5.043 2.809 10.992 1 95.75 368 HIS A O 1
ATOM 2896 N N . GLN A 1 369 ? -3.064 2.889 9.969 1 94.06 369 GLN A N 1
ATOM 2897 C CA . GLN A 1 369 ? -2.332 2.967 11.227 1 94.06 369 GLN A CA 1
ATOM 2898 C C . GLN A 1 369 ? -2.115 4.418 11.648 1 94.06 369 GLN A C 1
ATOM 2900 O O . GLN A 1 369 ? -1.172 5.066 11.195 1 94.06 369 GLN A O 1
ATOM 2905 N N . ARG A 1 370 ? -2.867 4.848 12.562 1 94.81 370 ARG A N 1
ATOM 2906 C CA . ARG A 1 370 ? -2.883 6.246 12.977 1 94.81 370 ARG A CA 1
ATOM 2907 C C . ARG A 1 370 ? -1.899 6.496 14.117 1 94.81 370 ARG A C 1
ATOM 2909 O O . ARG A 1 370 ? -1.866 5.742 15.086 1 94.81 370 ARG A O 1
ATOM 2916 N N . GLY A 1 371 ? -1.062 7.52 13.969 1 93.81 371 GLY A N 1
ATOM 2917 C CA . GLY A 1 371 ? -0.265 7.973 15.102 1 93.81 371 GLY A CA 1
ATOM 2918 C C . GLY A 1 371 ? -1.068 8.758 16.125 1 93.81 371 GLY A C 1
ATOM 2919 O O . GLY A 1 371 ? -1.846 9.641 15.758 1 93.81 371 GLY A O 1
ATOM 2920 N N . VAL A 1 372 ? -0.942 8.422 17.391 1 95.12 372 VAL A N 1
ATOM 2921 C CA . VAL A 1 372 ? -1.671 9.062 18.484 1 95.12 372 VAL A CA 1
ATOM 2922 C C . VAL A 1 372 ? -0.687 9.562 19.547 1 95.12 372 VAL A C 1
ATOM 2924 O O . VAL A 1 372 ? 0.094 8.781 20.094 1 95.12 372 VAL A O 1
ATOM 2927 N N . ILE A 1 373 ? -0.714 10.836 19.734 1 93.5 373 ILE A N 1
ATOM 2928 C CA . ILE A 1 373 ? 0.154 11.422 20.75 1 93.5 373 ILE A CA 1
ATOM 2929 C C . ILE A 1 373 ? -0.691 12.141 21.797 1 93.5 373 ILE A C 1
ATOM 2931 O O . ILE A 1 373 ? -1.536 12.977 21.453 1 93.5 373 ILE A O 1
ATOM 2935 N N . GLU A 1 374 ? -0.556 11.797 22.984 1 93.19 374 GLU A N 1
ATOM 2936 C CA . GLU A 1 374 ? -1.104 12.523 24.125 1 93.19 374 GLU A CA 1
ATOM 2937 C C . GLU A 1 374 ? -0.007 13.25 24.906 1 93.19 374 GLU A C 1
ATOM 2939 O O . GLU A 1 374 ? 0.75 12.625 25.656 1 93.19 374 GLU A O 1
ATOM 2944 N N . ARG A 1 375 ? -0.007 14.508 24.75 1 90.19 375 ARG A N 1
ATOM 2945 C CA . ARG A 1 375 ? 1.07 15.312 25.312 1 90.19 375 ARG A CA 1
ATOM 2946 C C . ARG A 1 375 ? 0.777 15.688 26.75 1 90.19 375 ARG A C 1
ATOM 2948 O O . ARG A 1 375 ? -0.347 16.062 27.094 1 90.19 375 ARG A O 1
ATOM 2955 N N . SER A 1 376 ? 1.783 15.602 27.578 1 83.25 376 SER A N 1
ATOM 2956 C CA . SER A 1 376 ? 1.66 16.062 28.953 1 83.25 376 SER A CA 1
ATOM 2957 C C . SER A 1 376 ? 1.674 17.594 29.031 1 83.25 376 SER A C 1
ATOM 2959 O O . SER A 1 376 ? 2.436 18.234 28.312 1 83.25 376 SER A O 1
ATOM 2961 N N . THR A 1 377 ? 0.774 18.203 29.797 1 80.19 377 THR A N 1
ATOM 2962 C CA . THR A 1 377 ? 0.722 19.656 29.938 1 80.19 377 THR A CA 1
ATOM 2963 C C . THR A 1 377 ? 1.509 20.109 31.172 1 80.19 377 THR A C 1
ATOM 2965 O O . THR A 1 377 ? 1.577 21.297 31.469 1 80.19 377 THR A O 1
ATOM 2968 N N . LYS A 1 378 ? 1.99 19.188 32 1 69.19 378 LYS A N 1
ATOM 2969 C CA . LYS A 1 378 ? 2.705 19.531 33.219 1 69.19 378 LYS A CA 1
ATOM 2970 C C . LYS A 1 378 ? 4.078 20.109 32.906 1 69.19 378 LYS A C 1
ATOM 2972 O O . LYS A 1 378 ? 4.613 20.906 33.688 1 69.19 378 LYS A O 1
ATOM 2977 N N . GLU A 1 379 ? 4.859 19.453 31.969 1 55.56 379 GLU A N 1
ATOM 2978 C CA . GLU A 1 379 ? 6.246 19.891 31.859 1 55.56 379 GLU A CA 1
ATOM 2979 C C . GLU A 1 379 ? 6.383 21.047 30.859 1 55.56 379 GLU A C 1
ATOM 2981 O O . GLU A 1 379 ? 5.652 21.109 29.875 1 55.56 379 GLU A O 1
ATOM 2986 N N . LYS A 1 380 ? 7.035 22.188 31.344 1 51.38 380 LYS A N 1
ATOM 2987 C CA . LYS A 1 380 ? 7.484 23.375 30.594 1 51.38 380 LYS A CA 1
ATOM 2988 C C . LYS A 1 380 ? 8.258 22.969 29.344 1 51.38 380 LYS A C 1
ATOM 2990 O O . LYS A 1 380 ? 9.484 22.812 29.391 1 51.38 380 LYS A O 1
ATOM 2995 N N . LEU A 1 381 ? 7.867 22.031 28.656 1 49.38 381 LEU A N 1
ATOM 2996 C CA . LEU A 1 381 ? 8.633 21.562 27.516 1 49.38 381 LEU A CA 1
ATOM 2997 C C . LEU A 1 381 ? 8.93 22.703 26.547 1 49.38 381 LEU A C 1
ATOM 2999 O O . LEU A 1 381 ? 9.508 22.5 25.484 1 49.38 381 LEU A O 1
ATOM 3003 N N . ASP A 1 382 ? 8.328 23.906 26.75 1 48.5 382 ASP A N 1
ATOM 3004 C CA . ASP A 1 382 ? 8.336 25 25.781 1 48.5 382 ASP A CA 1
ATOM 3005 C C . ASP A 1 382 ? 9.75 25.516 25.547 1 48.5 382 ASP A C 1
ATOM 3007 O O . ASP A 1 382 ? 9.945 26.562 24.906 1 48.5 382 ASP A O 1
ATOM 3011 N N . LYS A 1 383 ? 10.727 24.953 26.25 1 42.56 383 LYS A N 1
ATOM 3012 C CA . LYS A 1 383 ? 12.062 25.453 25.969 1 42.56 383 LYS A CA 1
ATOM 3013 C C . LYS A 1 383 ? 12.594 24.891 24.656 1 42.56 383 LYS A C 1
ATOM 3015 O O . LYS A 1 383 ? 13.805 24.906 24.406 1 42.56 383 LYS A O 1
ATOM 3020 N N . MET A 1 384 ? 11.82 24.328 23.75 1 37.19 384 MET A N 1
ATOM 3021 C CA . MET A 1 384 ? 12.453 23.969 22.484 1 37.19 384 MET A CA 1
ATOM 3022 C C . MET A 1 384 ? 12.703 25.203 21.625 1 37.19 384 MET A C 1
ATOM 3024 O O . MET A 1 384 ? 11.82 26.047 21.469 1 37.19 384 MET A O 1
ATOM 3028 N N . MET B 1 1 ? 18.172 23.344 11.641 1 54.59 1 MET B N 1
ATOM 3029 C CA . MET B 1 1 ? 18.125 22.375 12.734 1 54.59 1 MET B CA 1
ATOM 3030 C C . MET B 1 1 ? 16.875 21.5 12.641 1 54.59 1 MET B C 1
ATOM 3032 O O . MET B 1 1 ? 16.953 20.281 12.812 1 54.59 1 MET B O 1
ATOM 3036 N N . SER B 1 2 ? 15.805 22.125 12.055 1 66.5 2 SER B N 1
ATOM 3037 C CA . SER B 1 2 ? 14.5 21.469 12.078 1 66.5 2 SER B CA 1
ATOM 3038 C C . SER B 1 2 ? 14.461 20.281 11.109 1 66.5 2 SER B C 1
ATOM 3040 O O . SER B 1 2 ? 13.812 19.266 11.375 1 66.5 2 SER B O 1
ATOM 3042 N N . GLU B 1 3 ? 15.352 20.266 10.156 1 79.88 3 GLU B N 1
ATOM 3043 C CA . GLU B 1 3 ? 15.305 19.203 9.172 1 79.88 3 GLU B CA 1
ATOM 3044 C C . GLU B 1 3 ? 16.406 18.172 9.414 1 79.88 3 GLU B C 1
ATOM 3046 O O . GLU B 1 3 ? 16.203 16.969 9.242 1 79.88 3 GLU B O 1
ATOM 3051 N N . ILE B 1 4 ? 17.5 18.656 9.938 1 85.81 4 ILE B N 1
ATOM 3052 C CA . ILE B 1 4 ? 18.688 17.812 9.984 1 85.81 4 ILE B CA 1
ATOM 3053 C C . ILE B 1 4 ? 18.594 16.844 11.156 1 85.81 4 ILE B C 1
ATOM 3055 O O . ILE B 1 4 ? 18.938 15.672 11.031 1 85.81 4 ILE B O 1
ATOM 3059 N N . SER B 1 5 ? 18.141 17.344 12.25 1 84.44 5 SER B N 1
ATOM 3060 C CA . SER B 1 5 ? 18.078 16.5 13.445 1 84.44 5 SER B CA 1
ATOM 3061 C C . SER B 1 5 ? 17.188 15.297 13.227 1 84.44 5 SER B C 1
ATOM 3063 O O . SER B 1 5 ? 17.531 14.18 13.625 1 84.44 5 SER B O 1
ATOM 3065 N N . CYS B 1 6 ? 16.062 15.523 12.625 1 85.31 6 CYS B N 1
ATOM 3066 C CA . CYS B 1 6 ? 15.133 14.43 12.375 1 85.31 6 CYS B CA 1
ATOM 3067 C C . CYS B 1 6 ? 15.75 13.383 11.453 1 85.31 6 CYS B C 1
ATOM 3069 O O . CYS B 1 6 ? 15.555 12.18 11.664 1 85.31 6 CYS B O 1
ATOM 3071 N N . VAL B 1 7 ? 16.5 13.805 10.5 1 91.38 7 VAL B N 1
ATOM 3072 C CA . VAL B 1 7 ? 17.156 12.906 9.547 1 91.38 7 VAL B CA 1
ATOM 3073 C C . VAL B 1 7 ? 18.234 12.086 10.258 1 91.38 7 VAL B C 1
ATOM 3075 O O . VAL B 1 7 ? 18.312 10.867 10.07 1 91.38 7 VAL B O 1
ATOM 3078 N N . LYS B 1 8 ? 18.984 12.805 11.102 1 92.06 8 LYS B N 1
ATOM 3079 C CA . LYS B 1 8 ? 20.031 12.125 11.844 1 92.06 8 LYS B CA 1
ATOM 3080 C C . LYS B 1 8 ? 19.453 11.039 12.75 1 92.06 8 LYS B C 1
ATOM 3082 O O . LYS B 1 8 ? 20 9.938 12.836 1 92.06 8 LYS B O 1
ATOM 3087 N N . TYR B 1 9 ? 18.438 11.406 13.336 1 87.88 9 TYR B N 1
ATOM 3088 C CA . TYR B 1 9 ? 17.781 10.445 14.227 1 87.88 9 TYR B CA 1
ATOM 3089 C C . TYR B 1 9 ? 17.266 9.242 13.453 1 87.88 9 TYR B C 1
ATOM 3091 O O . TYR B 1 9 ? 17.453 8.094 13.883 1 87.88 9 TYR B O 1
ATOM 3099 N N . GLU B 1 10 ? 16.609 9.469 12.367 1 90.81 10 GLU B N 1
ATOM 3100 C CA . GLU B 1 10 ? 16.094 8.398 11.523 1 90.81 10 GLU B CA 1
ATOM 3101 C C . GLU B 1 10 ? 17.203 7.445 11.086 1 90.81 10 GLU B C 1
ATOM 3103 O O . GLU B 1 10 ? 17.062 6.227 11.195 1 90.81 10 GLU B O 1
ATOM 3108 N N . ILE B 1 11 ? 18.312 7.992 10.656 1 94.12 11 ILE B N 1
ATOM 3109 C CA . ILE B 1 11 ? 19.422 7.195 10.148 1 94.12 11 ILE B CA 1
ATOM 3110 C C . ILE B 1 11 ? 20.031 6.383 11.289 1 94.12 11 ILE B C 1
ATOM 3112 O O . ILE B 1 11 ? 20.328 5.195 11.125 1 94.12 11 ILE B O 1
ATOM 3116 N N . ARG B 1 12 ? 20.172 7.043 12.438 1 93 12 ARG B N 1
ATOM 3117 C CA . ARG B 1 12 ? 20.719 6.348 13.594 1 93 12 ARG B CA 1
ATOM 3118 C C . ARG B 1 12 ? 19.828 5.184 14.016 1 93 12 ARG B C 1
ATOM 3120 O O . ARG B 1 12 ? 20.328 4.102 14.336 1 93 12 ARG B O 1
ATOM 3127 N N . ASP B 1 13 ? 18.547 5.426 14.023 1 90.75 13 ASP B N 1
ATOM 3128 C CA . ASP B 1 13 ? 17.594 4.387 14.398 1 90.75 13 ASP B CA 1
ATOM 3129 C C . ASP B 1 13 ? 17.625 3.219 13.422 1 90.75 13 ASP B C 1
ATOM 3131 O O . ASP B 1 13 ? 17.641 2.057 13.828 1 90.75 13 ASP B O 1
ATOM 3135 N N . LEU B 1 14 ? 17.703 3.459 12.18 1 93.38 14 LEU B N 1
ATOM 3136 C CA . LEU B 1 14 ? 17.797 2.432 11.148 1 93.38 14 LEU B CA 1
ATOM 3137 C C . LEU B 1 14 ? 19.078 1.618 11.305 1 93.38 14 LEU B C 1
ATOM 3139 O O . LEU B 1 14 ? 19.047 0.387 11.25 1 93.38 14 LEU B O 1
ATOM 3143 N N . LEU B 1 15 ? 20.188 2.305 11.539 1 95.44 15 LEU B N 1
ATOM 3144 C CA . LEU B 1 15 ? 21.469 1.627 11.688 1 95.44 15 LEU B CA 1
ATOM 3145 C C . LEU B 1 15 ? 21.453 0.708 12.906 1 95.44 15 LEU B C 1
ATOM 3147 O O . LEU B 1 15 ? 21.984 -0.404 12.859 1 95.44 15 LEU B O 1
ATOM 3151 N N . LYS B 1 16 ? 20.812 1.205 13.883 1 93.5 16 LYS B N 1
ATOM 3152 C CA . LYS B 1 16 ? 20.797 0.471 15.148 1 93.5 16 LYS B CA 1
ATOM 3153 C C . LYS B 1 16 ? 19.891 -0.755 15.062 1 93.5 16 LYS B C 1
ATOM 3155 O O . LYS B 1 16 ? 20.203 -1.803 15.633 1 93.5 16 LYS B O 1
ATOM 3160 N N . ARG B 1 17 ? 18.828 -0.639 14.328 1 93.75 17 ARG B N 1
ATOM 3161 C CA . ARG B 1 17 ? 17.781 -1.647 14.453 1 93.75 17 ARG B CA 1
ATOM 3162 C C . ARG B 1 17 ? 17.578 -2.408 13.148 1 93.75 17 ARG B C 1
ATOM 3164 O O . ARG B 1 17 ? 16.719 -3.289 13.055 1 93.75 17 ARG B O 1
ATOM 3171 N N . LEU B 1 18 ? 18.344 -2.178 12.188 1 94.88 18 LEU B N 1
ATOM 3172 C CA . LEU B 1 18 ? 18.156 -2.758 10.867 1 94.88 18 LEU B CA 1
ATOM 3173 C C . LEU B 1 18 ? 18.141 -4.281 10.938 1 94.88 18 LEU B C 1
ATOM 3175 O O . LEU B 1 18 ? 17.234 -4.918 10.367 1 94.88 18 LEU B O 1
ATOM 3179 N N . LYS B 1 19 ? 19.094 -4.891 11.641 1 94.75 19 LYS B N 1
ATOM 3180 C CA . LYS B 1 19 ? 19.172 -6.344 11.727 1 94.75 19 LYS B CA 1
ATOM 3181 C C . LYS B 1 19 ? 17.906 -6.926 12.367 1 94.75 19 LYS B C 1
ATOM 3183 O O . LYS B 1 19 ? 17.359 -7.91 11.867 1 94.75 19 LYS B O 1
ATOM 3188 N N . SER B 1 20 ? 17.469 -6.281 13.367 1 93.88 20 SER B N 1
ATOM 3189 C CA . SER B 1 20 ? 16.266 -6.758 14.07 1 93.88 20 SER B CA 1
ATOM 3190 C C . SER B 1 20 ? 15.023 -6.574 13.219 1 93.88 20 SER B C 1
ATOM 3192 O O . SER B 1 20 ? 14.148 -7.441 13.188 1 93.88 20 SER B O 1
ATOM 3194 N N . TRP B 1 21 ? 14.945 -5.457 12.523 1 92 21 TRP B N 1
ATOM 3195 C CA . TRP B 1 21 ? 13.75 -5.121 11.758 1 92 21 TRP B CA 1
ATOM 3196 C C . TRP B 1 21 ? 13.648 -5.969 10.5 1 92 21 TRP B C 1
ATOM 3198 O O . TRP B 1 21 ? 12.57 -6.109 9.914 1 92 21 TRP B O 1
ATOM 3208 N N . THR B 1 22 ? 14.719 -6.582 10.031 1 93.62 22 THR B N 1
ATOM 3209 C CA . THR B 1 22 ? 14.719 -7.309 8.766 1 93.62 22 THR B CA 1
ATOM 3210 C C . THR B 1 22 ? 14.805 -8.812 9.008 1 93.62 22 THR B C 1
ATOM 3212 O O . THR B 1 22 ? 14.93 -9.586 8.055 1 93.62 22 THR B O 1
ATOM 3215 N N . LYS B 1 23 ? 14.773 -9.188 10.234 1 93.19 23 LYS B N 1
ATOM 3216 C CA . LYS B 1 23 ? 14.805 -10.617 10.555 1 93.19 23 LYS B CA 1
ATOM 3217 C C . LYS B 1 23 ? 13.578 -11.328 9.992 1 93.19 23 LYS B C 1
ATOM 3219 O O . LYS B 1 23 ? 12.461 -10.812 10.07 1 93.19 23 LYS B O 1
ATOM 3224 N N . PRO B 1 24 ? 13.797 -12.531 9.406 1 91.06 24 PRO B N 1
ATOM 3225 C CA . PRO B 1 24 ? 12.641 -13.312 8.953 1 91.06 24 PRO B CA 1
ATOM 3226 C C . PRO B 1 24 ? 11.633 -13.578 10.07 1 91.06 24 PRO B C 1
ATOM 3228 O O . PRO B 1 24 ? 12.023 -13.789 11.219 1 91.06 24 PRO B O 1
ATOM 3231 N N . LEU B 1 25 ? 10.383 -13.5 9.656 1 85.38 25 LEU B N 1
ATOM 3232 C CA . LEU B 1 25 ? 9.32 -13.742 10.625 1 85.38 25 LEU B CA 1
ATOM 3233 C C . LEU B 1 25 ? 8.773 -15.164 10.492 1 85.38 25 LEU B C 1
ATOM 3235 O O . LEU B 1 25 ? 8.289 -15.547 9.422 1 85.38 25 LEU B O 1
ATOM 3239 N N . LYS B 1 26 ? 8.82 -15.883 11.562 1 84.12 26 LYS B N 1
ATOM 3240 C CA . LYS B 1 26 ? 8.297 -17.234 11.562 1 84.12 26 LYS B CA 1
ATOM 3241 C C . LYS B 1 26 ? 6.77 -17.234 11.594 1 84.12 26 LYS B C 1
ATOM 3243 O O . LYS B 1 26 ? 6.16 -16.438 12.297 1 84.12 26 LYS B O 1
ATOM 3248 N N . ILE B 1 27 ? 6.199 -18 10.836 1 79.69 27 ILE B N 1
ATOM 3249 C CA . ILE B 1 27 ? 4.746 -18.125 10.773 1 79.69 27 ILE B CA 1
ATOM 3250 C C . ILE B 1 27 ? 4.305 -19.344 11.578 1 79.69 27 ILE B C 1
ATOM 3252 O O . ILE B 1 27 ? 4.934 -20.406 11.508 1 79.69 27 ILE B O 1
ATOM 3256 N N . PRO B 1 28 ? 3.301 -19.078 12.461 1 67.75 28 PRO B N 1
ATOM 3257 C CA . PRO B 1 28 ? 2.801 -20.234 13.203 1 67.75 28 PRO B CA 1
ATOM 3258 C C . PRO B 1 28 ? 2.242 -21.328 12.297 1 67.75 28 PRO B C 1
ATOM 3260 O O . PRO B 1 28 ? 1.632 -21.016 11.266 1 67.75 28 PRO B O 1
ATOM 3263 N N . LYS B 1 29 ? 2.643 -22.422 12.508 1 64.56 29 LYS B N 1
ATOM 3264 C CA . LYS B 1 29 ? 2.336 -23.531 11.617 1 64.56 29 LYS B CA 1
ATOM 3265 C C . LYS B 1 29 ? 1.082 -24.281 12.07 1 64.56 29 LYS B C 1
ATOM 3267 O O . LYS B 1 29 ? 0.873 -24.469 13.266 1 64.56 29 LYS B O 1
ATOM 3272 N N . SER B 1 30 ? 0.164 -24.297 11.078 1 63.12 30 SER B N 1
ATOM 3273 C CA . SER B 1 30 ? -0.885 -25.297 11.25 1 63.12 30 SER B CA 1
ATOM 3274 C C . SER B 1 30 ? -0.313 -26.703 11.211 1 63.12 30 SER B C 1
ATOM 3276 O O . SER B 1 30 ? 0.848 -26.906 10.844 1 63.12 30 SER B O 1
ATOM 3278 N N . HIS B 1 31 ? -1.113 -27.641 11.617 1 63.34 31 HIS B N 1
ATOM 3279 C CA . HIS B 1 31 ? -0.732 -29.047 11.711 1 63.34 31 HIS B CA 1
ATOM 3280 C C . HIS B 1 31 ? -0.228 -29.562 10.367 1 63.34 31 HIS B C 1
ATOM 3282 O O . HIS B 1 31 ? 0.733 -30.344 10.312 1 63.34 31 HIS B O 1
ATOM 3288 N N . GLN B 1 32 ? -0.74 -29 9.336 1 69.06 32 GLN B N 1
ATOM 3289 C CA . GLN B 1 32 ? -0.424 -29.484 7.996 1 69.06 32 GLN B CA 1
ATOM 3290 C C . GLN B 1 32 ? 0.991 -29.078 7.586 1 69.06 32 GLN B C 1
ATOM 3292 O O . GLN B 1 32 ? 1.602 -29.719 6.73 1 69.06 32 GLN B O 1
ATOM 3297 N N . PHE B 1 33 ? 1.514 -28.125 8.281 1 76.56 33 PHE B N 1
ATOM 3298 C CA . PHE B 1 33 ? 2.824 -27.594 7.906 1 76.56 33 PHE B CA 1
ATOM 3299 C C . PHE B 1 33 ? 3.832 -27.812 9.031 1 76.56 33 PHE B C 1
ATOM 3301 O O . PHE B 1 33 ? 4.867 -27.141 9.078 1 76.56 33 PHE B O 1
ATOM 3308 N N . ARG B 1 34 ? 3.549 -28.734 9.898 1 73.12 34 ARG B N 1
ATOM 3309 C CA . ARG B 1 34 ? 4.324 -28.922 11.117 1 73.12 34 ARG B CA 1
ATOM 3310 C C . ARG B 1 34 ? 5.77 -29.281 10.789 1 73.12 34 ARG B C 1
ATOM 3312 O O . ARG B 1 34 ? 6.688 -28.922 11.531 1 73.12 34 ARG B O 1
ATOM 3319 N N . ARG B 1 35 ? 6.043 -29.938 9.695 1 78.69 35 ARG B N 1
ATOM 3320 C CA . ARG B 1 35 ? 7.398 -30.375 9.367 1 78.69 35 ARG B CA 1
ATOM 3321 C C . ARG B 1 35 ? 8.062 -29.406 8.391 1 78.69 35 ARG B C 1
ATOM 3323 O O . ARG B 1 35 ? 9.219 -29.609 8.008 1 78.69 35 ARG B O 1
ATOM 3330 N N . ASP B 1 36 ? 7.336 -28.406 8.047 1 86.94 36 ASP B N 1
ATOM 3331 C CA . ASP B 1 36 ? 7.828 -27.469 7.051 1 86.94 36 ASP B CA 1
ATOM 3332 C C . ASP B 1 36 ? 8.359 -26.188 7.711 1 86.94 36 ASP B C 1
ATOM 3334 O O . ASP B 1 36 ? 8.055 -25.922 8.875 1 86.94 36 ASP B O 1
ATOM 3338 N N . LYS B 1 37 ? 9.281 -25.625 7.102 1 89.25 37 LYS B N 1
ATOM 3339 C CA . LYS B 1 37 ? 9.719 -24.297 7.5 1 89.25 37 LYS B CA 1
ATOM 3340 C C . LYS B 1 37 ? 8.977 -23.219 6.715 1 89.25 37 LYS B C 1
ATOM 3342 O O . LYS B 1 37 ? 9.07 -23.156 5.484 1 89.25 37 LYS B O 1
ATOM 3347 N N . CYS B 1 38 ? 8.133 -22.5 7.414 1 91.12 38 CYS B N 1
ATOM 3348 C CA . CYS B 1 38 ? 7.367 -21.406 6.82 1 91.12 38 CYS B CA 1
ATOM 3349 C C . CYS B 1 38 ? 7.746 -20.062 7.445 1 91.12 38 CYS B C 1
ATOM 3351 O O . CYS B 1 38 ? 7.738 -19.922 8.672 1 91.12 38 CYS B O 1
ATOM 3353 N N . ARG B 1 39 ? 8.117 -19.156 6.637 1 92.38 39 ARG B N 1
ATOM 3354 C CA . ARG B 1 39 ? 8.477 -17.828 7.137 1 92.38 39 ARG B CA 1
ATOM 3355 C C . ARG B 1 39 ? 8.227 -16.75 6.082 1 92.38 39 ARG B C 1
ATOM 3357 O O . ARG B 1 39 ? 7.965 -17.078 4.918 1 92.38 39 ARG B O 1
ATOM 3364 N N . THR B 1 40 ? 8.227 -15.547 6.523 1 92.75 40 THR B N 1
ATOM 3365 C CA . THR B 1 40 ? 8.211 -14.398 5.629 1 92.75 40 THR B CA 1
ATOM 3366 C C . THR B 1 40 ? 9.531 -13.648 5.691 1 92.75 40 THR B C 1
ATOM 3368 O O . THR B 1 40 ? 10.133 -13.523 6.762 1 92.75 40 THR B O 1
ATOM 3371 N N . GLU B 1 41 ? 10.008 -13.219 4.578 1 95.31 41 GLU B N 1
ATOM 3372 C CA . GLU B 1 41 ? 11.258 -12.484 4.48 1 95.31 41 GLU B CA 1
ATOM 3373 C C . GLU B 1 41 ? 11.078 -11.195 3.674 1 95.31 41 GLU B C 1
ATOM 3375 O O . GLU B 1 41 ? 10.289 -11.156 2.732 1 95.31 41 GLU B O 1
ATOM 3380 N N . PHE B 1 42 ? 11.836 -10.18 4.102 1 95.38 42 PHE B N 1
ATOM 3381 C CA . PHE B 1 42 ? 11.828 -8.938 3.352 1 95.38 42 PHE B CA 1
ATOM 3382 C C . PHE B 1 42 ? 12.773 -9.016 2.154 1 95.38 42 PHE B C 1
ATOM 3384 O O . PHE B 1 42 ? 13.867 -9.562 2.258 1 95.38 42 PHE B O 1
ATOM 3391 N N . GLN B 1 43 ? 12.305 -8.562 1.027 1 95.5 43 GLN B N 1
ATOM 3392 C CA . GLN B 1 43 ? 13.102 -8.414 -0.186 1 95.5 43 GLN B CA 1
ATOM 3393 C C . GLN B 1 43 ? 13 -7.004 -0.751 1 95.5 43 GLN B C 1
ATOM 3395 O O . GLN B 1 43 ? 11.922 -6.406 -0.753 1 95.5 43 GLN B O 1
ATOM 3400 N N . PRO B 1 44 ? 14.203 -6.488 -1.209 1 96.25 44 PRO B N 1
ATOM 3401 C CA . PRO B 1 44 ? 14.117 -5.176 -1.852 1 96.25 44 PRO B CA 1
ATOM 3402 C C . PRO B 1 44 ? 13.219 -5.18 -3.086 1 96.25 44 PRO B C 1
ATOM 3404 O O . PRO B 1 44 ? 13.047 -6.223 -3.725 1 96.25 44 PRO B O 1
ATOM 3407 N N . LEU B 1 45 ? 12.688 -4.055 -3.406 1 96.69 45 LEU B N 1
ATOM 3408 C CA . LEU B 1 45 ? 11.766 -3.916 -4.535 1 96.69 45 LEU B CA 1
ATOM 3409 C C . LEU B 1 45 ? 12.531 -3.672 -5.828 1 96.69 45 LEU B C 1
ATOM 3411 O O . LEU B 1 45 ? 12.055 -4.016 -6.914 1 96.69 45 LEU B O 1
ATOM 3415 N N . GLY B 1 46 ? 13.641 -3.057 -5.789 1 96.19 46 GLY B N 1
ATOM 3416 C CA . GLY B 1 46 ? 14.43 -2.723 -6.965 1 96.19 46 GLY B CA 1
ATOM 3417 C C . GLY B 1 46 ? 14.836 -1.263 -7.02 1 96.19 46 GLY B C 1
ATOM 3418 O O . GLY B 1 46 ? 15.555 -0.781 -6.141 1 96.19 46 GLY B O 1
ATOM 3419 N N . THR B 1 47 ? 14.273 -0.538 -7.992 1 97.19 47 THR B N 1
ATOM 3420 C CA . THR B 1 47 ? 14.57 0.878 -8.172 1 97.19 47 THR B CA 1
ATOM 3421 C C . THR B 1 47 ? 13.43 1.744 -7.648 1 97.19 47 THR B C 1
ATOM 3423 O O . THR B 1 47 ? 12.305 1.657 -8.141 1 97.19 47 THR B O 1
ATOM 3426 N N . VAL B 1 48 ? 13.75 2.594 -6.684 1 98.19 48 VAL B N 1
ATOM 3427 C CA . VAL B 1 48 ? 12.773 3.469 -6.043 1 98.19 48 VAL B CA 1
ATOM 3428 C C . VAL B 1 48 ? 12.984 4.906 -6.516 1 98.19 48 VAL B C 1
ATOM 3430 O O . VAL B 1 48 ? 14.117 5.395 -6.566 1 98.19 48 VAL B O 1
ATOM 3433 N N . LEU B 1 49 ? 11.906 5.547 -6.926 1 97.88 49 LEU B N 1
ATOM 3434 C CA . LEU B 1 49 ? 11.93 6.973 -7.23 1 97.88 49 LEU B CA 1
ATOM 3435 C C . LEU B 1 49 ? 11.367 7.785 -6.066 1 97.88 49 LEU B C 1
ATOM 3437 O O . LEU B 1 49 ? 10.242 7.543 -5.621 1 97.88 49 LEU B O 1
ATOM 3441 N N . ILE B 1 50 ? 12.148 8.703 -5.555 1 98.12 50 ILE B N 1
ATOM 3442 C CA . ILE B 1 50 ? 11.719 9.586 -4.473 1 98.12 50 ILE B CA 1
ATOM 3443 C C . ILE B 1 50 ? 11.594 11.016 -4.984 1 98.12 50 ILE B C 1
ATOM 3445 O O . ILE B 1 50 ? 12.586 11.625 -5.402 1 98.12 50 ILE B O 1
ATOM 3449 N N . ILE B 1 51 ? 10.383 11.523 -4.969 1 96.69 51 ILE B N 1
ATOM 3450 C CA . ILE B 1 51 ? 10.102 12.891 -5.363 1 96.69 51 ILE B CA 1
ATOM 3451 C C . ILE B 1 51 ? 9.805 13.742 -4.125 1 96.69 51 ILE B C 1
ATOM 3453 O O . ILE B 1 51 ? 8.82 13.508 -3.426 1 96.69 51 ILE B O 1
ATOM 3457 N N . GLY B 1 52 ? 10.648 14.664 -3.889 1 95.56 52 GLY B N 1
ATOM 3458 C CA . GLY B 1 52 ? 10.57 15.422 -2.652 1 95.56 52 GLY B CA 1
ATOM 3459 C C . GLY B 1 52 ? 9.75 16.703 -2.789 1 95.56 52 GLY B C 1
ATOM 3460 O O . GLY B 1 52 ? 9.438 17.125 -3.902 1 95.56 52 GLY B O 1
ATOM 3461 N N . SER B 1 53 ? 9.398 17.312 -1.718 1 94.12 53 SER B N 1
ATOM 3462 C CA . SER B 1 53 ? 8.633 18.547 -1.642 1 94.12 53 SER B CA 1
ATOM 3463 C C . SER B 1 53 ? 9.547 19.75 -1.432 1 94.12 53 SER B C 1
ATOM 3465 O O . SER B 1 53 ? 10.719 19.594 -1.093 1 94.12 53 SER B O 1
ATOM 3467 N N . TRP B 1 54 ? 9.031 20.984 -1.586 1 93.19 54 TRP B N 1
ATOM 3468 C CA . TRP B 1 54 ? 9.859 22.188 -1.495 1 93.19 54 TRP B CA 1
ATOM 3469 C C . TRP B 1 54 ? 9.867 22.734 -0.073 1 93.19 54 TRP B C 1
ATOM 3471 O O . TRP B 1 54 ? 10.758 23.516 0.296 1 93.19 54 TRP B O 1
ATOM 3481 N N . ASN B 1 55 ? 8.914 22.359 0.749 1 91.94 55 ASN B N 1
ATOM 3482 C CA . ASN B 1 55 ? 8.781 23 2.055 1 91.94 55 ASN B CA 1
ATOM 3483 C C . ASN B 1 55 ? 9.773 22.422 3.061 1 91.94 55 ASN B C 1
ATOM 3485 O O . ASN B 1 55 ? 10.211 23.125 3.979 1 91.94 55 ASN B O 1
ATOM 3489 N N . PHE B 1 56 ? 10.055 21.188 3.016 1 93.06 56 PHE B N 1
ATOM 3490 C CA . PHE B 1 56 ? 11.141 20.531 3.732 1 93.06 56 PHE B CA 1
ATOM 3491 C C . PHE B 1 56 ? 12 19.719 2.775 1 93.06 56 PHE B C 1
ATOM 3493 O O . PHE B 1 56 ? 12.023 18.484 2.844 1 93.06 56 PHE B O 1
ATOM 3500 N N . PRO B 1 57 ? 12.727 20.453 2.002 1 94 57 PRO B N 1
ATOM 3501 C CA . PRO B 1 57 ? 13.344 19.828 0.823 1 94 57 PRO B CA 1
ATOM 3502 C C . PRO B 1 57 ? 14.43 18.828 1.185 1 94 57 PRO B C 1
ATOM 3504 O O . PRO B 1 57 ? 14.703 17.906 0.409 1 94 57 PRO B O 1
ATOM 3507 N N . PHE B 1 58 ? 15.023 18.969 2.342 1 94.94 58 PHE B N 1
ATOM 3508 C CA . PHE B 1 58 ? 16.094 18.047 2.725 1 94.94 58 PHE B CA 1
ATOM 3509 C C . PHE B 1 58 ? 15.523 16.781 3.348 1 94.94 58 PHE B C 1
ATOM 3511 O O . PHE B 1 58 ? 15.797 15.68 2.877 1 94.94 58 PHE B O 1
ATOM 3518 N N . GLN B 1 59 ? 14.664 16.906 4.293 1 93.75 59 GLN B N 1
ATOM 3519 C CA . GLN B 1 59 ? 14.148 15.742 5.004 1 93.75 59 GLN B CA 1
ATOM 3520 C C . GLN B 1 59 ? 13.188 14.945 4.125 1 93.75 59 GLN B C 1
ATOM 3522 O O . GLN B 1 59 ? 13.102 13.719 4.242 1 93.75 59 GLN B O 1
ATOM 3527 N N . SER B 1 60 ? 12.461 15.641 3.234 1 94.56 60 SER B N 1
ATOM 3528 C CA . SER B 1 60 ? 11.5 14.953 2.381 1 94.56 60 SER B CA 1
ATOM 3529 C C . SER B 1 60 ? 12.188 13.984 1.432 1 94.56 60 SER B C 1
ATOM 3531 O O . SER B 1 60 ? 11.555 13.086 0.88 1 94.56 60 SER B O 1
ATOM 3533 N N . ILE B 1 61 ? 13.477 14.156 1.259 1 96.56 61 ILE B N 1
ATOM 3534 C CA . ILE B 1 61 ? 14.258 13.266 0.416 1 96.56 61 ILE B CA 1
ATOM 3535 C C . ILE B 1 61 ? 15.047 12.289 1.291 1 96.56 61 ILE B C 1
ATOM 3537 O O . ILE B 1 61 ? 14.992 11.078 1.085 1 96.56 61 ILE B O 1
ATOM 3541 N N . MET B 1 62 ? 15.695 12.789 2.322 1 96.62 62 MET B N 1
ATOM 3542 C CA . MET B 1 62 ? 16.688 12.023 3.07 1 96.62 62 MET B CA 1
ATOM 3543 C C . MET B 1 62 ? 16.016 10.922 3.891 1 96.62 62 MET B C 1
ATOM 3545 O O . MET B 1 62 ? 16.578 9.844 4.062 1 96.62 62 MET B O 1
ATOM 3549 N N . ILE B 1 63 ? 14.867 11.219 4.406 1 95.81 63 ILE B N 1
ATOM 3550 C CA . ILE B 1 63 ? 14.195 10.25 5.266 1 95.81 63 ILE B CA 1
ATOM 3551 C C . ILE B 1 63 ? 13.766 9.039 4.438 1 95.81 63 ILE B C 1
ATOM 3553 O O . ILE B 1 63 ? 14.148 7.906 4.742 1 95.81 63 ILE B O 1
ATOM 3557 N N . PRO B 1 64 ? 13.008 9.242 3.346 1 97.31 64 PRO B N 1
ATOM 3558 C CA . PRO B 1 64 ? 12.68 8.07 2.531 1 97.31 64 PRO B CA 1
ATOM 3559 C C . PRO B 1 64 ? 13.906 7.449 1.868 1 97.31 64 PRO B C 1
ATOM 3561 O O . PRO B 1 64 ? 13.953 6.234 1.653 1 97.31 64 PRO B O 1
ATOM 3564 N N . LEU B 1 65 ? 14.938 8.273 1.556 1 98 65 LEU B N 1
ATOM 3565 C CA . LEU B 1 65 ? 16.188 7.754 0.986 1 98 65 LEU B CA 1
ATOM 3566 C C . LEU B 1 65 ? 16.844 6.766 1.939 1 98 65 LEU B C 1
ATOM 3568 O O . LEU B 1 65 ? 17.234 5.668 1.533 1 98 65 LEU B O 1
ATOM 3572 N N . ALA B 1 66 ? 16.938 7.18 3.188 1 97 66 ALA B N 1
ATOM 3573 C CA . ALA B 1 66 ? 17.531 6.309 4.203 1 97 66 ALA B CA 1
ATOM 3574 C C . ALA B 1 66 ? 16.766 4.996 4.312 1 97 66 ALA B C 1
ATOM 3576 O O . ALA B 1 66 ? 17.375 3.922 4.379 1 97 66 ALA B O 1
ATOM 3577 N N . GLY B 1 67 ? 15.43 5.082 4.32 1 97.19 67 GLY B N 1
ATOM 3578 C CA . GLY B 1 67 ? 14.594 3.893 4.398 1 97.19 67 GLY B CA 1
ATOM 3579 C C . GLY B 1 67 ? 14.734 2.984 3.191 1 97.19 67 GLY B C 1
ATOM 3580 O O . GLY B 1 67 ? 14.828 1.764 3.334 1 97.19 67 GLY B O 1
ATOM 3581 N N . ALA B 1 68 ? 14.734 3.561 2.01 1 98.44 68 ALA B N 1
ATOM 3582 C CA . ALA B 1 68 ? 14.836 2.797 0.77 1 98.44 68 ALA B CA 1
ATOM 3583 C C . ALA B 1 68 ? 16.172 2.057 0.686 1 98.44 68 ALA B C 1
ATOM 3585 O O . ALA B 1 68 ? 16.203 0.877 0.33 1 98.44 68 ALA B O 1
ATOM 3586 N N . ILE B 1 69 ? 17.266 2.734 1.044 1 97.81 69 ILE B N 1
ATOM 3587 C CA . ILE B 1 69 ? 18.578 2.119 1.026 1 97.81 69 ILE B CA 1
ATOM 3588 C C . ILE B 1 69 ? 18.656 1.026 2.09 1 97.81 69 ILE B C 1
ATOM 3590 O O . ILE B 1 69 ? 19.172 -0.063 1.833 1 97.81 69 ILE B O 1
ATOM 3594 N N . ALA B 1 70 ? 18.109 1.371 3.27 1 97.31 70 ALA B N 1
ATOM 3595 C CA . ALA B 1 70 ? 18.109 0.389 4.352 1 97.31 70 ALA B CA 1
ATOM 3596 C C . ALA B 1 70 ? 17.391 -0.888 3.932 1 97.31 70 ALA B C 1
ATOM 3598 O O . ALA B 1 70 ? 17.75 -1.985 4.359 1 97.31 70 ALA B O 1
ATOM 3599 N N . ALA B 1 71 ? 16.406 -0.789 3.111 1 97.19 71 ALA B N 1
ATOM 3600 C CA . ALA B 1 71 ? 15.625 -1.932 2.637 1 97.19 71 ALA B CA 1
ATOM 3601 C C . ALA B 1 71 ? 16.344 -2.641 1.489 1 97.19 71 ALA B C 1
ATOM 3603 O O . ALA B 1 71 ? 15.875 -3.67 1 1 97.19 71 ALA B O 1
ATOM 3604 N N . GLY B 1 72 ? 17.453 -2.08 0.96 1 96.62 72 GLY B N 1
ATOM 3605 C CA . GLY B 1 72 ? 18.297 -2.752 -0.022 1 96.62 72 GLY B CA 1
ATOM 3606 C C . GLY B 1 72 ? 18 -2.326 -1.448 1 96.62 72 GLY B C 1
ATOM 3607 O O . GLY B 1 72 ? 18.312 -3.051 -2.395 1 96.62 72 GLY B O 1
ATOM 3608 N N . ASN B 1 73 ? 17.359 -1.157 -1.628 1 98.19 73 ASN B N 1
ATOM 3609 C CA . ASN B 1 73 ? 16.953 -0.713 -2.959 1 98.19 73 ASN B CA 1
ATOM 3610 C C . ASN B 1 73 ? 17.969 0.264 -3.551 1 98.19 73 ASN B C 1
ATOM 3612 O O . ASN B 1 73 ? 18.766 0.856 -2.822 1 98.19 73 ASN B O 1
ATOM 3616 N N . CYS B 1 74 ? 17.953 0.402 -4.875 1 97.88 74 CYS B N 1
ATOM 3617 C CA . CYS B 1 74 ? 18.547 1.545 -5.555 1 97.88 74 CYS B CA 1
ATOM 3618 C C . CYS B 1 74 ? 17.562 2.703 -5.645 1 97.88 74 CYS B C 1
ATOM 3620 O O . CYS B 1 74 ? 16.359 2.49 -5.645 1 97.88 74 CYS B O 1
ATOM 3622 N N . VAL B 1 75 ? 18.156 3.938 -5.727 1 98.31 75 VAL B N 1
ATOM 3623 C CA . VAL B 1 75 ? 17.219 5.055 -5.57 1 98.31 75 VAL B CA 1
ATOM 3624 C C . VAL B 1 75 ? 17.547 6.141 -6.598 1 98.31 75 VAL B C 1
ATOM 3626 O O . VAL B 1 75 ? 18.719 6.422 -6.867 1 98.31 75 VAL B O 1
ATOM 3629 N N . ILE B 1 76 ? 16.547 6.676 -7.164 1 97.44 76 ILE B N 1
ATOM 3630 C CA . ILE B 1 76 ? 16.594 7.934 -7.898 1 97.44 76 ILE B CA 1
ATOM 3631 C C . ILE B 1 76 ? 15.867 9.023 -7.105 1 97.44 76 ILE B C 1
ATOM 3633 O O . ILE B 1 76 ? 14.727 8.836 -6.684 1 97.44 76 ILE B O 1
ATOM 3637 N N . ILE B 1 77 ? 16.562 10.078 -6.812 1 97.25 77 ILE B N 1
ATOM 3638 C CA . ILE B 1 77 ? 15.922 11.156 -6.074 1 97.25 77 ILE B CA 1
ATOM 3639 C C . ILE B 1 77 ? 15.688 12.352 -7 1 97.25 77 ILE B C 1
ATOM 3641 O O . ILE B 1 77 ? 16.516 12.648 -7.859 1 97.25 77 ILE B O 1
ATOM 3645 N N . LYS B 1 78 ? 14.539 12.914 -6.902 1 96.19 78 LYS B N 1
ATOM 3646 C CA . LYS B 1 78 ? 14.18 14.148 -7.602 1 96.19 78 LYS B CA 1
ATOM 3647 C C . LYS B 1 78 ? 13.836 15.258 -6.613 1 96.19 78 LYS B C 1
ATOM 3649 O O . LYS B 1 78 ? 12.664 15.469 -6.285 1 96.19 78 LYS B O 1
ATOM 3654 N N . PRO B 1 79 ? 14.82 16.078 -6.223 1 95.19 79 PRO B N 1
ATOM 3655 C CA . PRO B 1 79 ? 14.523 17.234 -5.363 1 95.19 79 PRO B CA 1
ATOM 3656 C C . PRO B 1 79 ? 13.602 18.25 -6.031 1 95.19 79 PRO B C 1
ATOM 3658 O O . PRO B 1 79 ? 13.516 18.297 -7.262 1 95.19 79 PRO B O 1
ATOM 3661 N N . ASN B 1 80 ? 12.891 18.953 -5.262 1 93.31 80 ASN B N 1
ATOM 3662 C CA . ASN B 1 80 ? 11.945 19.922 -5.793 1 93.31 80 ASN B CA 1
ATOM 3663 C C . ASN B 1 80 ? 12.664 21.094 -6.445 1 93.31 80 ASN B C 1
ATOM 3665 O O . ASN B 1 80 ? 13.672 21.578 -5.93 1 93.31 80 ASN B O 1
ATOM 3669 N N . GLU B 1 81 ? 12.109 21.578 -7.484 1 89.44 81 GLU B N 1
ATOM 3670 C CA . GLU B 1 81 ? 12.766 22.609 -8.297 1 89.44 81 GLU B CA 1
ATOM 3671 C C . GLU B 1 81 ? 12.68 23.969 -7.633 1 89.44 81 GLU B C 1
ATOM 3673 O O . GLU B 1 81 ? 13.477 24.859 -7.938 1 89.44 81 GLU B O 1
ATOM 3678 N N . LEU B 1 82 ? 11.805 24.172 -6.734 1 89 82 LEU B N 1
ATOM 3679 C CA . LEU B 1 82 ? 11.656 25.453 -6.059 1 89 82 LEU B CA 1
ATOM 3680 C C . LEU B 1 82 ? 12.742 25.656 -5.012 1 89 82 LEU B C 1
ATOM 3682 O O . LEU B 1 82 ? 13.023 26.781 -4.602 1 89 82 LEU B O 1
ATOM 3686 N N . SER B 1 83 ? 13.297 24.5 -4.527 1 90.62 83 SER B N 1
ATOM 3687 C CA . SER B 1 83 ? 14.375 24.578 -3.545 1 90.62 83 SER B CA 1
ATOM 3688 C C . SER B 1 83 ? 15.742 24.484 -4.215 1 90.62 83 SER B C 1
ATOM 3690 O O . SER B 1 83 ? 16.438 23.484 -4.07 1 90.62 83 SER B O 1
ATOM 3692 N N . VAL B 1 84 ? 16.156 25.547 -4.727 1 90.31 84 VAL B N 1
ATOM 3693 C CA . VAL B 1 84 ? 17.281 25.609 -5.648 1 90.31 84 VAL B CA 1
ATOM 3694 C C . VAL B 1 84 ? 18.578 25.203 -4.93 1 90.31 84 VAL B C 1
ATOM 3696 O O . VAL B 1 84 ? 19.328 24.375 -5.422 1 90.31 84 VAL B O 1
ATOM 3699 N N . GLU B 1 85 ? 18.734 25.734 -3.73 1 92.62 85 GLU B N 1
ATOM 3700 C CA . GLU B 1 85 ? 19.984 25.5 -3.025 1 92.62 85 GLU B CA 1
ATOM 3701 C C . GLU B 1 85 ? 20.078 24.062 -2.516 1 92.62 85 GLU B C 1
ATOM 3703 O O . GLU B 1 85 ? 21.141 23.438 -2.547 1 92.62 85 GLU B O 1
ATOM 3708 N N . THR B 1 86 ? 19 23.547 -2.064 1 93 86 THR B N 1
ATOM 3709 C CA . THR B 1 86 ? 18.969 22.172 -1.599 1 93 86 THR B CA 1
ATOM 3710 C C . THR B 1 86 ? 19.172 21.203 -2.764 1 93 86 THR B C 1
ATOM 3712 O O . THR B 1 86 ? 19.844 20.188 -2.627 1 93 86 THR B O 1
ATOM 3715 N N . ARG B 1 87 ? 18.562 21.531 -3.836 1 93.06 87 ARG B N 1
ATOM 3716 C CA . ARG B 1 87 ? 18.734 20.719 -5.035 1 93.06 87 ARG B CA 1
ATOM 3717 C C . ARG B 1 87 ? 20.203 20.656 -5.441 1 93.06 87 ARG B C 1
ATOM 3719 O O . ARG B 1 87 ? 20.719 19.578 -5.75 1 93.06 87 ARG B O 1
ATOM 3726 N N . LYS B 1 88 ? 20.844 21.812 -5.43 1 94.38 88 LYS B N 1
ATOM 3727 C CA . LYS B 1 88 ? 22.266 21.875 -5.738 1 94.38 88 LYS B CA 1
ATOM 3728 C C . LYS B 1 88 ? 23.078 21.047 -4.754 1 94.38 88 LYS B C 1
ATOM 3730 O O . LYS B 1 88 ? 24.031 20.344 -5.148 1 94.38 88 LYS B O 1
ATOM 3735 N N . LEU B 1 89 ? 22.688 21.156 -3.551 1 95.12 89 LEU B N 1
ATOM 3736 C CA . LEU B 1 89 ? 23.359 20.406 -2.504 1 95.12 89 LEU B CA 1
ATOM 3737 C C . LEU B 1 89 ? 23.297 18.906 -2.791 1 95.12 89 LEU B C 1
ATOM 3739 O O . LEU B 1 89 ? 24.312 18.219 -2.705 1 95.12 89 LEU B O 1
ATOM 3743 N N . PHE B 1 90 ? 22.172 18.406 -3.141 1 95.62 90 PHE B N 1
ATOM 3744 C CA . PHE B 1 90 ? 22.016 16.984 -3.434 1 95.62 90 PHE B CA 1
ATOM 3745 C C . PHE B 1 90 ? 22.828 16.578 -4.648 1 95.62 90 PHE B C 1
ATOM 3747 O O . PHE B 1 90 ? 23.516 15.555 -4.633 1 95.62 90 PHE B O 1
ATOM 3754 N N . ALA B 1 91 ? 22.766 17.391 -5.668 1 94.38 91 ALA B N 1
ATOM 3755 C CA . ALA B 1 91 ? 23.484 17.109 -6.91 1 94.38 91 ALA B CA 1
ATOM 3756 C C . ALA B 1 91 ? 24.984 17.016 -6.668 1 94.38 91 ALA B C 1
ATOM 3758 O O . ALA B 1 91 ? 25.672 16.219 -7.297 1 94.38 91 ALA B O 1
ATOM 3759 N N . GLU B 1 92 ? 25.422 17.797 -5.727 1 95.25 92 GLU B N 1
ATOM 3760 C CA . GLU B 1 92 ? 26.859 17.875 -5.465 1 95.25 92 GLU B CA 1
ATOM 3761 C C . GLU B 1 92 ? 27.297 16.812 -4.453 1 95.25 92 GLU B C 1
ATOM 3763 O O . GLU B 1 92 ? 28.344 16.203 -4.605 1 95.25 92 GLU B O 1
ATOM 3768 N N . GLN B 1 93 ? 26.484 16.625 -3.482 1 95.31 93 GLN B N 1
ATOM 3769 C CA . GLN B 1 93 ? 26.953 15.867 -2.322 1 95.31 93 GLN B CA 1
ATOM 3770 C C . GLN B 1 93 ? 26.625 14.383 -2.465 1 95.31 93 GLN B C 1
ATOM 3772 O O . GLN B 1 93 ? 27.406 13.531 -2.053 1 95.31 93 GLN B O 1
ATOM 3777 N N . ILE B 1 94 ? 25.562 14.008 -3.029 1 95.44 94 ILE B N 1
ATOM 3778 C CA . ILE B 1 94 ? 25.109 12.617 -3.045 1 95.44 94 ILE B CA 1
ATOM 3779 C C . ILE B 1 94 ? 26.109 11.75 -3.801 1 95.44 94 ILE B C 1
ATOM 3781 O O . ILE B 1 94 ? 26.531 10.703 -3.311 1 95.44 94 ILE B O 1
ATOM 3785 N N . PRO B 1 95 ? 26.625 12.242 -4.938 1 94.19 95 PRO B N 1
ATOM 3786 C CA . PRO B 1 95 ? 27.562 11.406 -5.68 1 94.19 95 PRO B CA 1
ATOM 3787 C C . PRO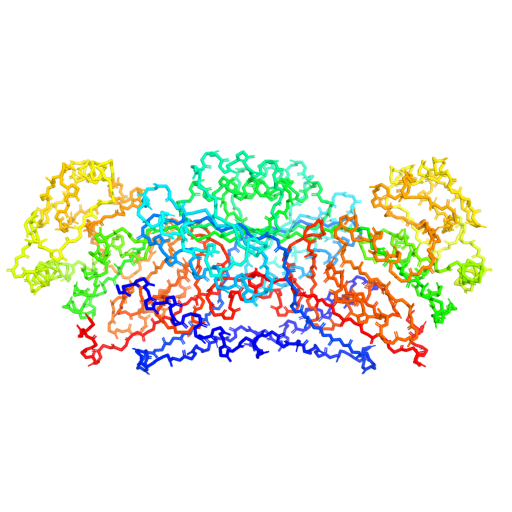 B 1 95 ? 28.891 11.219 -4.941 1 94.19 95 PRO B C 1
ATOM 3789 O O . PRO B 1 95 ? 29.656 10.312 -5.273 1 94.19 95 PRO B O 1
ATOM 3792 N N . LYS B 1 96 ? 29.156 12.023 -3.98 1 95.5 96 LYS B N 1
ATOM 3793 C CA . LYS B 1 96 ? 30.391 11.922 -3.225 1 95.5 96 LYS B CA 1
ATOM 3794 C C . LYS B 1 96 ? 30.312 10.82 -2.174 1 95.5 96 LYS B C 1
ATOM 3796 O O . LYS B 1 96 ? 31.344 10.281 -1.75 1 95.5 96 LYS B O 1
ATOM 3801 N N . TYR B 1 97 ? 29.125 10.523 -1.805 1 94.06 97 TYR B N 1
ATOM 3802 C CA . TYR B 1 97 ? 29 9.641 -0.647 1 94.06 97 TYR B CA 1
ATOM 3803 C C . TYR B 1 97 ? 28.328 8.328 -1.029 1 94.06 97 TYR B C 1
ATOM 3805 O O . TYR B 1 97 ? 28.453 7.328 -0.318 1 94.06 97 TYR B O 1
ATOM 3813 N N . LEU B 1 98 ? 27.562 8.32 -2.055 1 94.81 98 LEU B N 1
ATOM 3814 C CA . LEU B 1 98 ? 26.891 7.121 -2.533 1 94.81 98 LEU B CA 1
ATOM 3815 C C . LEU B 1 98 ? 27.266 6.82 -3.98 1 94.81 98 LEU B C 1
ATOM 3817 O O . LEU B 1 98 ? 27.281 7.723 -4.82 1 94.81 98 LEU B O 1
ATOM 3821 N N . ASP B 1 99 ? 27.547 5.566 -4.234 1 95.38 99 ASP B N 1
ATOM 3822 C CA . ASP B 1 99 ? 27.859 5.137 -5.598 1 95.38 99 ASP B CA 1
ATOM 3823 C C . ASP B 1 99 ? 26.703 5.453 -6.543 1 95.38 99 ASP B C 1
ATOM 3825 O O . ASP B 1 99 ? 25.531 5.312 -6.176 1 95.38 99 ASP B O 1
ATOM 3829 N N . ARG B 1 100 ? 27.016 5.797 -7.75 1 92.25 100 ARG B N 1
ATOM 3830 C CA . ARG B 1 100 ? 26.016 6.172 -8.75 1 92.25 100 ARG B CA 1
ATOM 3831 C C . ARG B 1 100 ? 25.109 4.996 -9.086 1 92.25 100 ARG B C 1
ATOM 3833 O O . ARG B 1 100 ? 23.984 5.188 -9.547 1 92.25 100 ARG B O 1
ATOM 3840 N N . SER B 1 101 ? 25.578 3.875 -8.898 1 93.81 101 SER B N 1
ATOM 3841 C CA . SER B 1 101 ? 24.766 2.689 -9.141 1 93.81 101 SER B CA 1
ATOM 3842 C C . SER B 1 101 ? 23.703 2.514 -8.062 1 93.81 101 SER B C 1
ATOM 3844 O O . SER B 1 101 ? 22.719 1.785 -8.258 1 93.81 101 SER B O 1
ATOM 3846 N N . ILE B 1 102 ? 23.844 3.1 -6.957 1 95.19 102 ILE B N 1
ATOM 3847 C CA . ILE B 1 102 ? 22.938 2.967 -5.824 1 95.19 102 ILE B CA 1
ATOM 3848 C C . ILE B 1 102 ? 21.953 4.145 -5.801 1 95.19 102 ILE B C 1
ATOM 3850 O O . ILE B 1 102 ? 20.766 3.965 -5.555 1 95.19 102 ILE B O 1
ATOM 3854 N N . CYS B 1 103 ? 22.484 5.344 -6.066 1 97.31 103 CYS B N 1
ATOM 3855 C CA . CYS B 1 103 ? 21.641 6.535 -5.957 1 97.31 103 CYS B CA 1
ATOM 3856 C C . CYS B 1 103 ? 21.984 7.543 -7.043 1 97.31 103 CYS B C 1
ATOM 3858 O O . CYS B 1 103 ? 23.156 7.859 -7.258 1 97.31 103 CYS B O 1
ATOM 3860 N N . GLN B 1 104 ? 21 8.016 -7.719 1 96.12 104 GLN B N 1
ATOM 3861 C CA . GLN B 1 104 ? 21.141 9.055 -8.727 1 96.12 104 GLN B CA 1
ATOM 3862 C C . GLN B 1 104 ? 20.234 10.242 -8.43 1 96.12 104 GLN B C 1
ATOM 3864 O O . GLN B 1 104 ? 19.141 10.07 -7.887 1 96.12 104 GLN B O 1
ATOM 3869 N N . VAL B 1 105 ? 20.672 11.414 -8.797 1 96.12 105 VAL B N 1
ATOM 3870 C CA . VAL B 1 105 ? 19.906 12.641 -8.602 1 96.12 105 VAL B CA 1
ATOM 3871 C C . VAL B 1 105 ? 19.375 13.133 -9.945 1 96.12 105 VAL B C 1
ATOM 3873 O O . VAL B 1 105 ? 20.156 13.328 -10.891 1 96.12 105 VAL B O 1
ATOM 3876 N N . LEU B 1 106 ? 18.125 13.242 -10.016 1 92.31 106 LEU B N 1
ATOM 3877 C CA . LEU B 1 106 ? 17.484 13.781 -11.211 1 92.31 106 LEU B CA 1
ATOM 3878 C C . LEU B 1 106 ? 17.109 15.242 -11.016 1 92.31 106 LEU B C 1
ATOM 3880 O O . LEU B 1 106 ? 16.344 15.586 -10.102 1 92.31 106 LEU B O 1
ATOM 3884 N N . SER B 1 107 ? 17.672 16.047 -11.828 1 88.88 107 SER B N 1
ATOM 3885 C CA . SER B 1 107 ? 17.359 17.469 -11.789 1 88.88 107 SER B CA 1
ATOM 3886 C C . SER B 1 107 ? 16.391 17.859 -12.898 1 88.88 107 SER B C 1
ATOM 3888 O O . SER B 1 107 ? 16.812 18.141 -14.023 1 88.88 107 SER B O 1
ATOM 3890 N N . CYS B 1 108 ? 15.156 17.75 -12.656 1 86.5 108 CYS B N 1
ATOM 3891 C CA . CYS B 1 108 ? 14.125 18.094 -13.633 1 86.5 108 CYS B CA 1
ATOM 3892 C C . CYS B 1 108 ? 12.867 18.609 -12.938 1 86.5 108 CYS B C 1
ATOM 3894 O O . CYS B 1 108 ? 12.812 18.672 -11.711 1 86.5 108 CYS B O 1
ATOM 3896 N N . THR B 1 109 ? 12.016 19.141 -13.789 1 86 109 THR B N 1
ATOM 3897 C CA . THR B 1 109 ? 10.734 19.594 -13.258 1 86 109 THR B CA 1
ATOM 3898 C C . THR B 1 109 ? 9.773 18.422 -13.102 1 86 109 THR B C 1
ATOM 3900 O O . THR B 1 109 ? 10.039 17.312 -13.586 1 86 109 THR B O 1
ATOM 3903 N N . LEU B 1 110 ? 8.727 18.656 -12.398 1 80.5 110 LEU B N 1
ATOM 3904 C CA . LEU B 1 110 ? 7.707 17.625 -12.234 1 80.5 110 LEU B CA 1
ATOM 3905 C C . LEU B 1 110 ? 7.105 17.234 -13.586 1 80.5 110 LEU B C 1
ATOM 3907 O O . LEU B 1 110 ? 6.789 16.078 -13.82 1 80.5 110 LEU B O 1
ATOM 3911 N N . ASP B 1 111 ? 6.973 18.203 -14.414 1 82.88 111 ASP B N 1
ATOM 3912 C CA . ASP B 1 111 ? 6.434 17.938 -15.742 1 82.88 111 ASP B CA 1
ATOM 3913 C C . ASP B 1 111 ? 7.348 16.984 -16.531 1 82.88 111 ASP B C 1
ATOM 3915 O O . ASP B 1 111 ? 6.867 16.109 -17.25 1 82.88 111 ASP B O 1
ATOM 3919 N N . GLU B 1 112 ? 8.578 17.188 -16.312 1 85.25 112 GLU B N 1
ATOM 3920 C CA . GLU B 1 112 ? 9.547 16.344 -17.016 1 85.25 112 GLU B CA 1
ATOM 3921 C C . GLU B 1 112 ? 9.555 14.922 -16.438 1 85.25 112 GLU B C 1
ATOM 3923 O O . GLU B 1 112 ? 9.883 13.969 -17.141 1 85.25 112 GLU B O 1
ATOM 3928 N N . ILE B 1 113 ? 9.328 14.836 -15.203 1 83.62 113 ILE B N 1
ATOM 3929 C CA . ILE B 1 113 ? 9.352 13.523 -14.57 1 83.62 113 ILE B CA 1
ATOM 3930 C C . ILE B 1 113 ? 8.195 12.68 -15.109 1 83.62 113 ILE B C 1
ATOM 3932 O O . ILE B 1 113 ? 8.305 11.453 -15.188 1 83.62 113 ILE B O 1
ATOM 3936 N N . LYS B 1 114 ? 7.148 13.367 -15.445 1 78.69 114 LYS B N 1
ATOM 3937 C CA . LYS B 1 114 ? 6.023 12.656 -16.047 1 78.69 114 LYS B CA 1
ATOM 3938 C C . LYS B 1 114 ? 6.465 11.867 -17.281 1 78.69 114 LYS B C 1
ATOM 3940 O O . LYS B 1 114 ? 6.113 10.695 -17.438 1 78.69 114 LYS B O 1
ATOM 3945 N N . ASP B 1 115 ? 7.238 12.531 -18.109 1 83 115 ASP B N 1
ATOM 3946 C CA . ASP B 1 115 ? 7.785 11.875 -19.297 1 83 115 ASP B CA 1
ATOM 3947 C C . ASP B 1 115 ? 8.75 10.758 -18.922 1 83 115 ASP B C 1
ATOM 3949 O O . ASP B 1 115 ? 8.766 9.703 -19.562 1 83 115 ASP B O 1
ATOM 3953 N N . PHE B 1 116 ? 9.469 11.047 -17.859 1 87.19 116 PHE B N 1
ATOM 3954 C CA . PHE B 1 116 ? 10.422 10.062 -17.359 1 87.19 116 PHE B CA 1
ATOM 3955 C C . PHE B 1 116 ? 9.703 8.789 -16.922 1 87.19 116 PHE B C 1
ATOM 3957 O O . PHE B 1 116 ? 10.141 7.688 -17.25 1 87.19 116 PHE B O 1
ATOM 3964 N N . LEU B 1 117 ? 8.555 8.922 -16.281 1 85 117 LEU B N 1
ATOM 3965 C CA . LEU B 1 117 ? 7.785 7.789 -15.773 1 85 117 LEU B CA 1
ATOM 3966 C C . LEU B 1 117 ? 7.117 7.027 -16.906 1 85 117 LEU B C 1
ATOM 3968 O O . LEU B 1 117 ? 6.84 5.832 -16.797 1 85 117 LEU B O 1
ATOM 3972 N N . TYR B 1 118 ? 6.883 7.699 -17.984 1 82.69 118 TYR B N 1
ATOM 3973 C CA . TYR B 1 118 ? 6.305 7.055 -19.172 1 82.69 118 TYR B CA 1
ATOM 3974 C C . TYR B 1 118 ? 7.316 6.125 -19.828 1 82.69 118 TYR B C 1
ATOM 3976 O O . TYR B 1 118 ? 6.949 5.062 -20.344 1 82.69 118 TYR B O 1
ATOM 3984 N N . SER B 1 119 ? 8.547 6.539 -19.703 1 85.75 119 SER B N 1
ATOM 3985 C CA . SER B 1 119 ? 9.578 5.816 -20.438 1 85.75 119 SER B CA 1
ATOM 3986 C C . SER B 1 119 ? 10.32 4.844 -19.531 1 85.75 119 SER B C 1
ATOM 3988 O O . SER B 1 119 ? 11.039 3.957 -20 1 85.75 119 SER B O 1
ATOM 3990 N N . ASN B 1 120 ? 10.18 5.047 -18.234 1 88.75 120 ASN B N 1
ATOM 3991 C CA . ASN B 1 120 ? 10.953 4.254 -17.281 1 88.75 120 ASN B CA 1
ATOM 3992 C C . ASN B 1 120 ? 10.07 3.67 -16.188 1 88.75 120 ASN B C 1
ATOM 3994 O O . ASN B 1 120 ? 9.469 4.414 -15.406 1 88.75 120 ASN B O 1
ATOM 3998 N N . LYS B 1 121 ? 10.055 2.406 -16.188 1 90.56 121 LYS B N 1
ATOM 3999 C CA . LYS B 1 121 ? 9.32 1.766 -15.102 1 90.56 121 LYS B CA 1
ATOM 4000 C C . LYS B 1 121 ? 10.117 1.805 -13.797 1 90.56 121 LYS B C 1
ATOM 4002 O O . LYS B 1 121 ? 11.312 1.525 -13.789 1 90.56 121 LYS B O 1
ATOM 4007 N N . MET B 1 122 ? 9.531 2.256 -12.766 1 95.5 122 MET B N 1
ATOM 4008 C CA . MET B 1 122 ? 10.062 2.182 -11.406 1 95.5 122 MET B CA 1
ATOM 4009 C C . MET B 1 122 ? 9.453 1.011 -10.648 1 95.5 122 MET B C 1
ATOM 4011 O O . MET B 1 122 ? 8.383 0.521 -11.008 1 95.5 122 MET B O 1
ATOM 4015 N N . ASP B 1 123 ? 10.164 0.538 -9.695 1 96.94 123 ASP B N 1
ATOM 4016 C CA . ASP B 1 123 ? 9.625 -0.541 -8.875 1 96.94 123 ASP B CA 1
ATOM 4017 C C . ASP B 1 123 ? 8.828 0.012 -7.691 1 96.94 123 ASP B C 1
ATOM 4019 O O . ASP B 1 123 ? 8.062 -0.715 -7.059 1 96.94 123 ASP B O 1
ATOM 4023 N N . PHE B 1 124 ? 9.016 1.266 -7.375 1 98.06 124 PHE B N 1
ATOM 4024 C CA . PHE B 1 124 ? 8.297 1.974 -6.324 1 98.06 124 PHE B CA 1
ATOM 4025 C C . PHE B 1 124 ? 8.453 3.48 -6.48 1 98.06 124 PHE B C 1
ATOM 4027 O O . PHE B 1 124 ? 9.508 3.963 -6.891 1 98.06 124 PHE B O 1
ATOM 4034 N N . ILE B 1 125 ? 7.391 4.254 -6.141 1 97.81 125 ILE B N 1
ATOM 4035 C CA . ILE B 1 125 ? 7.473 5.707 -6.207 1 97.81 125 ILE B CA 1
ATOM 4036 C C . ILE B 1 125 ? 7.031 6.309 -4.879 1 97.81 125 ILE B C 1
ATOM 4038 O O . ILE B 1 125 ? 5.941 6.008 -4.383 1 97.81 125 ILE B O 1
ATOM 4042 N N . PHE B 1 126 ? 7.863 7.059 -4.262 1 98.38 126 PHE B N 1
ATOM 4043 C CA . PHE B 1 126 ? 7.539 7.891 -3.109 1 98.38 126 PHE B CA 1
ATOM 4044 C C . PHE B 1 126 ? 7.344 9.344 -3.527 1 98.38 126 PHE B C 1
ATOM 4046 O O . PHE B 1 126 ? 8.234 9.945 -4.137 1 98.38 126 PHE B O 1
ATOM 4053 N N . PHE B 1 127 ? 6.199 9.898 -3.17 1 96.81 127 PHE B N 1
ATOM 4054 C CA . PHE B 1 127 ? 5.887 11.258 -3.584 1 96.81 127 PHE B CA 1
ATOM 4055 C C . PHE B 1 127 ? 5.449 12.102 -2.391 1 96.81 127 PHE B C 1
ATOM 4057 O O . PHE B 1 127 ? 4.605 11.672 -1.6 1 96.81 127 PHE B O 1
ATOM 4064 N N . SER B 1 128 ? 6.027 13.18 -2.24 1 95.88 128 SER B N 1
ATOM 4065 C CA . SER B 1 128 ? 5.605 14.188 -1.269 1 95.88 128 SER B CA 1
ATOM 4066 C C . SER B 1 128 ? 5.219 15.492 -1.956 1 95.88 128 SER B C 1
ATOM 4068 O O . SER B 1 128 ? 6.02 16.078 -2.686 1 95.88 128 SER B O 1
ATOM 4070 N N . GLY B 1 129 ? 4.008 15.914 -1.789 1 92.38 129 GLY B N 1
ATOM 4071 C CA . GLY B 1 129 ? 3.557 17.141 -2.438 1 92.38 129 GLY B CA 1
ATOM 4072 C C . GLY B 1 129 ? 2.061 17.359 -2.312 1 92.38 129 GLY B C 1
ATOM 4073 O O . GLY B 1 129 ? 1.455 16.984 -1.306 1 92.38 129 GLY B O 1
ATOM 4074 N N . VAL B 1 130 ? 1.513 18.047 -3.291 1 90 130 VAL B N 1
ATOM 4075 C CA . VAL B 1 130 ? 0.092 18.375 -3.242 1 90 130 VAL B CA 1
ATOM 4076 C C . VAL B 1 130 ? -0.729 17.219 -3.803 1 90 130 VAL B C 1
ATOM 4078 O O . VAL B 1 130 ? -0.231 16.438 -4.609 1 90 130 VAL B O 1
ATOM 4081 N N . SER B 1 131 ? -1.95 17.172 -3.441 1 90.12 131 SER B N 1
ATOM 4082 C CA . SER B 1 131 ? -2.836 16.047 -3.764 1 90.12 131 SER B CA 1
ATOM 4083 C C . SER B 1 131 ? -3.031 15.914 -5.27 1 90.12 131 SER B C 1
ATOM 4085 O O . SER B 1 131 ? -3.096 14.805 -5.793 1 90.12 131 SER B O 1
ATOM 4087 N N . SER B 1 132 ? -3.127 17 -5.961 1 89.56 132 SER B N 1
ATOM 4088 C CA . SER B 1 132 ? -3.34 16.953 -7.406 1 89.56 132 SER B CA 1
ATOM 4089 C C . SER B 1 132 ? -2.178 16.266 -8.109 1 89.56 132 SER B C 1
ATOM 4091 O O . SER B 1 132 ? -2.391 15.406 -8.969 1 89.56 132 SER B O 1
ATOM 4093 N N . ASP B 1 133 ? -0.974 16.625 -7.715 1 91.25 133 ASP B N 1
ATOM 4094 C CA . ASP B 1 133 ? 0.205 15.992 -8.289 1 91.25 133 ASP B CA 1
ATOM 4095 C C . ASP B 1 133 ? 0.3 14.531 -7.871 1 91.25 133 ASP B C 1
ATOM 4097 O O . ASP B 1 133 ? 0.709 13.672 -8.656 1 91.25 133 ASP B O 1
ATOM 4101 N N . GLY B 1 134 ? -0.045 14.281 -6.602 1 93.19 134 GLY B N 1
ATOM 4102 C CA . GLY B 1 134 ? -0.074 12.906 -6.125 1 93.19 134 GLY B CA 1
ATOM 4103 C C . GLY B 1 134 ? -1.014 12.016 -6.918 1 93.19 134 GLY B C 1
ATOM 4104 O O . GLY B 1 134 ? -0.679 10.875 -7.234 1 93.19 134 GLY B O 1
ATOM 4105 N N . ALA B 1 135 ? -2.193 12.562 -7.262 1 93.06 135 ALA B N 1
ATOM 4106 C CA . ALA B 1 135 ? -3.172 11.828 -8.062 1 93.06 135 ALA B CA 1
ATOM 4107 C C . ALA B 1 135 ? -2.611 11.492 -9.445 1 93.06 135 ALA B C 1
ATOM 4109 O O . ALA B 1 135 ? -2.783 10.375 -9.93 1 93.06 135 ALA B O 1
ATOM 4110 N N . PHE B 1 136 ? -1.965 12.438 -9.969 1 91.19 136 PHE B N 1
ATOM 4111 C CA . PHE B 1 136 ? -1.343 12.227 -11.273 1 91.19 136 PHE B CA 1
ATOM 4112 C C . PHE B 1 136 ? -0.292 11.125 -11.203 1 91.19 136 PHE B C 1
ATOM 4114 O O . PHE B 1 136 ? -0.276 10.227 -12.039 1 91.19 136 PHE B O 1
ATOM 4121 N N . VAL B 1 137 ? 0.614 11.219 -10.234 1 93.19 137 VAL B N 1
ATOM 4122 C CA . VAL B 1 137 ? 1.688 10.25 -10.062 1 93.19 137 VAL B CA 1
ATOM 4123 C C . VAL B 1 137 ? 1.099 8.852 -9.906 1 93.19 137 VAL B C 1
ATOM 4125 O O . VAL B 1 137 ? 1.567 7.898 -10.531 1 93.19 137 VAL B O 1
ATOM 4128 N N . MET B 1 138 ? 0.068 8.719 -9.125 1 94.62 138 MET B N 1
ATOM 4129 C CA . MET B 1 138 ? -0.554 7.418 -8.883 1 94.62 138 MET B CA 1
ATOM 4130 C C . MET B 1 138 ? -1.21 6.891 -10.156 1 94.62 138 MET B C 1
ATOM 4132 O O . MET B 1 138 ? -1.106 5.699 -10.461 1 94.62 138 MET B O 1
ATOM 4136 N N . SER B 1 139 ? -1.905 7.746 -10.875 1 93.25 139 SER B N 1
ATOM 4137 C CA . SER B 1 139 ? -2.529 7.332 -12.125 1 93.25 139 SER B CA 1
ATOM 4138 C C . SER B 1 139 ? -1.492 6.824 -13.117 1 93.25 139 SER B C 1
ATOM 4140 O O . SER B 1 139 ? -1.686 5.785 -13.75 1 93.25 139 SER B O 1
ATOM 4142 N N . GLU B 1 140 ? -0.366 7.547 -13.219 1 91.88 140 GLU B N 1
ATOM 4143 C CA . GLU B 1 140 ? 0.71 7.125 -14.109 1 91.88 140 GLU B CA 1
ATOM 4144 C C . GLU B 1 140 ? 1.334 5.812 -13.641 1 91.88 140 GLU B C 1
ATOM 4146 O O . GLU B 1 140 ? 1.671 4.953 -14.453 1 91.88 140 GLU B O 1
ATOM 4151 N N . ALA B 1 141 ? 1.506 5.695 -12.344 1 93.75 141 ALA B N 1
ATOM 4152 C CA . ALA B 1 141 ? 2.0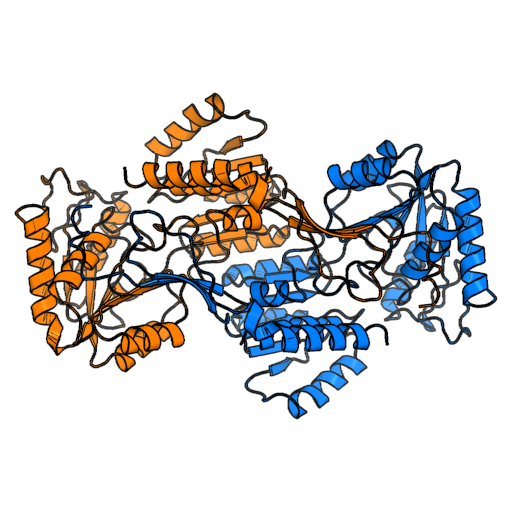66 4.48 -11.758 1 93.75 141 ALA B CA 1
ATOM 4153 C C . ALA B 1 141 ? 1.178 3.273 -12.047 1 93.75 141 ALA B C 1
ATOM 4155 O O . ALA B 1 141 ? 1.663 2.145 -12.141 1 93.75 141 ALA B O 1
ATOM 4156 N N . GLY B 1 142 ? -0.142 3.521 -12.148 1 93.12 142 GLY B N 1
ATOM 4157 C CA . GLY B 1 142 ? -1.094 2.457 -12.422 1 93.12 142 GLY B CA 1
ATOM 4158 C C . GLY B 1 142 ? -0.843 1.756 -13.742 1 93.12 142 GLY B C 1
ATOM 4159 O O . GLY B 1 142 ? -1.102 0.557 -13.875 1 93.12 142 GLY B O 1
ATOM 4160 N N . ARG B 1 143 ? -0.259 2.404 -14.711 1 89.94 143 ARG B N 1
ATOM 4161 C CA . ARG B 1 143 ? -0.012 1.843 -16.031 1 89.94 143 ARG B CA 1
ATOM 4162 C C . ARG B 1 143 ? 0.961 0.671 -15.961 1 89.94 143 ARG B C 1
ATOM 4164 O O . ARG B 1 143 ? 0.882 -0.261 -16.766 1 89.94 143 ARG B O 1
ATOM 4171 N N . THR B 1 144 ? 1.808 0.73 -14.992 1 91.75 144 THR B N 1
ATOM 4172 C CA . THR B 1 144 ? 2.842 -0.293 -14.875 1 91.75 144 THR B CA 1
ATOM 4173 C C . THR B 1 144 ? 2.709 -1.047 -13.555 1 91.75 144 THR B C 1
ATOM 4175 O O . THR B 1 144 ? 3.633 -1.748 -13.141 1 91.75 144 THR B O 1
ATOM 4178 N N . ILE B 1 145 ? 1.652 -0.821 -12.852 1 93.88 145 ILE B N 1
ATOM 4179 C CA . ILE B 1 145 ? 1.385 -1.479 -11.578 1 93.88 145 ILE B CA 1
ATOM 4180 C C . ILE B 1 145 ? 2.529 -1.204 -10.609 1 93.88 145 ILE B C 1
ATOM 4182 O O . ILE B 1 145 ? 3.014 -2.117 -9.938 1 93.88 145 ILE B O 1
ATOM 4186 N N . THR B 1 146 ? 2.984 0.049 -10.617 1 96.06 146 THR B N 1
ATOM 4187 C CA . THR B 1 146 ? 4.027 0.482 -9.688 1 96.06 146 THR B CA 1
ATOM 4188 C C . THR B 1 146 ? 3.418 0.966 -8.375 1 96.06 146 THR B C 1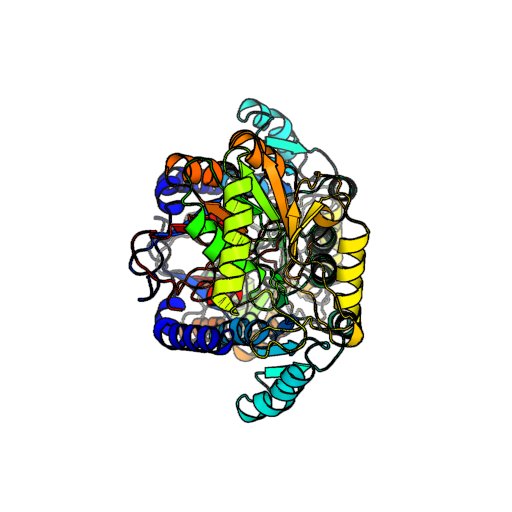
ATOM 4190 O O . THR B 1 146 ? 2.615 1.902 -8.367 1 96.06 146 THR B O 1
ATOM 4193 N N . PRO B 1 147 ? 3.748 0.303 -7.266 1 97.12 147 PRO B N 1
ATOM 4194 C CA . PRO B 1 147 ? 3.24 0.809 -5.988 1 97.12 147 PRO B CA 1
ATOM 4195 C C . PRO B 1 147 ? 3.76 2.207 -5.66 1 97.12 147 PRO B C 1
ATOM 4197 O O . PRO B 1 147 ? 4.836 2.596 -6.125 1 97.12 147 PRO B O 1
ATOM 4200 N N . VAL B 1 148 ? 2.947 2.934 -4.828 1 97.38 148 VAL B N 1
ATOM 4201 C CA . VAL B 1 148 ? 3.318 4.309 -4.516 1 97.38 148 VAL B CA 1
ATOM 4202 C C . VAL B 1 148 ? 3.076 4.586 -3.033 1 97.38 148 VAL B C 1
ATOM 4204 O O . VAL B 1 148 ? 2.27 3.906 -2.393 1 97.38 148 VAL B O 1
ATOM 4207 N N . CYS B 1 149 ? 3.818 5.414 -2.453 1 98.06 149 CYS B N 1
ATOM 4208 C CA . CYS B 1 149 ? 3.537 6.121 -1.209 1 98.06 149 CYS B CA 1
ATOM 4209 C C . CYS B 1 149 ? 3.334 7.613 -1.463 1 98.06 149 CYS B C 1
ATOM 4211 O O . CYS B 1 149 ? 4.176 8.258 -2.086 1 98.06 149 CYS B O 1
ATOM 4213 N N . LEU B 1 150 ? 2.211 8.078 -1.051 1 97.5 150 LEU B N 1
ATOM 4214 C CA . LEU B 1 150 ? 1.871 9.477 -1.26 1 97.5 150 LEU B CA 1
ATOM 4215 C C . LEU B 1 150 ? 1.792 10.219 0.069 1 97.5 150 LEU B C 1
ATOM 4217 O O . LEU B 1 150 ? 0.894 9.969 0.875 1 97.5 150 LEU B O 1
ATOM 4221 N N . ASP B 1 151 ? 2.764 10.984 0.324 1 96 151 ASP B N 1
ATOM 4222 C CA . ASP B 1 151 ? 2.754 11.906 1.45 1 96 151 ASP B CA 1
ATOM 4223 C C . ASP B 1 151 ? 2.213 13.273 1.033 1 96 151 ASP B C 1
ATOM 4225 O O . ASP B 1 151 ? 2.957 14.109 0.518 1 96 151 ASP B O 1
ATOM 4229 N N . LEU B 1 152 ? 0.96 13.414 1.36 1 94 152 LEU B N 1
ATOM 4230 C CA . LEU B 1 152 ? 0.271 14.594 0.837 1 94 152 LEU B CA 1
ATOM 4231 C C . LEU B 1 152 ? -0.175 15.508 1.971 1 94 152 LEU B C 1
ATOM 4233 O O . LEU B 1 152 ? 0.214 15.312 3.125 1 94 152 LEU B O 1
ATOM 4237 N N . SER B 1 153 ? -0.758 16.562 1.553 1 82.75 153 SER B N 1
ATOM 4238 C CA . SER B 1 153 ? -1.151 17.562 2.529 1 82.75 153 SER B CA 1
ATOM 4239 C C . SER B 1 153 ? -2.648 17.5 2.816 1 82.75 153 SER B C 1
ATOM 4241 O O . SER B 1 153 ? -3.377 16.75 2.174 1 82.75 153 SER B O 1
ATOM 4243 N N . GLY B 1 154 ? -3.098 18.031 3.855 1 85 154 GLY B N 1
ATOM 4244 C CA . GLY B 1 154 ? -4.484 18.219 4.25 1 85 154 GLY B CA 1
ATOM 4245 C C . GLY B 1 154 ? -4.691 19.391 5.18 1 85 154 GLY B C 1
ATOM 4246 O O . GLY B 1 154 ? -3.727 19.969 5.699 1 85 154 GLY B O 1
ATOM 4247 N N . LYS B 1 155 ? -5.926 19.875 5.262 1 93.56 155 LYS B N 1
ATOM 4248 C CA . LYS B 1 155 ? -6.277 20.984 6.141 1 93.56 155 LYS B CA 1
ATOM 4249 C C . LYS B 1 155 ? -6.402 20.531 7.59 1 93.56 155 LYS B C 1
ATOM 4251 O O . LYS B 1 155 ? -7.473 20.078 8.016 1 93.56 155 LYS B O 1
ATOM 4256 N N . CYS B 1 156 ? -5.336 20.641 8.336 1 97.12 156 CYS B N 1
ATOM 4257 C CA . CYS B 1 156 ? -5.285 20.125 9.695 1 97.12 156 CYS B CA 1
ATOM 4258 C C . CYS B 1 156 ? -6.051 21.047 10.656 1 97.12 156 CYS B C 1
ATOM 4260 O O . CYS B 1 156 ? -5.707 22.219 10.805 1 97.12 156 CYS B O 1
ATOM 4262 N N . PRO B 1 157 ? -7.016 20.562 11.352 1 98.25 157 PRO B N 1
ATOM 4263 C CA . PRO B 1 157 ? -7.77 21.375 12.312 1 98.25 157 PRO B CA 1
ATOM 4264 C C . PRO B 1 157 ? -7.148 21.359 13.711 1 98.25 157 PRO B C 1
ATOM 4266 O O . PRO B 1 157 ? -6.613 20.328 14.141 1 98.25 157 PRO B O 1
ATOM 4269 N N . ALA B 1 158 ? -7.242 22.453 14.375 1 98.69 158 ALA B N 1
ATOM 4270 C CA . ALA B 1 158 ? -7.012 22.531 15.82 1 98.69 158 ALA B CA 1
ATOM 4271 C C . ALA B 1 158 ? -8.297 22.906 16.562 1 98.69 158 ALA B C 1
ATOM 4273 O O . ALA B 1 158 ? -8.867 23.969 16.328 1 98.69 158 ALA B O 1
ATOM 4274 N N . TYR B 1 159 ? -8.742 22.031 17.406 1 98.5 159 TYR B N 1
ATOM 4275 C CA . TYR B 1 159 ? -9.938 22.297 18.188 1 98.5 159 TYR B CA 1
ATOM 4276 C C . TYR B 1 159 ? -9.562 22.719 19.609 1 98.5 159 TYR B C 1
ATOM 4278 O O . TYR B 1 159 ? -8.805 22.016 20.297 1 98.5 159 TYR B O 1
ATOM 4286 N N . ILE B 1 160 ? -10.031 23.828 20 1 98.44 160 ILE B N 1
ATOM 4287 C CA . ILE B 1 160 ? -9.828 24.328 21.359 1 98.44 160 ILE B CA 1
ATOM 4288 C C . ILE B 1 160 ? -11.125 24.234 22.156 1 98.44 160 ILE B C 1
ATOM 4290 O O . ILE B 1 160 ? -12.016 25.078 22 1 98.44 160 ILE B O 1
ATOM 4294 N N . ASP B 1 161 ? -11.141 23.312 23 1 97.62 161 ASP B N 1
ATOM 4295 C CA . ASP B 1 161 ? -12.32 23.047 23.828 1 97.62 161 ASP B CA 1
ATOM 4296 C C . ASP B 1 161 ? -12.469 24.109 24.906 1 97.62 161 ASP B C 1
ATOM 4298 O O . ASP B 1 161 ? -11.547 24.875 25.172 1 97.62 161 ASP B O 1
ATOM 4302 N N . ASP B 1 162 ? -13.672 24.234 25.547 1 95.69 162 ASP B N 1
ATOM 4303 C CA . ASP B 1 162 ? -13.898 25.203 26.625 1 95.69 162 ASP B CA 1
ATOM 4304 C C . ASP B 1 162 ? -13.07 24.844 27.859 1 95.69 162 ASP B C 1
ATOM 4306 O O . ASP B 1 162 ? -12.781 25.719 28.688 1 95.69 162 ASP B O 1
ATOM 4310 N N . SER B 1 163 ? -12.602 23.609 27.953 1 95.12 163 SER B N 1
ATOM 4311 C CA . SER B 1 163 ? -11.828 23.172 29.094 1 95.12 163 SER B CA 1
ATOM 4312 C C . SER B 1 163 ? -10.328 23.375 28.859 1 95.12 163 SER B C 1
ATOM 4314 O O . SER B 1 163 ? -9.523 23.172 29.766 1 95.12 163 SER B O 1
ATOM 4316 N N . ALA B 1 164 ? -9.906 23.797 27.672 1 95.94 164 ALA B N 1
ATOM 4317 C CA . ALA B 1 164 ? -8.5 23.828 27.281 1 95.94 164 ALA B CA 1
ATOM 4318 C C . ALA B 1 164 ? -7.719 24.875 28.078 1 95.94 164 ALA B C 1
ATOM 4320 O O . ALA B 1 164 ? -8.289 25.859 28.562 1 95.94 164 ALA B O 1
ATOM 4321 N N . ASP B 1 165 ? -6.492 24.578 28.297 1 96.06 165 ASP B N 1
ATOM 4322 C CA . ASP B 1 165 ? -5.559 25.641 28.672 1 96.06 165 ASP B CA 1
ATOM 4323 C C . ASP B 1 165 ? -5.305 26.578 27.5 1 96.06 165 ASP B C 1
ATOM 4325 O O . ASP B 1 165 ? -4.477 26.297 26.625 1 96.06 165 ASP B O 1
ATOM 4329 N N . VAL B 1 166 ? -5.938 27.672 27.531 1 96.94 166 VAL B N 1
ATOM 4330 C CA . VAL B 1 166 ? -6.004 28.562 26.391 1 96.94 166 VAL B CA 1
ATOM 4331 C C . VAL B 1 166 ? -4.617 29.125 26.094 1 96.94 166 VAL B C 1
ATOM 4333 O O . VAL B 1 166 ? -4.227 29.266 24.922 1 96.94 166 VAL B O 1
ATOM 4336 N N . GLU B 1 167 ? -3.883 29.469 27.125 1 96.56 167 GLU B N 1
ATOM 4337 C CA . GLU B 1 167 ? -2.545 30.016 26.938 1 96.56 167 GLU B CA 1
ATOM 4338 C C . GLU B 1 167 ? -1.617 28.984 26.297 1 96.56 167 GLU B C 1
ATOM 4340 O O . GLU B 1 167 ? -0.852 29.312 25.375 1 96.56 167 GLU B O 1
ATOM 4345 N N . LEU B 1 168 ? -1.727 27.781 26.75 1 95.94 168 LEU B N 1
ATOM 4346 C CA . LEU B 1 168 ? -0.933 26.703 26.172 1 95.94 168 LEU B CA 1
ATOM 4347 C C . LEU B 1 168 ? -1.325 26.453 24.719 1 95.94 168 LEU B C 1
ATOM 4349 O O . LEU B 1 168 ? -0.458 26.281 23.859 1 95.94 168 LEU B O 1
ATOM 4353 N N . ALA B 1 169 ? -2.596 26.406 24.5 1 97.56 169 ALA B N 1
ATOM 4354 C CA . ALA B 1 169 ? -3.104 26.188 23.141 1 97.56 169 ALA B CA 1
ATOM 4355 C C . ALA B 1 169 ? -2.59 27.25 22.188 1 97.56 169 ALA B C 1
ATOM 4357 O O . ALA B 1 169 ? -2.078 26.938 21.109 1 97.56 169 ALA B O 1
ATOM 4358 N N . ALA B 1 170 ? -2.701 28.484 22.625 1 98.19 170 ALA B N 1
ATOM 4359 C CA . ALA B 1 170 ? -2.248 29.594 21.797 1 98.19 170 ALA B CA 1
ATOM 4360 C C . ALA B 1 170 ? -0.757 29.484 21.5 1 98.19 170 ALA B C 1
ATOM 4362 O O . ALA B 1 170 ? -0.337 29.656 20.344 1 98.19 170 ALA B O 1
ATOM 4363 N N . LYS B 1 171 ? -0.038 29.188 22.516 1 97.19 171 LYS B N 1
ATOM 4364 C CA . LYS B 1 171 ? 1.411 29.078 22.375 1 97.19 171 LYS B CA 1
ATOM 4365 C C . LYS B 1 171 ? 1.784 28 21.359 1 97.19 171 LYS B C 1
ATOM 4367 O O . LYS B 1 171 ? 2.545 28.266 20.422 1 97.19 171 LYS B O 1
ATOM 4372 N N . ARG B 1 172 ? 1.235 26.859 21.453 1 97 172 ARG B N 1
ATOM 4373 C CA . ARG B 1 172 ? 1.616 25.719 20.641 1 97 172 ARG B CA 1
ATOM 4374 C C . ARG B 1 172 ? 1.027 25.828 19.234 1 97 172 ARG B C 1
ATOM 4376 O O . ARG B 1 172 ? 1.683 25.484 18.25 1 97 172 ARG B O 1
ATOM 4383 N N . ILE B 1 173 ? -0.186 26.312 19.125 1 98.25 173 ILE B N 1
ATOM 4384 C CA . ILE B 1 173 ? -0.821 26.469 17.828 1 98.25 173 ILE B CA 1
ATOM 4385 C C . ILE B 1 173 ? -0.083 27.547 17.016 1 98.25 173 ILE B C 1
ATOM 4387 O O . ILE B 1 173 ? 0.22 27.344 15.844 1 98.25 173 ILE B O 1
ATOM 4391 N N . MET B 1 174 ? 0.252 28.672 17.734 1 97.94 174 MET B N 1
ATOM 4392 C CA . MET B 1 174 ? 0.958 29.719 17.016 1 97.94 174 MET B CA 1
ATOM 4393 C C . MET B 1 174 ? 2.361 29.281 16.625 1 97.94 174 MET B C 1
ATOM 4395 O O . MET B 1 174 ? 2.832 29.578 15.531 1 97.94 174 MET B O 1
ATOM 4399 N N . TRP B 1 175 ? 2.988 28.578 17.531 1 96.44 175 TRP B N 1
ATOM 4400 C CA . TRP B 1 175 ? 4.293 28.031 17.172 1 96.44 175 TRP B CA 1
ATOM 4401 C C . TRP B 1 175 ? 4.191 27.141 15.938 1 96.44 175 TRP B C 1
ATOM 4403 O O . TRP B 1 175 ? 4.973 27.312 14.992 1 96.44 175 TRP B O 1
ATOM 4413 N N . GLY B 1 176 ? 3.248 26.25 15.914 1 96.44 176 GLY B N 1
ATOM 4414 C CA . GLY B 1 176 ? 3.061 25.359 14.773 1 96.44 176 GLY B CA 1
ATOM 4415 C C . GLY B 1 176 ? 2.674 26.078 13.5 1 96.44 176 GLY B C 1
ATOM 4416 O O . GLY B 1 176 ? 3.092 25.703 12.414 1 96.44 176 GLY B O 1
ATOM 4417 N N . LYS B 1 177 ? 1.886 27.109 13.656 1 97.31 177 LYS B N 1
ATOM 4418 C CA . LYS B 1 177 ? 1.375 27.844 12.5 1 97.31 177 LYS B CA 1
ATOM 4419 C C . LYS B 1 177 ? 2.471 28.688 11.852 1 97.31 177 LYS B C 1
ATOM 4421 O O . LYS B 1 177 ? 2.439 28.938 10.648 1 97.31 177 LYS B O 1
ATOM 4426 N N . ILE B 1 178 ? 3.467 29.109 12.656 1 95.62 178 ILE B N 1
ATOM 4427 C CA . ILE B 1 178 ? 4.48 29.984 12.078 1 95.62 178 ILE B CA 1
ATOM 4428 C C . ILE B 1 178 ? 5.75 29.188 11.789 1 95.62 178 ILE B C 1
ATOM 4430 O O . ILE B 1 178 ? 6.688 29.688 11.172 1 95.62 178 ILE B O 1
ATOM 4434 N N . TYR B 1 179 ? 5.73 27.891 12.289 1 92.69 179 TYR B N 1
ATOM 4435 C CA . TYR B 1 179 ? 6.824 27 11.922 1 92.69 179 TYR B CA 1
ATOM 4436 C C . TYR B 1 179 ? 6.984 26.938 10.406 1 92.69 179 TYR B C 1
ATOM 4438 O O . TYR B 1 179 ? 6.023 26.656 9.688 1 92.69 179 TYR B O 1
ATOM 4446 N N . ASN B 1 180 ? 8.172 27.297 9.883 1 93.88 180 ASN B N 1
ATOM 4447 C CA . ASN B 1 180 ? 8.43 27.391 8.445 1 93.88 180 ASN B CA 1
ATOM 4448 C C . ASN B 1 180 ? 7.434 28.328 7.77 1 93.88 180 ASN B C 1
ATOM 4450 O O . ASN B 1 180 ? 6.984 28.062 6.656 1 93.88 180 ASN B O 1
ATOM 4454 N N . CYS B 1 181 ? 6.988 29.359 8.578 1 95.62 181 CYS B N 1
ATOM 4455 C CA . CYS B 1 181 ? 6.031 30.359 8.125 1 95.62 181 CYS B CA 1
ATOM 4456 C C . CYS B 1 181 ? 4.73 29.703 7.668 1 95.62 181 CYS B C 1
ATOM 4458 O O . CYS B 1 181 ? 4.125 30.141 6.688 1 95.62 181 CYS B O 1
ATOM 4460 N N . GLY B 1 182 ? 4.391 28.656 8.297 1 95.5 182 GLY B N 1
ATOM 4461 C CA . GLY B 1 182 ? 3.129 27.984 8.016 1 95.5 182 GLY B CA 1
ATOM 4462 C C . GLY B 1 182 ? 3.18 27.094 6.785 1 95.5 182 GLY B C 1
ATOM 4463 O O . GLY B 1 182 ? 2.184 26.469 6.422 1 95.5 182 GLY B O 1
ATOM 4464 N N . GLN B 1 183 ? 4.348 27.031 6.137 1 95 183 GLN B N 1
ATOM 4465 C CA . GLN B 1 183 ? 4.516 26.219 4.938 1 95 183 GLN B CA 1
ATOM 4466 C C . GLN B 1 183 ? 4.832 24.766 5.297 1 95 183 GLN B C 1
ATOM 4468 O O . GLN B 1 183 ? 5.879 24.234 4.914 1 95 183 GLN B O 1
ATOM 4473 N N . SER B 1 184 ? 3.879 24.203 6.012 1 93.5 184 SER B N 1
ATOM 4474 C CA . SER B 1 184 ? 3.99 22.844 6.512 1 93.5 184 SER B CA 1
ATOM 4475 C C . SER B 1 184 ? 2.66 22.109 6.41 1 93.5 184 SER B C 1
ATOM 4477 O O . SER B 1 184 ? 1.609 22.656 6.734 1 93.5 184 SER B O 1
ATOM 4479 N N . SER B 1 185 ? 2.752 20.875 5.965 1 91.12 185 SER B N 1
ATOM 4480 C CA . SER B 1 185 ? 1.552 20.062 5.828 1 91.12 185 SER B CA 1
ATOM 4481 C C . SER B 1 185 ? 0.931 19.75 7.188 1 91.12 185 SER B C 1
ATOM 4483 O O . SER B 1 185 ? -0.258 19.438 7.277 1 91.12 185 SER B O 1
ATOM 4485 N N . LEU B 1 186 ? 1.73 19.875 8.258 1 94.19 186 LEU B N 1
ATOM 4486 C CA . LEU B 1 186 ? 1.24 19.531 9.586 1 94.19 186 LEU B CA 1
ATOM 4487 C C . LEU B 1 186 ? 0.857 20.781 10.359 1 94.19 186 LEU B C 1
ATOM 4489 O O . LEU B 1 186 ? 0.391 20.703 11.5 1 94.19 186 LEU B O 1
ATOM 4493 N N . ALA B 1 187 ? 1.081 21.938 9.781 1 96.62 187 ALA B N 1
ATOM 4494 C CA . ALA B 1 187 ? 0.681 23.156 10.469 1 96.62 187 ALA B CA 1
ATOM 4495 C C . ALA B 1 187 ? -0.824 23.188 10.727 1 96.62 187 ALA B C 1
ATOM 4497 O O . ALA B 1 187 ? -1.608 22.75 9.875 1 96.62 187 ALA B O 1
ATOM 4498 N N . PRO B 1 188 ? -1.228 23.594 11.945 1 97.94 188 PRO B N 1
ATOM 4499 C CA . PRO B 1 188 ? -2.664 23.844 12.102 1 97.94 188 PRO B CA 1
ATOM 4500 C C . PRO B 1 188 ? -3.203 24.828 11.07 1 97.94 188 PRO B C 1
ATOM 4502 O O . PRO B 1 188 ? -2.902 26.031 11.148 1 97.94 188 PRO B O 1
ATOM 4505 N N . ASP B 1 189 ? -3.986 24.344 10.211 1 97.44 189 ASP B N 1
ATOM 4506 C CA . ASP B 1 189 ? -4.453 25.141 9.078 1 97.44 189 ASP B CA 1
ATOM 4507 C C . ASP B 1 189 ? -5.594 26.062 9.5 1 97.44 189 ASP B C 1
ATOM 4509 O O . ASP B 1 189 ? -5.75 27.156 8.938 1 97.44 189 ASP B O 1
ATOM 4513 N N . TYR B 1 190 ? -6.406 25.625 10.414 1 98.12 190 TYR B N 1
ATOM 4514 C CA . TYR B 1 190 ? -7.48 26.438 10.984 1 98.12 190 TYR B CA 1
ATOM 4515 C C . TYR B 1 190 ? -7.797 25.984 12.406 1 98.12 190 TYR B C 1
ATOM 4517 O O . TYR B 1 190 ? -7.41 24.891 12.828 1 98.12 190 TYR B O 1
ATOM 4525 N N . ALA B 1 191 ? -8.422 26.875 13.117 1 98.31 191 ALA B N 1
ATOM 4526 C CA . ALA B 1 191 ? -8.781 26.594 14.508 1 98.31 191 ALA B CA 1
ATOM 4527 C C . ALA B 1 191 ? -10.297 26.641 14.695 1 98.31 191 ALA B C 1
ATOM 4529 O O . ALA B 1 191 ? -10.977 27.5 14.141 1 98.31 191 ALA B O 1
ATOM 4530 N N . LEU B 1 192 ? -10.781 25.625 15.312 1 98.19 192 LEU B N 1
ATOM 4531 C CA . LEU B 1 192 ? -12.148 25.578 15.82 1 98.19 192 LEU B CA 1
ATOM 4532 C C . LEU B 1 192 ? -12.188 25.891 17.312 1 98.19 192 LEU B C 1
ATOM 4534 O O . LEU B 1 192 ? -11.727 25.094 18.125 1 98.19 192 LEU B O 1
ATOM 4538 N N . CYS B 1 193 ? -12.688 27.016 17.625 1 97 193 CYS B N 1
ATOM 4539 C CA . CYS B 1 193 ? -12.617 27.484 19 1 97 193 CYS B CA 1
ATOM 4540 C C . CYS B 1 193 ? -14.008 27.641 19.609 1 97 193 CYS B C 1
ATOM 4542 O O . CYS B 1 193 ? -14.891 28.234 19 1 97 193 CYS B O 1
ATOM 4544 N N . HIS B 1 194 ? -14.164 27.062 20.766 1 94.75 194 HIS B N 1
ATOM 4545 C CA . HIS B 1 194 ? -15.406 27.281 21.5 1 94.75 194 HIS B CA 1
ATOM 4546 C C . HIS B 1 194 ? -15.672 28.781 21.672 1 94.75 194 HIS B C 1
ATOM 4548 O O . HIS B 1 194 ? -14.75 29.547 21.969 1 94.75 194 HIS B O 1
ATOM 4554 N N . LEU B 1 195 ? -16.922 29.172 21.578 1 92.31 195 LEU B N 1
ATOM 4555 C CA . LEU B 1 195 ? -17.344 30.578 21.578 1 92.31 195 LEU B CA 1
ATOM 4556 C C . LEU B 1 195 ? -16.875 31.266 22.859 1 92.31 195 LEU B C 1
ATOM 4558 O O . LEU B 1 195 ? -16.453 32.438 22.812 1 92.31 195 LEU B O 1
ATOM 4562 N N . ASP B 1 196 ? -16.859 30.578 23.906 1 92.81 196 ASP B N 1
ATOM 4563 C CA . ASP B 1 196 ? -16.594 31.172 25.219 1 92.81 196 ASP B CA 1
ATOM 4564 C C . ASP B 1 196 ? -15.109 31.469 25.406 1 92.81 196 ASP B C 1
ATOM 4566 O O . ASP B 1 196 ? -14.734 32.312 26.219 1 92.81 196 ASP B O 1
ATOM 4570 N N . VAL B 1 197 ? -14.25 30.844 24.656 1 95.19 197 VAL B N 1
ATOM 4571 C CA . VAL B 1 197 ? -12.82 30.984 24.922 1 95.19 197 VAL B CA 1
ATOM 4572 C C . VAL B 1 197 ? -12.164 31.781 23.781 1 95.19 197 VAL B C 1
ATOM 4574 O O . VAL B 1 197 ? -11.016 32.219 23.922 1 95.19 197 VAL B O 1
ATOM 4577 N N . GLN B 1 198 ? -12.828 32.031 22.719 1 95.88 198 GLN B N 1
ATOM 4578 C CA . GLN B 1 198 ? -12.258 32.562 21.5 1 95.88 198 GLN B CA 1
ATOM 4579 C C . GLN B 1 198 ? -11.578 33.906 21.766 1 95.88 198 GLN B C 1
ATOM 4581 O O . GLN B 1 198 ? -10.445 34.156 21.328 1 95.88 198 GLN B O 1
ATOM 4586 N N . PRO B 1 199 ? -12.289 34.906 22.547 1 96.62 199 PRO B N 1
ATOM 4587 C CA . PRO B 1 199 ? -11.625 36.188 22.781 1 96.62 199 PRO B CA 1
ATOM 4588 C C . PRO B 1 199 ? -10.297 36.031 23.531 1 96.62 199 PRO B C 1
ATOM 4590 O O . PRO B 1 199 ? -9.312 36.688 23.172 1 96.62 199 PRO B O 1
ATOM 4593 N N . HIS B 1 200 ? -10.367 35.188 24.5 1 97.88 200 HIS B N 1
ATOM 4594 C CA . HIS B 1 200 ? -9.148 34.938 25.25 1 97.88 200 HIS B CA 1
ATOM 4595 C C . HIS B 1 200 ? -8.086 34.281 24.375 1 97.88 200 HIS B C 1
ATOM 4597 O O . HIS B 1 200 ? -6.902 34.625 24.469 1 97.88 200 HIS B O 1
ATOM 4603 N N . PHE B 1 201 ? -8.469 33.375 23.578 1 98.19 201 PHE B N 1
ATOM 4604 C CA . PHE B 1 201 ? -7.559 32.688 22.672 1 98.19 201 PHE B CA 1
ATOM 4605 C C . PHE B 1 201 ? -6.898 33.656 21.703 1 98.19 201 PHE B C 1
ATOM 4607 O O . PHE B 1 201 ? -5.684 33.594 21.5 1 98.19 201 PHE B O 1
ATOM 4614 N N . ILE B 1 202 ? -7.656 34.531 21.109 1 98.19 202 ILE B N 1
ATOM 4615 C CA . ILE B 1 202 ? -7.152 35.469 20.125 1 98.19 202 ILE B CA 1
ATOM 4616 C C . ILE B 1 202 ? -6.125 36.406 20.797 1 98.19 202 ILE B C 1
ATOM 4618 O O . ILE B 1 202 ? -5.055 36.656 20.234 1 98.19 202 ILE B O 1
ATOM 4622 N N . LYS B 1 203 ? -6.48 36.844 21.969 1 98.19 203 LYS B N 1
ATOM 4623 C CA . LYS B 1 203 ? -5.559 37.719 22.703 1 98.19 203 LYS B CA 1
ATOM 4624 C C . LYS B 1 203 ? -4.273 36.969 23.047 1 98.19 203 LYS B C 1
ATOM 4626 O O . LYS B 1 203 ? -3.176 37.5 22.875 1 98.19 203 LYS B O 1
ATOM 4631 N N . ALA B 1 204 ? -4.461 35.75 23.453 1 98.38 204 ALA B N 1
ATOM 4632 C CA . ALA B 1 204 ? -3.305 34.938 23.812 1 98.38 204 ALA B CA 1
ATOM 4633 C C . ALA B 1 204 ? -2.414 34.688 22.594 1 98.38 204 ALA B C 1
ATOM 4635 O O . ALA B 1 204 ? -1.188 34.656 22.719 1 98.38 204 ALA B O 1
ATOM 4636 N N . CYS B 1 205 ? -2.959 34.469 21.438 1 98.38 205 CYS B N 1
ATOM 4637 C CA . CYS B 1 205 ? -2.191 34.25 20.219 1 98.38 205 CYS B CA 1
ATOM 4638 C C . CYS B 1 205 ? -1.299 35.469 19.922 1 98.38 205 CYS B C 1
ATOM 4640 O O . CYS B 1 205 ? -0.127 35.312 19.578 1 98.38 205 CYS B O 1
ATOM 4642 N N . LYS B 1 206 ? -1.887 36.656 20.078 1 98 206 LYS B N 1
ATOM 4643 C CA . LYS B 1 206 ? -1.108 37.844 19.844 1 98 206 LYS B CA 1
ATOM 4644 C C . LYS B 1 206 ? 0.023 38 20.859 1 98 206 LYS B C 1
ATOM 4646 O O . LYS B 1 206 ? 1.156 38.312 20.5 1 98 206 LYS B O 1
ATOM 4651 N N . ASP B 1 207 ? -0.336 37.688 22.109 1 97.94 207 ASP B N 1
ATOM 4652 C CA . ASP B 1 207 ? 0.647 37.812 23.188 1 97.94 207 ASP B CA 1
ATOM 4653 C C . ASP B 1 207 ? 1.812 36.844 22.953 1 97.94 207 ASP B C 1
ATOM 4655 O O . ASP B 1 207 ? 2.965 37.188 23.25 1 97.94 207 ASP B O 1
ATOM 4659 N N . VAL B 1 208 ? 1.513 35.719 22.453 1 96.88 208 VAL B N 1
ATOM 4660 C CA . VAL B 1 208 ? 2.525 34.688 22.188 1 96.88 208 VAL B CA 1
ATOM 4661 C C . VAL B 1 208 ? 3.479 35.188 21.094 1 96.88 208 VAL B C 1
ATOM 4663 O O . VAL B 1 208 ? 4.699 35.062 21.234 1 96.88 208 VAL B O 1
ATOM 4666 N N . LEU B 1 209 ? 2.996 35.781 20.031 1 95.94 209 LEU B N 1
ATOM 4667 C CA . LEU B 1 209 ? 3.836 36.281 18.938 1 95.94 209 LEU B CA 1
ATOM 4668 C C . LEU B 1 209 ? 4.734 37.406 19.422 1 95.94 209 LEU B C 1
ATOM 4670 O O . LEU B 1 209 ? 5.91 37.469 19.047 1 95.94 209 LEU B O 1
ATOM 4674 N N . VAL B 1 210 ? 4.133 38.219 20.281 1 96.06 210 VAL B N 1
ATOM 4675 C CA . VAL B 1 210 ? 4.898 39.312 20.859 1 96.06 210 VAL B CA 1
ATOM 4676 C C . VAL B 1 210 ? 6.004 38.75 21.766 1 96.06 210 VAL B C 1
ATOM 4678 O O . VAL B 1 210 ? 7.125 39.281 21.766 1 96.06 210 VAL B O 1
ATOM 4681 N N . SER B 1 211 ? 5.656 37.719 22.438 1 95.5 211 SER B N 1
ATOM 4682 C CA . SER B 1 211 ? 6.648 37.094 23.297 1 95.5 211 SER B CA 1
ATOM 4683 C C . SER B 1 211 ? 7.766 36.469 22.484 1 95.5 211 SER B C 1
ATOM 4685 O O . SER B 1 211 ? 8.914 36.438 22.922 1 95.5 211 SER B O 1
ATOM 4687 N N . PHE B 1 212 ? 7.453 35.906 21.281 1 94.31 212 PHE B N 1
ATOM 4688 C CA . PHE B 1 212 ? 8.438 35.25 20.438 1 94.31 212 PHE B CA 1
ATOM 4689 C C . PHE B 1 212 ? 9.375 36.25 19.797 1 94.31 212 PHE B C 1
ATOM 4691 O O . PHE B 1 212 ? 10.578 36 19.672 1 94.31 212 PHE B O 1
ATOM 4698 N N . TYR B 1 213 ? 8.836 37.469 19.438 1 94.56 213 TYR B N 1
ATOM 4699 C CA . TYR B 1 213 ? 9.602 38.344 18.562 1 94.56 213 TYR B CA 1
ATOM 4700 C C . TYR B 1 213 ? 9.688 39.75 19.125 1 94.56 213 TYR B C 1
ATOM 4702 O O . TYR B 1 213 ? 10.219 40.656 18.484 1 94.56 213 TYR B O 1
ATOM 4710 N N . ASN B 1 214 ? 9.156 39.969 20.422 1 92.5 214 ASN B N 1
ATOM 4711 C CA . ASN B 1 214 ? 9.086 41.25 21.109 1 92.5 214 ASN B CA 1
ATOM 4712 C C . ASN B 1 214 ? 8.016 42.156 20.484 1 92.5 214 ASN B C 1
ATOM 4714 O O . ASN B 1 214 ? 7.641 43.156 21.078 1 92.5 214 ASN B O 1
ATOM 4718 N N . ASP B 1 215 ? 7.5 41.844 19.297 1 93.06 215 ASP B N 1
ATOM 4719 C CA . ASP B 1 215 ? 6.391 42.438 18.562 1 93.06 215 ASP B CA 1
ATOM 4720 C C . ASP B 1 215 ? 5.863 41.469 17.484 1 93.06 215 ASP B C 1
ATOM 4722 O O . ASP B 1 215 ? 6.391 40.375 17.328 1 93.06 215 ASP B O 1
ATOM 4726 N N . LEU B 1 216 ? 4.824 42 16.781 1 95.5 216 LEU B N 1
ATOM 4727 C CA . LEU B 1 216 ? 4.477 41.219 15.594 1 95.5 216 LEU B CA 1
ATOM 4728 C C . LEU B 1 216 ? 5.586 41.312 14.555 1 95.5 216 LEU B C 1
ATOM 4730 O O . LEU B 1 216 ? 6.184 42.344 14.352 1 95.5 216 LEU B O 1
ATOM 4734 N N . PRO B 1 217 ? 5.895 40.188 13.984 1 96.06 217 PRO B N 1
ATOM 4735 C CA . PRO B 1 217 ? 6.977 40.156 13 1 96.06 217 PRO B CA 1
ATOM 4736 C C . PRO B 1 217 ? 6.773 41.156 11.875 1 96.06 217 PRO B C 1
ATOM 4738 O O . PRO B 1 217 ? 5.648 41.375 11.414 1 96.06 217 PRO B O 1
ATOM 4741 N N . ASN B 1 218 ? 7.824 41.781 11.523 1 95.12 218 ASN B N 1
ATOM 4742 C CA . ASN B 1 218 ? 7.863 42.688 10.359 1 95.12 218 ASN B CA 1
ATOM 4743 C C . ASN B 1 218 ? 8.984 42.281 9.398 1 95.12 218 ASN B C 1
ATOM 4745 O O . ASN B 1 218 ? 9.617 41.25 9.562 1 95.12 218 ASN B O 1
ATOM 4749 N N . ILE B 1 219 ? 9.164 43 8.344 1 94.88 219 ILE B N 1
ATOM 4750 C CA . ILE B 1 219 ? 10.086 42.656 7.258 1 94.88 219 ILE B CA 1
ATOM 4751 C C . ILE B 1 219 ? 11.516 42.625 7.789 1 94.88 219 ILE B C 1
ATOM 4753 O O . ILE B 1 219 ? 12.367 41.906 7.246 1 94.88 219 ILE B O 1
ATOM 4757 N N . ASP B 1 220 ? 11.766 43.281 8.938 1 94.31 220 ASP B N 1
ATOM 4758 C CA . ASP B 1 220 ? 13.125 43.406 9.469 1 94.31 220 ASP B CA 1
ATOM 4759 C C . ASP B 1 220 ? 13.367 42.375 10.562 1 94.31 220 ASP B C 1
ATOM 4761 O O . ASP B 1 220 ? 14.484 42.219 11.062 1 94.31 220 ASP B O 1
ATOM 4765 N N . THR B 1 221 ? 12.344 41.625 10.875 1 94.44 221 THR B N 1
ATOM 4766 C CA . THR B 1 221 ? 12.508 40.594 11.898 1 94.44 221 THR B CA 1
ATOM 4767 C C . THR B 1 221 ? 13.383 39.469 11.391 1 94.44 221 THR B C 1
ATOM 4769 O O . THR B 1 221 ? 12.984 38.719 10.484 1 94.44 221 THR B O 1
ATOM 4772 N N . GLU B 1 222 ? 14.57 39.344 11.891 1 88.69 222 GLU B N 1
ATOM 4773 C CA . GLU B 1 222 ? 15.586 38.406 11.383 1 88.69 222 GLU B CA 1
ATOM 4774 C C . GLU B 1 222 ? 15.188 36.969 11.602 1 88.69 222 GLU B C 1
ATOM 4776 O O . GLU B 1 222 ? 15.414 36.094 10.742 1 88.69 222 GLU B O 1
ATOM 4781 N N . ASP B 1 223 ? 14.555 36.594 12.68 1 89.75 223 ASP B N 1
ATOM 4782 C CA . ASP B 1 223 ? 14.297 35.219 13.039 1 89.75 223 ASP B CA 1
ATOM 4783 C C . ASP B 1 223 ? 12.938 34.75 12.508 1 89.75 223 ASP B C 1
ATOM 4785 O O . ASP B 1 223 ? 12.469 33.656 12.859 1 89.75 223 ASP B O 1
ATOM 4789 N N . TYR B 1 224 ? 12.336 35.562 11.68 1 94.31 224 TYR B N 1
ATOM 4790 C CA . TYR B 1 224 ? 11.062 35.188 11.078 1 94.31 224 TYR B CA 1
ATOM 4791 C C . TYR B 1 224 ? 11.242 34.812 9.609 1 94.31 224 TYR B C 1
ATOM 4793 O O . TYR B 1 224 ? 11.938 35.5 8.867 1 94.31 224 TYR B O 1
ATOM 4801 N N . GLY B 1 225 ? 10.688 33.688 9.242 1 92.62 225 GLY B N 1
ATOM 4802 C CA . GLY B 1 225 ? 10.898 33.094 7.93 1 92.62 225 GLY B CA 1
ATOM 4803 C C . GLY B 1 225 ? 10.188 33.844 6.82 1 92.62 225 GLY B C 1
ATOM 4804 O O . GLY B 1 225 ? 9.586 34.906 7.066 1 92.62 225 GLY B O 1
ATOM 4805 N N . ARG B 1 226 ? 10.422 33.406 5.598 1 95.38 226 ARG B N 1
ATOM 4806 C CA . ARG B 1 226 ? 9.828 33.969 4.387 1 95.38 226 ARG B CA 1
ATOM 4807 C C . ARG B 1 226 ? 9.062 32.906 3.609 1 95.38 226 ARG B C 1
ATOM 4809 O O . ARG B 1 226 ? 9.289 31.688 3.793 1 95.38 226 ARG B O 1
ATOM 4816 N N . ILE B 1 227 ? 8.086 33.406 2.883 1 96.62 227 ILE B N 1
ATOM 4817 C CA . ILE B 1 227 ? 7.363 32.5 1.976 1 96.62 227 ILE B CA 1
ATOM 4818 C C . ILE B 1 227 ? 8.281 32.062 0.839 1 96.62 227 ILE B C 1
ATOM 4820 O O . ILE B 1 227 ? 9.133 32.844 0.386 1 96.62 227 ILE B O 1
ATOM 4824 N N . VAL B 1 228 ? 8.164 30.859 0.326 1 94.62 228 VAL B N 1
ATOM 4825 C CA . VAL B 1 228 ? 9.102 30.172 -0.549 1 94.62 228 VAL B CA 1
ATOM 4826 C C . VAL B 1 228 ? 9.281 30.953 -1.842 1 94.62 228 VAL B C 1
ATOM 4828 O O . VAL B 1 228 ? 10.383 30.984 -2.408 1 94.62 228 VAL B O 1
ATOM 4831 N N . SER B 1 229 ? 8.219 31.594 -2.338 1 95.75 229 SER B N 1
ATOM 4832 C CA . SER B 1 229 ? 8.281 32.312 -3.605 1 95.75 229 SER B CA 1
ATOM 4833 C C . SER B 1 229 ? 7.355 33.531 -3.598 1 95.75 229 SER B C 1
ATOM 4835 O O . SER B 1 229 ? 6.484 33.656 -2.734 1 95.75 229 SER B O 1
ATOM 4837 N N . GLN B 1 230 ? 7.59 34.375 -4.562 1 97.44 230 GLN B N 1
ATOM 4838 C CA . GLN B 1 230 ? 6.715 35.531 -4.699 1 97.44 230 GLN B CA 1
ATOM 4839 C C . GLN B 1 230 ? 5.312 35.125 -5.133 1 97.44 230 GLN B C 1
ATOM 4841 O O . GLN B 1 230 ? 4.324 35.719 -4.723 1 97.44 230 GLN B O 1
ATOM 4846 N N . GLU B 1 231 ? 5.297 34.125 -5.93 1 96.81 231 GLU B N 1
ATOM 4847 C CA . GLU B 1 231 ? 4.004 33.594 -6.371 1 96.81 231 GLU B CA 1
ATOM 4848 C C . GLU B 1 231 ? 3.166 33.125 -5.191 1 96.81 231 GLU B C 1
ATOM 4850 O O . GLU B 1 231 ? 1.973 33.406 -5.109 1 96.81 231 GLU B O 1
ATOM 4855 N N . HIS B 1 232 ? 3.756 32.406 -4.27 1 96.5 232 HIS B N 1
ATOM 4856 C CA . HIS B 1 232 ? 3.055 31.922 -3.092 1 96.5 232 HIS B CA 1
ATOM 4857 C C . HIS B 1 232 ? 2.674 33.062 -2.156 1 96.5 232 HIS B C 1
ATOM 4859 O O . HIS B 1 232 ? 1.605 33.031 -1.539 1 96.5 232 HIS B O 1
ATOM 4865 N N . ALA B 1 233 ? 3.57 34.062 -2.066 1 98.19 233 ALA B N 1
ATOM 4866 C CA . ALA B 1 233 ? 3.266 35.25 -1.254 1 98.19 233 ALA B CA 1
ATOM 4867 C C . ALA B 1 233 ? 2.068 36 -1.815 1 98.19 233 ALA B C 1
ATOM 4869 O O . ALA B 1 233 ? 1.196 36.438 -1.062 1 98.19 233 ALA B O 1
ATOM 4870 N N . GLN B 1 234 ? 2.076 36.062 -3.145 1 98.5 234 GLN B N 1
ATOM 4871 C CA . GLN B 1 234 ? 0.959 36.75 -3.807 1 98.5 234 GLN B CA 1
ATOM 4872 C C . GLN B 1 234 ? -0.349 36 -3.561 1 98.5 234 GLN B C 1
ATOM 4874 O O . GLN B 1 234 ? -1.384 36.625 -3.305 1 98.5 234 GLN B O 1
ATOM 4879 N N . ARG B 1 235 ? -0.313 34.75 -3.646 1 97.75 235 ARG B N 1
ATOM 4880 C CA . ARG B 1 235 ? -1.49 33.906 -3.391 1 97.75 235 ARG B CA 1
ATOM 4881 C C . ARG B 1 235 ? -2.029 34.156 -1.984 1 97.75 235 ARG B C 1
ATOM 4883 O O . ARG B 1 235 ? -3.236 34.312 -1.795 1 97.75 235 ARG B O 1
ATOM 4890 N N . LEU B 1 236 ? -1.194 34.188 -1.003 1 98.25 236 LEU B N 1
ATOM 4891 C CA . LEU B 1 236 ? -1.591 34.375 0.387 1 98.25 236 LEU B CA 1
ATOM 4892 C C . LEU B 1 236 ? -2.168 35.781 0.593 1 98.25 236 LEU B C 1
ATOM 4894 O O . LEU B 1 236 ? -3.139 35.938 1.334 1 98.25 236 LEU B O 1
ATOM 4898 N N . LYS B 1 237 ? -1.512 36.75 -0.057 1 98.38 237 LYS B N 1
ATOM 4899 C CA . LYS B 1 237 ? -2.047 38.094 -0.011 1 98.38 237 LYS B CA 1
ATOM 4900 C C . LYS B 1 237 ? -3.471 38.156 -0.557 1 98.38 237 LYS B C 1
ATOM 4902 O O . LYS B 1 237 ? -4.348 38.781 0.033 1 98.38 237 LYS B O 1
ATOM 4907 N N . GLU B 1 238 ? -3.68 37.5 -1.628 1 98.19 238 GLU B N 1
ATOM 4908 C CA . GLU B 1 238 ? -4.996 37.469 -2.256 1 98.19 238 GLU B CA 1
ATOM 4909 C C . GLU B 1 238 ? -6.027 36.781 -1.357 1 98.19 238 GLU B C 1
ATOM 4911 O O . GLU B 1 238 ? -7.176 37.219 -1.281 1 98.19 238 GLU B O 1
ATOM 4916 N N . LEU B 1 239 ? -5.656 35.75 -0.667 1 97.88 239 LEU B N 1
ATOM 4917 C CA . LEU B 1 239 ? -6.547 35.094 0.277 1 97.88 239 LEU B CA 1
ATOM 4918 C C . LEU B 1 239 ? -6.988 36.031 1.378 1 97.88 239 LEU B C 1
ATOM 4920 O O . LEU B 1 239 ? -8.164 36.062 1.753 1 97.88 239 LEU B O 1
ATOM 4924 N N . MET B 1 240 ? -6.062 36.844 1.888 1 97.19 240 MET B N 1
ATOM 4925 C CA . MET B 1 240 ? -6.336 37.781 2.975 1 97.19 240 MET B CA 1
ATOM 4926 C C . MET B 1 240 ? -7.242 38.906 2.502 1 97.19 240 MET B C 1
ATOM 4928 O O . MET B 1 240 ? -8.055 39.406 3.277 1 97.19 240 MET B O 1
ATOM 4932 N N . LEU B 1 241 ? -7.117 39.188 1.235 1 96.75 241 LEU B N 1
ATOM 4933 C CA . LEU B 1 241 ? -7.941 40.25 0.665 1 96.75 241 LEU B CA 1
ATOM 4934 C C . LEU B 1 241 ? -9.359 39.781 0.407 1 96.75 241 LEU B C 1
ATOM 4936 O O . LEU B 1 241 ? -10.32 40.531 0.556 1 96.75 241 LEU B O 1
ATOM 4940 N N . GLU B 1 242 ? -9.469 38.531 0.085 1 97.5 242 GLU B N 1
ATOM 4941 C CA . GLU B 1 242 ? -10.742 38 -0.381 1 97.5 242 GLU B CA 1
ATOM 4942 C C . GLU B 1 242 ? -11.57 37.438 0.78 1 97.5 242 GLU B C 1
ATOM 4944 O O . GLU B 1 242 ? -12.773 37.219 0.64 1 97.5 242 GLU B O 1
ATOM 4949 N N . THR B 1 243 ? -10.922 37.156 1.907 1 97.75 243 THR B N 1
ATOM 4950 C CA . THR B 1 243 ? -11.641 36.594 3.039 1 97.75 243 THR B CA 1
ATOM 4951 C C . THR B 1 243 ? -12.727 37.562 3.529 1 97.75 243 THR B C 1
ATOM 4953 O O . THR B 1 243 ? -12.586 38.781 3.424 1 97.75 243 THR B O 1
ATOM 4956 N N . GLN B 1 244 ? -13.805 37 4.012 1 96.94 244 GLN B N 1
ATOM 4957 C CA . GLN B 1 244 ? -14.898 37.75 4.586 1 96.94 244 GLN B CA 1
ATOM 4958 C C . GLN B 1 244 ? -14.789 37.812 6.109 1 96.94 244 GLN B C 1
ATOM 4960 O O . GLN B 1 244 ? -15.633 38.438 6.773 1 96.94 244 GLN B O 1
ATOM 4965 N N . GLY B 1 245 ? -13.758 37.156 6.609 1 97.31 245 GLY B N 1
ATOM 4966 C CA . GLY B 1 245 ? -13.531 37.188 8.047 1 97.31 245 GLY B CA 1
ATOM 4967 C C . GLY B 1 245 ? -12.945 38.531 8.516 1 97.31 245 GLY B C 1
ATOM 4968 O O . GLY B 1 245 ? -12.734 39.438 7.719 1 97.31 245 GLY B O 1
ATOM 4969 N N . ASN B 1 246 ? -12.797 38.625 9.82 1 97.5 246 ASN B N 1
ATOM 4970 C CA . ASN B 1 246 ? -12.242 39.812 10.445 1 97.5 246 ASN B CA 1
ATOM 4971 C C . ASN B 1 246 ? -10.789 39.625 10.867 1 97.5 246 ASN B C 1
ATOM 4973 O O . ASN B 1 246 ? -10.492 38.688 11.625 1 97.5 246 ASN B O 1
ATOM 4977 N N . CYS B 1 247 ? -9.922 40.438 10.352 1 98.12 247 CYS B N 1
ATOM 4978 C CA . CYS B 1 247 ? -8.523 40.375 10.75 1 98.12 247 CYS B CA 1
ATOM 4979 C C . CYS B 1 247 ? -8.344 40.812 12.188 1 98.12 247 CYS B C 1
ATOM 4981 O O . CYS B 1 247 ? -8.43 42 12.484 1 98.12 247 CYS B O 1
ATOM 4983 N N . ALA B 1 248 ? -8.133 39.938 13.102 1 98.06 248 ALA B N 1
ATOM 4984 C CA . ALA B 1 248 ? -7.949 40.281 14.516 1 98.06 248 ALA B CA 1
ATOM 4985 C C . ALA B 1 248 ? -6.613 40.969 14.742 1 98.06 248 ALA B C 1
ATOM 4987 O O . ALA B 1 248 ? -6.535 41.938 15.5 1 98.06 248 ALA B O 1
ATOM 4988 N N . PHE B 1 249 ? -5.57 40.469 14.164 1 97.06 249 PHE B N 1
ATOM 4989 C CA . PHE B 1 249 ? -4.266 41.125 14.148 1 97.06 249 PHE B CA 1
ATOM 4990 C C . PHE B 1 249 ? -3.416 40.594 12.992 1 97.06 249 PHE B C 1
ATOM 4992 O O . PHE B 1 249 ? -3.742 39.562 12.383 1 97.06 249 PHE B O 1
ATOM 4999 N N . GLY B 1 250 ? -2.326 41.312 12.672 1 97.44 250 GLY B N 1
ATOM 5000 C CA . GLY B 1 250 ? -1.49 41 11.531 1 97.44 250 GLY B CA 1
ATOM 5001 C C . GLY B 1 250 ? -1.973 41.625 10.242 1 97.44 250 GLY B C 1
ATOM 5002 O O . GLY B 1 250 ? -2.375 42.812 10.242 1 97.44 250 GLY B O 1
ATOM 5003 N N . GLY B 1 251 ? -1.862 40.938 9.117 1 96.56 251 GLY B N 1
ATOM 5004 C CA . GLY B 1 251 ? -2.434 41.375 7.859 1 96.56 251 GLY B CA 1
ATOM 5005 C C . GLY B 1 251 ? -1.416 42.031 6.938 1 96.56 251 GLY B C 1
ATOM 5006 O O . GLY B 1 251 ? -1.655 42.156 5.734 1 96.56 251 GLY B O 1
ATOM 5007 N N . PHE B 1 252 ? -0.25 42.406 7.484 1 97.25 252 PHE B N 1
ATOM 5008 C CA . PHE B 1 252 ? 0.745 43.031 6.637 1 97.25 252 PHE B CA 1
ATOM 5009 C C . PHE B 1 252 ? 1.38 42.031 5.688 1 97.25 252 PHE B C 1
ATOM 5011 O O . PHE B 1 252 ? 1.686 40.906 6.082 1 97.25 252 PHE B O 1
ATOM 5018 N N . THR B 1 253 ? 1.466 42.375 4.434 1 97.44 253 THR B N 1
ATOM 5019 C CA . THR B 1 253 ? 2.082 41.531 3.422 1 97.44 253 THR B CA 1
ATOM 5020 C C . THR B 1 253 ? 3.039 42.344 2.549 1 97.44 253 THR B C 1
ATOM 5022 O O . THR B 1 253 ? 2.838 43.531 2.336 1 97.44 253 THR B O 1
ATOM 5025 N N . SER B 1 254 ? 4.113 41.75 2.199 1 98.12 254 SER B N 1
ATOM 5026 C CA . SER B 1 254 ? 5.039 42.281 1.198 1 98.12 254 SER B CA 1
ATOM 5027 C C . SER B 1 254 ? 5.488 41.188 0.234 1 98.12 254 SER B C 1
ATOM 5029 O O . SER B 1 254 ? 6.395 40.406 0.544 1 98.12 254 SER B O 1
ATOM 5031 N N . VAL B 1 255 ? 4.91 41.156 -0.961 1 98.06 255 VAL B N 1
ATOM 5032 C CA . VAL B 1 255 ? 5.16 40.125 -1.945 1 98.06 255 VAL B CA 1
ATOM 5033 C C . VAL B 1 255 ? 6.621 40.156 -2.395 1 98.06 255 VAL B C 1
ATOM 5035 O O . VAL B 1 255 ? 7.273 39.125 -2.525 1 98.06 255 VAL B O 1
ATOM 5038 N N . SER B 1 256 ? 7.137 41.406 -2.582 1 97.56 256 SER B N 1
ATOM 5039 C CA . SER B 1 256 ? 8.5 41.562 -3.066 1 97.56 256 SER B CA 1
ATOM 5040 C C . SER B 1 256 ? 9.508 41 -2.084 1 97.56 256 SER B C 1
ATOM 5042 O O . SER B 1 256 ? 10.562 40.5 -2.49 1 97.56 256 SER B O 1
ATOM 5044 N N . HIS B 1 257 ? 9.156 40.969 -0.792 1 97.06 257 HIS B N 1
ATOM 5045 C CA . HIS B 1 257 ? 10.039 40.406 0.232 1 97.06 257 HIS B CA 1
ATOM 5046 C C . HIS B 1 257 ? 9.617 39 0.646 1 97.06 257 HIS B C 1
ATOM 5048 O O . HIS B 1 257 ? 10.164 38.438 1.6 1 97.06 257 HIS B O 1
ATOM 5054 N N . ARG B 1 258 ? 8.594 38.5 -0.009 1 97.62 258 ARG B N 1
ATOM 5055 C CA . ARG B 1 258 ? 8.023 37.188 0.33 1 97.62 258 ARG B CA 1
ATOM 5056 C C . ARG B 1 258 ? 7.656 37.125 1.808 1 97.62 258 ARG B C 1
ATOM 5058 O O . ARG B 1 258 ? 7.914 36.125 2.471 1 97.62 258 ARG B O 1
ATOM 5065 N N . PHE B 1 259 ? 7.137 38.281 2.289 1 98 259 PHE B N 1
ATOM 5066 C CA . PHE B 1 259 ? 6.836 38.406 3.711 1 98 259 PHE B CA 1
ATOM 5067 C C . PHE B 1 259 ? 5.332 38.406 3.947 1 98 259 PHE B C 1
ATOM 5069 O O . PHE B 1 259 ? 4.609 39.188 3.328 1 98 259 PHE B O 1
ATOM 5076 N N . ILE B 1 260 ? 4.844 37.562 4.785 1 98.44 260 ILE B N 1
ATOM 5077 C CA . ILE B 1 260 ? 3.479 37.531 5.297 1 98.44 260 ILE B CA 1
ATOM 5078 C C . ILE B 1 260 ? 3.498 37.562 6.824 1 98.44 260 ILE B C 1
ATOM 5080 O O . ILE B 1 260 ? 4.078 36.688 7.469 1 98.44 260 ILE B O 1
ATOM 5084 N N . GLN B 1 261 ? 2.975 38.625 7.383 1 98.25 261 GLN B N 1
ATOM 5085 C CA . GLN B 1 261 ? 2.895 38.719 8.836 1 98.25 261 GLN B CA 1
ATOM 5086 C C . GLN B 1 261 ? 1.96 37.656 9.414 1 98.25 261 GLN B C 1
ATOM 5088 O O . GLN B 1 261 ? 0.906 37.375 8.844 1 98.25 261 GLN B O 1
ATOM 5093 N N . PRO B 1 262 ? 2.377 36.969 10.531 1 98.25 262 PRO B N 1
ATOM 5094 C CA . PRO B 1 262 ? 1.406 36.062 11.148 1 98.25 262 PRO B CA 1
ATOM 5095 C C . PRO B 1 262 ? 0.05 36.719 11.383 1 98.25 262 PRO B C 1
ATOM 5097 O O . PRO B 1 262 ? -0.017 37.812 11.953 1 98.25 262 PRO B O 1
ATOM 5100 N N . THR B 1 263 ? -0.971 36.125 10.891 1 98.44 263 THR B N 1
ATOM 5101 C CA . THR B 1 263 ? -2.283 36.75 10.867 1 98.44 263 THR B CA 1
ATOM 5102 C C . THR B 1 263 ? -3.35 35.812 11.422 1 98.44 263 THR B C 1
ATOM 5104 O O . THR B 1 263 ? -3.367 34.625 11.094 1 98.44 263 THR B O 1
ATOM 5107 N N . VAL B 1 264 ? -4.148 36.281 12.289 1 98.69 264 VAL B N 1
ATOM 5108 C CA . VAL B 1 264 ? -5.305 35.562 12.789 1 98.69 264 VAL B CA 1
ATOM 5109 C C . VAL B 1 264 ? -6.59 36.219 12.289 1 98.69 264 VAL B C 1
ATOM 5111 O O . VAL B 1 264 ? -6.777 37.438 12.453 1 98.69 264 VAL B O 1
ATOM 5114 N N . ILE B 1 265 ? -7.379 35.469 11.625 1 98.5 265 ILE B N 1
ATOM 5115 C CA . ILE B 1 265 ? -8.641 35.969 11.078 1 98.5 265 ILE B CA 1
ATOM 5116 C C . ILE B 1 265 ? -9.812 35.281 11.805 1 98.5 265 ILE B C 1
ATOM 5118 O O . ILE B 1 265 ? -9.891 34.062 11.844 1 98.5 265 ILE B O 1
ATOM 5122 N N . THR B 1 266 ? -10.719 36.062 12.383 1 97.69 266 THR B N 1
ATOM 5123 C CA . THR B 1 266 ? -11.859 35.562 13.125 1 97.69 266 THR B CA 1
ATOM 5124 C C . THR B 1 266 ? -13.141 35.688 12.289 1 97.69 266 THR B C 1
ATOM 5126 O O . THR B 1 266 ? -13.125 36.25 11.203 1 97.69 266 THR B O 1
ATOM 5129 N N . ASP B 1 267 ? -14.211 35.094 12.719 1 96.06 267 ASP B N 1
ATOM 5130 C CA . ASP B 1 267 ? -15.523 35.125 12.086 1 96.06 267 ASP B CA 1
ATOM 5131 C C . ASP B 1 267 ? -15.469 34.531 10.672 1 96.06 267 ASP B C 1
ATOM 5133 O O . ASP B 1 267 ? -16.047 35.094 9.742 1 96.06 267 ASP B O 1
ATOM 5137 N N . VAL B 1 268 ? -14.641 33.531 10.547 1 96.31 268 VAL B N 1
ATOM 5138 C CA . VAL B 1 268 ? -14.508 32.844 9.266 1 96.31 268 VAL B CA 1
ATOM 5139 C C . VAL B 1 268 ? -15.633 31.844 9.102 1 96.31 268 VAL B C 1
ATOM 5141 O O . VAL B 1 268 ? -15.906 31.047 10.008 1 96.31 268 VAL B O 1
ATOM 5144 N N . THR B 1 269 ? -16.297 31.859 7.996 1 92.5 269 THR B N 1
ATOM 5145 C CA . THR B 1 269 ? -17.375 30.922 7.723 1 92.5 269 THR B CA 1
ATOM 5146 C C . THR B 1 269 ? -16.859 29.703 6.977 1 92.5 269 THR B C 1
ATOM 5148 O O . THR B 1 269 ? -15.711 29.688 6.512 1 92.5 269 THR B O 1
ATOM 5151 N N . GLU B 1 270 ? -17.656 28.734 6.848 1 87.06 270 GLU B N 1
ATOM 5152 C CA . GLU B 1 270 ? -17.281 27.484 6.195 1 87.06 270 GLU B CA 1
ATOM 5153 C C . GLU B 1 270 ? -17.016 27.688 4.707 1 87.06 270 GLU B C 1
ATOM 5155 O O . GLU B 1 270 ? -16.234 26.969 4.098 1 87.06 270 GLU B O 1
ATOM 5160 N N . SER B 1 271 ? -17.641 28.703 4.125 1 91.44 271 SER B N 1
ATOM 5161 C CA . SER B 1 271 ? -17.531 28.938 2.691 1 91.44 271 SER B CA 1
ATOM 5162 C C . SER B 1 271 ? -16.453 29.953 2.381 1 91.44 271 SER B C 1
ATOM 5164 O O . SER B 1 271 ? -16.219 30.297 1.218 1 91.44 271 SER B O 1
ATOM 5166 N N . ASP B 1 272 ? -15.828 30.453 3.434 1 96.62 272 ASP B N 1
ATOM 5167 C CA . ASP B 1 272 ? -14.781 31.453 3.264 1 96.62 272 ASP B CA 1
ATOM 5168 C C . ASP B 1 272 ? -13.648 30.906 2.395 1 96.62 272 ASP B C 1
ATOM 5170 O O . ASP B 1 272 ? -13.328 29.719 2.449 1 96.62 272 ASP B O 1
ATOM 5174 N N . VAL B 1 273 ? -12.977 31.766 1.639 1 97.25 273 VAL B N 1
ATOM 5175 C CA . VAL B 1 273 ? -11.914 31.406 0.712 1 97.25 273 VAL B CA 1
ATOM 5176 C C . VAL B 1 273 ? -10.773 30.734 1.476 1 97.25 273 VAL B C 1
ATOM 5178 O O . VAL B 1 273 ? -10.117 29.828 0.952 1 97.25 273 VAL B O 1
ATOM 5181 N N . LEU B 1 274 ? -10.562 31.094 2.752 1 97.56 274 LEU B N 1
ATOM 5182 C CA . LEU B 1 274 ? -9.492 30.547 3.576 1 97.56 274 LEU B CA 1
ATOM 5183 C C . LEU B 1 274 ? -9.75 29.078 3.889 1 97.56 274 LEU B C 1
ATOM 5185 O O . LEU B 1 274 ? -8.844 28.359 4.305 1 97.56 274 LEU B O 1
ATOM 5189 N N . MET B 1 275 ? -10.984 28.641 3.693 1 96 275 MET B N 1
ATOM 5190 C CA . MET B 1 275 ? -11.359 27.281 4.102 1 96 275 MET B CA 1
ATOM 5191 C C . MET B 1 275 ? -11.508 26.375 2.891 1 96 275 MET B C 1
ATOM 5193 O O . MET B 1 275 ? -11.789 25.188 3.037 1 96 275 MET B O 1
ATOM 5197 N N . GLN B 1 276 ? -11.219 26.906 1.671 1 91.56 276 GLN B N 1
ATOM 5198 C CA . GLN B 1 276 ? -11.461 26.141 0.449 1 91.56 276 GLN B CA 1
ATOM 5199 C C . GLN B 1 276 ? -10.273 25.234 0.123 1 91.56 276 GLN B C 1
ATOM 5201 O O . GLN B 1 276 ? -10.461 24.109 -0.338 1 91.56 276 GLN B O 1
ATOM 5206 N N . HIS B 1 277 ? -9.062 25.781 0.361 1 88.62 277 HIS B N 1
ATOM 5207 C CA . HIS B 1 277 ? -7.844 25.016 0.105 1 88.62 277 HIS B CA 1
ATOM 5208 C C . HIS B 1 277 ? -6.828 25.219 1.223 1 88.62 277 HIS B C 1
ATOM 5210 O O . HIS B 1 277 ? -6.965 26.141 2.035 1 88.62 277 HIS B O 1
ATOM 5216 N N . GLU B 1 278 ? -5.887 24.359 1.247 1 91.94 278 GLU B N 1
ATOM 5217 C CA . GLU B 1 278 ? -4.812 24.531 2.219 1 91.94 278 GLU B CA 1
ATOM 5218 C C . GLU B 1 278 ? -4.168 25.906 2.092 1 91.94 278 GLU B C 1
ATOM 5220 O O . GLU B 1 278 ? -3.873 26.359 0.984 1 91.94 278 GLU B O 1
ATOM 5225 N N . ILE B 1 279 ? -3.955 26.516 3.188 1 95.81 279 ILE B N 1
ATOM 5226 C CA . ILE B 1 279 ? -3.434 27.875 3.213 1 95.81 279 ILE B CA 1
ATOM 5227 C C . ILE B 1 279 ? -1.931 27.859 2.945 1 95.81 279 ILE B C 1
ATOM 5229 O O . ILE B 1 279 ? -1.441 28.562 2.068 1 95.81 279 ILE B O 1
ATOM 5233 N N . TYR B 1 280 ? -1.24 27 3.646 1 95.12 280 TYR B N 1
ATOM 5234 C CA . TYR B 1 280 ? 0.203 26.859 3.477 1 95.12 280 TYR B CA 1
ATOM 5235 C C . TYR B 1 280 ? 0.9 28.203 3.66 1 95.12 280 TYR B C 1
ATOM 5237 O O . TYR B 1 280 ? 1.678 28.625 2.803 1 95.12 280 TYR B O 1
ATOM 5245 N N . GLY B 1 281 ? 0.638 28.875 4.738 1 97.5 281 GLY B N 1
ATOM 5246 C CA . GLY B 1 281 ? 1.143 30.172 5.156 1 97.5 281 GLY B CA 1
ATOM 5247 C C . GLY B 1 281 ? 0.765 30.531 6.582 1 97.5 281 GLY B C 1
ATOM 5248 O O . GLY B 1 281 ? 0.044 29.781 7.242 1 97.5 281 GLY B O 1
ATOM 5249 N N . PRO B 1 282 ? 1.294 31.594 7.078 1 98.25 282 PRO B N 1
ATOM 5250 C CA . PRO B 1 282 ? 1.108 31.938 8.492 1 98.25 282 PRO B CA 1
ATOM 5251 C C . PRO B 1 282 ? -0.191 32.688 8.742 1 98.25 282 PRO B C 1
ATOM 5253 O O . PRO B 1 282 ? -0.193 33.688 9.461 1 98.25 282 PRO B O 1
ATOM 5256 N N . ILE B 1 283 ? -1.293 32.219 8.164 1 98.62 283 ILE B N 1
ATOM 5257 C CA . ILE B 1 283 ? -2.639 32.75 8.352 1 98.62 283 ILE B CA 1
ATOM 5258 C C . ILE B 1 283 ? -3.502 31.703 9.07 1 98.62 283 ILE B C 1
ATOM 5260 O O . ILE B 1 283 ? -3.639 30.578 8.617 1 98.62 283 ILE B O 1
ATOM 5264 N N . LEU B 1 284 ? -4.07 32.062 10.203 1 98.62 284 LEU B N 1
ATOM 5265 C CA . LEU B 1 284 ? -4.887 31.141 10.984 1 98.62 284 LEU B CA 1
ATOM 5266 C C . LEU B 1 284 ? -6.336 31.609 11.039 1 98.62 284 LEU B C 1
ATOM 5268 O O . LEU B 1 284 ? -6.668 32.531 11.797 1 98.62 284 LEU B O 1
ATOM 5272 N N . PRO B 1 285 ? -7.152 31.062 10.242 1 98.5 285 PRO B N 1
ATOM 5273 C CA . PRO B 1 285 ? -8.586 31.328 10.422 1 98.5 285 PRO B CA 1
ATOM 5274 C C . PRO B 1 285 ? -9.141 30.672 11.688 1 98.5 285 PRO B C 1
ATOM 5276 O O . PRO B 1 285 ? -8.773 29.547 12.023 1 98.5 285 PRO B O 1
ATOM 5279 N N . VAL B 1 286 ? -9.969 31.359 12.375 1 98.06 286 VAL B N 1
ATOM 5280 C CA . VAL B 1 286 ? -10.617 30.859 13.586 1 98.06 286 VAL B CA 1
ATOM 5281 C C . VAL B 1 286 ? -12.125 30.812 13.391 1 98.06 286 VAL B C 1
ATOM 5283 O O . VAL B 1 286 ? -12.742 31.844 13.078 1 98.06 286 VAL B O 1
ATOM 5286 N N . ILE B 1 287 ? -12.633 29.688 13.492 1 96.88 287 ILE B N 1
ATOM 5287 C CA . ILE B 1 287 ? -14.062 29.453 13.398 1 96.88 287 ILE B CA 1
ATOM 5288 C C . ILE B 1 287 ? -14.641 29.203 14.789 1 96.88 287 ILE B C 1
ATOM 5290 O O . ILE B 1 287 ? -14.102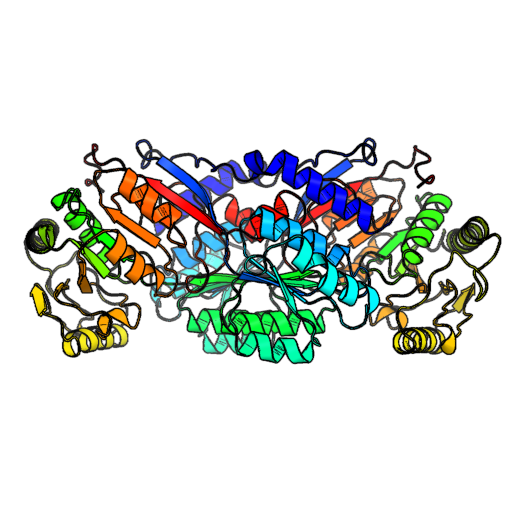 28.391 15.555 1 96.88 287 ILE B O 1
ATOM 5294 N N . SER B 1 288 ? -15.703 29.938 15.094 1 95.25 288 SER B N 1
ATOM 5295 C CA . SER B 1 288 ? -16.375 29.703 16.359 1 95.25 288 SER B CA 1
ATOM 5296 C C . SER B 1 288 ? -17.328 28.5 16.281 1 95.25 288 SER B C 1
ATOM 5298 O O . SER B 1 288 ? -18.062 28.359 15.305 1 95.25 288 SER B O 1
ATOM 5300 N N . VAL B 1 289 ? -17.219 27.688 17.25 1 96.25 289 VAL B N 1
ATOM 5301 C CA . VAL B 1 289 ? -18.109 26.531 17.344 1 96.25 289 VAL B CA 1
ATOM 5302 C C . VAL B 1 289 ? -18.781 26.516 18.719 1 96.25 289 VAL B C 1
ATOM 5304 O O . VAL B 1 289 ? -18.266 27.078 19.688 1 96.25 289 VAL B O 1
ATOM 5307 N N . LYS B 1 290 ? -19.906 25.797 18.797 1 95.44 290 LYS B N 1
ATOM 5308 C CA . LYS B 1 290 ? -20.719 25.812 20.016 1 95.44 290 LYS B CA 1
ATOM 5309 C C . LYS B 1 290 ? -20.359 24.656 20.938 1 95.44 290 LYS B C 1
ATOM 5311 O O . LYS B 1 290 ? -20.625 24.703 22.141 1 95.44 290 LYS B O 1
ATOM 5316 N N . SER B 1 291 ? -19.844 23.609 20.328 1 95.62 291 SER B N 1
ATOM 5317 C CA . SER B 1 291 ? -19.547 22.391 21.078 1 95.62 291 SER B CA 1
ATOM 5318 C C . SER B 1 291 ? -18.547 21.516 20.328 1 95.62 291 SER B C 1
ATOM 5320 O O . SER B 1 291 ? -18.234 21.781 19.172 1 95.62 291 SER B O 1
ATOM 5322 N N . SER B 1 292 ? -18.047 20.531 21.062 1 96.62 292 SER B N 1
ATOM 5323 C CA . SER B 1 292 ? -17.172 19.547 20.438 1 96.62 292 SER B CA 1
ATOM 5324 C C . SER B 1 292 ? -17.906 18.812 19.312 1 96.62 292 SER B C 1
ATOM 5326 O O . SER B 1 292 ? -17.297 18.516 18.281 1 96.62 292 SER B O 1
ATOM 5328 N N . ASP B 1 293 ? -19.203 18.547 19.469 1 97.31 293 ASP B N 1
ATOM 5329 C CA . ASP B 1 293 ? -20 17.875 18.438 1 97.31 293 ASP B CA 1
ATOM 5330 C C . ASP B 1 293 ? -20.094 18.734 17.172 1 97.31 293 ASP B C 1
ATOM 5332 O O . ASP B 1 293 ? -19.953 18.219 16.062 1 97.31 293 ASP B O 1
ATOM 5336 N N . ASP B 1 294 ? -20.312 19.969 17.469 1 96.44 294 ASP B N 1
ATOM 5337 C CA . ASP B 1 294 ? -20.391 20.906 16.359 1 96.44 294 ASP B CA 1
ATOM 5338 C C . ASP B 1 294 ? -19.078 20.969 15.586 1 96.44 294 ASP B C 1
ATOM 5340 O O . ASP B 1 294 ? -19.078 20.938 14.352 1 96.44 294 ASP B O 1
ATOM 5344 N N . ALA B 1 295 ? -18.016 21.031 16.266 1 97.19 295 ALA B N 1
ATOM 5345 C CA . ALA B 1 295 ? -16.688 21.078 15.672 1 97.19 295 ALA B CA 1
ATOM 5346 C C . ALA B 1 295 ? -16.391 19.797 14.891 1 97.19 295 ALA B C 1
ATOM 5348 O O . ALA B 1 295 ? -15.867 19.844 13.781 1 97.19 295 ALA B O 1
ATOM 5349 N N . LEU B 1 296 ? -16.719 18.719 15.484 1 97.69 296 LEU B N 1
ATOM 5350 C CA . LEU B 1 296 ? -16.484 17.422 14.875 1 97.69 296 LEU B CA 1
ATOM 5351 C C . LEU B 1 296 ? -17.266 17.281 13.57 1 97.69 296 LEU B C 1
ATOM 5353 O O . LEU B 1 296 ? -16.734 16.766 12.578 1 97.69 296 LEU B O 1
ATOM 5357 N N . GLU B 1 297 ? -18.5 17.656 13.57 1 96.88 297 GLU B N 1
ATOM 5358 C CA . GLU B 1 297 ? -19.344 17.609 12.375 1 96.88 297 GLU B CA 1
ATOM 5359 C C . GLU B 1 297 ? -18.719 18.406 11.242 1 96.88 297 GLU B C 1
ATOM 5361 O O . GLU B 1 297 ? -18.703 17.969 10.086 1 96.88 297 GLU B O 1
ATOM 5366 N N . TYR B 1 298 ? -18.219 19.531 11.594 1 95.88 298 TYR B N 1
ATOM 5367 C CA . TYR B 1 298 ? -17.562 20.375 10.602 1 95.88 298 TYR B CA 1
ATOM 5368 C C . TYR B 1 298 ? -16.375 19.672 9.984 1 95.88 298 TYR B C 1
ATOM 5370 O O . TYR B 1 298 ? -16.234 19.609 8.758 1 95.88 298 TYR B O 1
ATOM 5378 N N . VAL B 1 299 ? -15.508 19.109 10.812 1 96.62 299 VAL B N 1
ATOM 5379 C CA . VAL B 1 299 ? -14.281 18.469 10.359 1 96.62 299 VAL B CA 1
ATOM 5380 C C . VAL B 1 299 ? -14.617 17.25 9.5 1 96.62 299 VAL B C 1
ATOM 5382 O O . VAL B 1 299 ? -14 17.031 8.461 1 96.62 299 VAL B O 1
ATOM 5385 N N . ASN B 1 300 ? -15.625 16.5 9.867 1 95.5 300 ASN B N 1
ATOM 5386 C CA . ASN B 1 300 ? -15.961 15.25 9.188 1 95.5 300 ASN B CA 1
ATOM 5387 C C . ASN B 1 300 ? -16.594 15.508 7.824 1 95.5 300 ASN B C 1
ATOM 5389 O O . ASN B 1 300 ? -16.688 14.602 7 1 95.5 300 ASN B O 1
ATOM 5393 N N . ASN B 1 301 ? -17.016 16.75 7.559 1 93.62 301 ASN B N 1
ATOM 5394 C CA . ASN B 1 301 ? -17.594 17.125 6.27 1 93.62 301 ASN B CA 1
ATOM 5395 C C . ASN B 1 301 ? -16.516 17.609 5.301 1 93.62 301 ASN B C 1
ATOM 5397 O O . ASN B 1 301 ? -16.812 17.953 4.156 1 93.62 301 ASN B O 1
ATOM 5401 N N . LEU B 1 302 ? -15.305 17.594 5.754 1 93.25 302 LEU B N 1
ATOM 5402 C CA . LEU B 1 302 ? -14.172 18.016 4.938 1 93.25 302 LEU B CA 1
ATOM 5403 C C . LEU B 1 302 ? -13.281 16.828 4.594 1 93.25 302 LEU B C 1
ATOM 5405 O O . LEU B 1 302 ? -13.414 15.758 5.18 1 93.25 302 LEU B O 1
ATOM 5409 N N . PRO B 1 303 ? -12.398 17.016 3.566 1 91.69 303 PRO B N 1
ATOM 5410 C CA . PRO B 1 303 ? -11.438 15.938 3.285 1 91.69 303 PRO B CA 1
ATOM 5411 C C . PRO B 1 303 ? -10.594 15.57 4.504 1 91.69 303 PRO B C 1
ATOM 5413 O O . PRO B 1 303 ? -10.297 16.422 5.336 1 91.69 303 PRO B O 1
ATOM 5416 N N . LYS B 1 304 ? -10.172 14.312 4.578 1 94.12 304 LYS B N 1
ATOM 5417 C CA . LYS B 1 304 ? -9.438 13.82 5.738 1 94.12 304 LYS B CA 1
ATOM 5418 C C . LYS B 1 304 ? -8.086 14.516 5.867 1 94.12 304 LYS B C 1
ATOM 5420 O O . LYS B 1 304 ? -7.297 14.531 4.918 1 94.12 304 LYS B O 1
ATOM 5425 N N . PRO B 1 305 ? -7.812 15.047 7 1 95 305 PRO B N 1
ATOM 5426 C CA . PRO B 1 305 ? -6.555 15.773 7.184 1 95 305 PRO B CA 1
ATOM 5427 C C . PRO B 1 305 ? -5.387 14.859 7.543 1 95 305 PRO B C 1
ATOM 5429 O O . PRO B 1 305 ? -5.598 13.695 7.902 1 95 305 PRO B O 1
ATOM 5432 N N . GLN B 1 306 ? -4.211 15.422 7.445 1 94.5 306 GLN B N 1
ATOM 5433 C CA . GLN B 1 306 ? -3.01 14.695 7.855 1 94.5 306 GLN B CA 1
ATOM 5434 C C . GLN B 1 306 ? -2.949 14.547 9.375 1 94.5 306 GLN B C 1
ATOM 5436 O O . GLN B 1 306 ? -2.418 13.562 9.883 1 94.5 306 GLN B O 1
ATOM 5441 N N . ALA B 1 307 ? -3.51 15.578 10.031 1 96.44 307 ALA B N 1
ATOM 5442 C CA . ALA B 1 307 ? -3.496 15.547 11.492 1 96.44 307 ALA B CA 1
ATOM 5443 C C . ALA B 1 307 ? -4.695 16.297 12.07 1 96.44 307 ALA B C 1
ATOM 5445 O O . ALA B 1 307 ? -5.211 17.234 11.445 1 96.44 307 ALA B O 1
ATOM 5446 N N . VAL B 1 308 ? -5.117 15.852 13.234 1 97.81 308 VAL B N 1
ATOM 5447 C CA . VAL B 1 308 ? -6.109 16.547 14.047 1 97.81 308 VAL B CA 1
ATOM 5448 C C . VAL B 1 308 ? -5.512 16.906 15.406 1 97.81 308 VAL B C 1
ATOM 5450 O O . VAL B 1 308 ? -4.902 16.062 16.062 1 97.81 308 VAL B O 1
ATOM 5453 N N . TYR B 1 309 ? -5.625 18.141 15.781 1 98.5 309 TYR B N 1
ATOM 5454 C CA . TYR B 1 309 ? -5.07 18.609 17.047 1 98.5 309 TYR B CA 1
ATOM 5455 C C . TYR B 1 309 ? -6.18 19 18.016 1 98.5 309 TYR B C 1
ATOM 5457 O O . TYR B 1 309 ? -7.035 19.828 17.688 1 98.5 309 TYR B O 1
ATOM 5465 N N . ILE B 1 310 ? -6.133 18.375 19.172 1 98.5 310 ILE B N 1
ATOM 5466 C CA . ILE B 1 310 ? -7.168 18.625 20.172 1 98.5 310 ILE B CA 1
ATOM 5467 C C . ILE B 1 310 ? -6.547 19.25 21.422 1 98.5 310 ILE B C 1
ATOM 5469 O O . ILE B 1 310 ? -5.574 18.734 21.969 1 98.5 310 ILE B O 1
ATOM 5473 N N . PHE B 1 311 ? -7.059 20.359 21.797 1 98.25 311 PHE B N 1
ATOM 5474 C CA . PHE B 1 311 ? -6.688 20.984 23.062 1 98.25 311 PHE B CA 1
ATOM 5475 C C . PHE B 1 311 ? -7.84 20.922 24.062 1 98.25 311 PHE B C 1
ATOM 5477 O O . PHE B 1 311 ? -8.883 21.547 23.844 1 98.25 311 PHE B O 1
ATOM 5484 N N . ALA B 1 312 ? -7.684 20.172 25.047 1 97.25 312 ALA B N 1
ATOM 5485 C CA . ALA B 1 312 ? -8.703 19.938 26.062 1 97.25 312 ALA B CA 1
ATOM 5486 C C . ALA B 1 312 ? -8.07 19.422 27.359 1 97.25 312 ALA B C 1
ATOM 5488 O O . ALA B 1 312 ? -7.012 18.797 27.328 1 97.25 312 ALA B O 1
ATOM 5489 N N . LYS B 1 313 ? -8.664 19.766 28.453 1 92.94 313 LYS B N 1
ATOM 5490 C CA . LYS B 1 313 ? -8.234 19.219 29.75 1 92.94 313 LYS B CA 1
ATOM 5491 C C . LYS B 1 313 ? -8.836 17.844 29.984 1 92.94 313 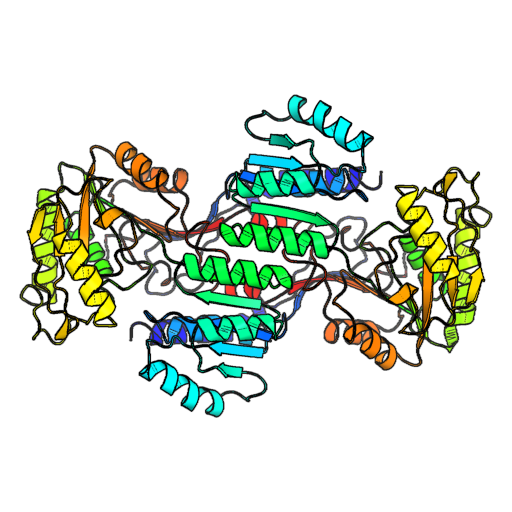LYS B C 1
ATOM 5493 O O . LYS B 1 313 ? -8.188 16.969 30.594 1 92.94 313 LYS B O 1
ATOM 5498 N N . GLU B 1 314 ? -10.016 17.688 29.484 1 89.75 314 GLU B N 1
ATOM 5499 C CA . GLU B 1 314 ? -10.75 16.438 29.719 1 89.75 314 GLU B CA 1
ATOM 5500 C C . GLU B 1 314 ? -10.391 15.391 28.688 1 89.75 314 GLU B C 1
ATOM 5502 O O . GLU B 1 314 ? -10.609 15.586 27.484 1 89.75 314 GLU B O 1
ATOM 5507 N N . LYS B 1 315 ? -9.992 14.305 29.125 1 91.94 315 LYS B N 1
ATOM 5508 C CA . LYS B 1 315 ? -9.57 13.219 28.25 1 91.94 315 LYS B CA 1
ATOM 5509 C C . LYS B 1 315 ? -10.742 12.703 27.422 1 91.94 315 LYS B C 1
ATOM 5511 O O . LYS B 1 315 ? -10.547 12.195 26.312 1 91.94 315 LYS B O 1
ATOM 5516 N N . VAL B 1 316 ? -11.93 12.836 27.953 1 95.75 316 VAL B N 1
ATOM 5517 C CA . VAL B 1 316 ? -13.125 12.32 27.297 1 95.75 316 VAL B CA 1
ATOM 5518 C C . VAL B 1 316 ? -13.297 13.008 25.938 1 95.75 316 VAL B C 1
ATOM 5520 O O . VAL B 1 316 ? -13.75 12.383 24.984 1 95.75 316 VAL B O 1
ATOM 5523 N N . ILE B 1 317 ? -12.875 14.273 25.891 1 96.62 317 ILE B N 1
ATOM 5524 C CA . ILE B 1 317 ? -12.984 15.023 24.641 1 96.62 317 ILE B CA 1
ATOM 5525 C C . ILE B 1 317 ? -12.031 14.438 23.609 1 96.62 317 ILE B C 1
ATOM 5527 O O . ILE B 1 317 ? -12.406 14.242 22.453 1 96.62 317 ILE B O 1
ATOM 5531 N N . PHE B 1 318 ? -10.836 14.164 24 1 97.31 318 PHE B N 1
ATOM 5532 C CA . PHE B 1 318 ? -9.828 13.578 23.125 1 97.31 318 PHE B CA 1
ATOM 5533 C C . PHE B 1 318 ? -10.281 12.219 22.609 1 97.31 318 PHE B C 1
ATOM 5535 O O . PHE B 1 318 ? -10.195 11.938 21.406 1 97.31 318 PHE B O 1
ATOM 5542 N N . GLU B 1 319 ? -10.812 11.422 23.484 1 97.44 319 GLU B N 1
ATOM 5543 C CA . GLU B 1 319 ? -11.273 10.086 23.109 1 97.44 319 GLU B CA 1
ATOM 5544 C C . GLU B 1 319 ? -12.445 10.164 22.141 1 97.44 319 GLU B C 1
ATOM 5546 O O . GLU B 1 319 ? -12.547 9.352 21.203 1 97.44 319 GLU B O 1
ATOM 5551 N N . PHE B 1 320 ? -13.289 11.164 22.438 1 97.56 320 PHE B N 1
ATOM 5552 C CA . PHE B 1 320 ? -14.422 11.398 21.562 1 97.56 320 PHE B CA 1
ATOM 5553 C C . PHE B 1 320 ? -13.961 11.703 20.141 1 97.56 320 PHE B C 1
ATOM 5555 O O . PHE B 1 320 ? -14.453 11.109 19.188 1 97.56 320 PHE B O 1
ATOM 5562 N N . TRP B 1 321 ? -12.992 12.516 19.922 1 97.94 321 TRP B N 1
ATOM 5563 C CA . TRP B 1 321 ? -12.453 12.891 18.625 1 97.94 321 TRP B CA 1
ATOM 5564 C C . TRP B 1 321 ? -11.695 11.734 17.984 1 97.94 321 TRP B C 1
ATOM 5566 O O . TRP B 1 321 ? -11.797 11.492 16.781 1 97.94 321 TRP B O 1
ATOM 5576 N N . LYS B 1 322 ? -10.93 11.094 18.766 1 96.88 322 LYS B N 1
ATOM 5577 C CA . LYS B 1 322 ? -10.148 9.953 18.297 1 96.88 322 LYS B CA 1
ATOM 5578 C C . LYS B 1 322 ? -11.055 8.891 17.688 1 96.88 322 LYS B C 1
ATOM 5580 O O . LYS B 1 322 ? -10.75 8.344 16.625 1 96.88 322 LYS B O 1
ATOM 5585 N N . LYS B 1 323 ? -12.172 8.672 18.297 1 95.69 323 LYS B N 1
ATOM 5586 C CA . LYS B 1 323 ? -13.102 7.625 17.875 1 95.69 323 LYS B CA 1
ATOM 5587 C C . LYS B 1 323 ? -13.891 8.062 16.641 1 95.69 323 LYS B C 1
ATOM 5589 O O . LYS B 1 323 ? -14.281 7.227 15.828 1 95.69 323 LYS B O 1
ATOM 5594 N N . ASN B 1 324 ? -14.039 9.367 16.484 1 96.81 324 ASN B N 1
ATOM 5595 C CA . ASN B 1 324 ? -15.039 9.805 15.516 1 96.81 324 ASN B CA 1
ATOM 5596 C C . ASN B 1 324 ? -14.414 10.594 14.375 1 96.81 324 ASN B C 1
ATOM 5598 O O . ASN B 1 324 ? -15.117 11.211 13.578 1 96.81 324 ASN B O 1
ATOM 5602 N N . THR B 1 325 ? -13.109 10.617 14.273 1 96.12 325 THR B N 1
ATOM 5603 C CA . THR B 1 325 ? -12.445 11.234 13.133 1 96.12 325 THR B CA 1
ATOM 5604 C C . THR B 1 325 ? -11.438 10.273 12.508 1 96.12 325 THR B C 1
ATOM 5606 O O . THR B 1 325 ? -10.898 9.406 13.188 1 96.12 325 THR B O 1
ATOM 5609 N N . LEU B 1 326 ? -11.305 10.406 11.227 1 94.62 326 LEU B N 1
ATOM 5610 C CA . LEU B 1 326 ? -10.242 9.734 10.492 1 94.62 326 LEU B CA 1
ATOM 5611 C C . LEU B 1 326 ? -9.195 10.727 10.016 1 94.62 326 LEU B C 1
ATOM 5613 O O . LEU B 1 326 ? -9.531 11.75 9.414 1 94.62 326 LEU B O 1
ATOM 5617 N N . SER B 1 327 ? -7.938 10.523 10.352 1 96 327 SER B N 1
ATOM 5618 C CA . SER B 1 327 ? -6.816 11.375 9.984 1 96 327 SER B CA 1
ATOM 5619 C C . SER B 1 327 ? -5.508 10.594 9.961 1 96 327 SER B C 1
ATOM 5621 O O . SER B 1 327 ? -5.465 9.43 10.375 1 96 327 SER B O 1
ATOM 5623 N N . GLY B 1 328 ? -4.488 11.188 9.406 1 94.88 328 GLY B N 1
ATOM 5624 C CA . GLY B 1 328 ? -3.17 10.578 9.492 1 94.88 328 GLY B CA 1
ATOM 5625 C C . GLY B 1 328 ? -2.703 10.367 10.922 1 94.88 328 GLY B C 1
ATOM 5626 O O . GLY B 1 328 ? -2.172 9.305 11.258 1 94.88 328 GLY B O 1
ATOM 5627 N N . GLY B 1 329 ? -2.889 11.391 11.742 1 95.75 329 GLY B N 1
ATOM 5628 C CA . GLY B 1 329 ? -2.576 11.344 13.164 1 95.75 329 GLY B CA 1
ATOM 5629 C C . GLY B 1 329 ? -3.447 12.266 14 1 95.75 329 GLY B C 1
ATOM 5630 O O . GLY B 1 329 ? -4.203 13.078 13.453 1 95.75 329 GLY B O 1
ATOM 5631 N N . ILE B 1 330 ? -3.383 12.055 15.305 1 97.19 330 ILE B N 1
ATOM 5632 C CA . ILE B 1 330 ? -4.137 12.898 16.219 1 97.19 330 ILE B CA 1
ATOM 5633 C C . ILE B 1 330 ? -3.297 13.188 17.469 1 97.19 330 ILE B C 1
ATOM 5635 O O . ILE B 1 330 ? -2.59 12.312 17.969 1 97.19 330 ILE B O 1
ATOM 5639 N N . ILE B 1 331 ? -3.316 14.406 17.891 1 96.88 331 ILE B N 1
ATOM 5640 C CA . ILE B 1 331 ? -2.502 14.82 19.031 1 96.88 331 ILE B CA 1
ATOM 5641 C C . ILE B 1 331 ? -3.369 15.562 20.047 1 96.88 331 ILE B C 1
ATOM 5643 O O . ILE B 1 331 ? -4.203 16.391 19.672 1 96.88 331 ILE B O 1
ATOM 5647 N N . LEU B 1 332 ? -3.146 15.211 21.281 1 97.19 332 LEU B N 1
ATOM 5648 C CA . LEU B 1 332 ? -3.74 15.953 22.391 1 97.19 332 LEU B CA 1
ATOM 5649 C C . LEU B 1 332 ? -2.762 16.984 22.938 1 97.19 332 LEU B C 1
ATOM 5651 O O . LEU B 1 332 ? -1.646 16.641 23.328 1 97.19 332 LEU B O 1
ATOM 5655 N N . ASN B 1 333 ? -3.102 18.266 22.844 1 96.75 333 ASN B N 1
ATOM 5656 C CA . ASN B 1 333 ? -2.455 19.391 23.516 1 96.75 333 ASN B CA 1
ATOM 5657 C C . ASN B 1 333 ? -1.095 19.703 22.906 1 96.75 333 ASN B C 1
ATOM 5659 O O . ASN B 1 333 ? -0.154 20.062 23.609 1 96.75 333 ASN B O 1
ATOM 5663 N N . ASP B 1 334 ? -0.998 19.438 21.656 1 95.5 334 ASP B N 1
ATOM 5664 C CA . ASP B 1 334 ? 0.169 19.844 20.875 1 95.5 334 ASP B CA 1
ATOM 5665 C C . ASP B 1 334 ? -0.138 19.812 19.375 1 95.5 334 ASP B C 1
ATOM 5667 O O . ASP B 1 334 ? -1.261 19.5 18.984 1 95.5 334 ASP B O 1
ATOM 5671 N N . VAL B 1 335 ? 0.783 20.266 18.594 1 95.88 335 VAL B N 1
ATOM 5672 C CA . VAL B 1 335 ? 0.628 20.266 17.141 1 95.88 335 VAL B CA 1
ATOM 5673 C C . VAL B 1 335 ? 1.94 19.844 16.484 1 95.88 335 VAL B C 1
ATOM 5675 O O . VAL B 1 335 ? 2.975 19.75 17.156 1 95.88 335 VAL B O 1
ATOM 5678 N N . VAL B 1 336 ? 1.946 19.453 15.242 1 91.75 336 VAL B N 1
ATOM 5679 C CA . VAL B 1 336 ? 3.072 19.281 14.328 1 91.75 336 VAL B CA 1
ATOM 5680 C C . VAL B 1 336 ? 3.928 18.094 14.773 1 91.75 336 VAL B C 1
ATOM 5682 O O . VAL B 1 336 ? 4.68 17.531 13.984 1 91.75 336 VAL B O 1
ATOM 5685 N N . MET B 1 337 ? 3.775 17.516 15.953 1 85.69 337 MET B N 1
ATOM 5686 C CA . MET B 1 337 ? 4.75 16.656 16.609 1 85.69 337 MET B CA 1
ATOM 5687 C C . MET B 1 337 ? 4.586 15.195 16.172 1 85.69 337 MET B C 1
ATOM 5689 O O . MET B 1 337 ? 5.219 14.297 16.734 1 85.69 337 MET B O 1
ATOM 5693 N N . LEU B 1 338 ? 3.814 14.977 15.219 1 84.81 338 LEU B N 1
ATOM 5694 C CA . LEU B 1 338 ? 3.561 13.602 14.805 1 84.81 338 LEU B CA 1
ATOM 5695 C C . LEU B 1 338 ? 4.844 12.938 14.32 1 84.81 338 LEU B C 1
ATOM 5697 O O . LEU B 1 338 ? 4.984 11.711 14.414 1 84.81 338 LEU B O 1
ATOM 5701 N N . LYS B 1 339 ? 5.785 13.672 13.844 1 78.81 339 LYS B N 1
ATOM 5702 C CA . LYS B 1 339 ? 7.031 13.133 13.32 1 78.81 339 LYS B CA 1
ATOM 5703 C C . LYS B 1 339 ? 8.117 13.109 14.383 1 78.81 339 LYS B C 1
ATOM 5705 O O . LYS B 1 339 ? 9.266 12.766 14.102 1 78.81 339 LYS B O 1
ATOM 5710 N N . GLY B 1 340 ? 7.77 13.422 15.57 1 76.38 340 GLY B N 1
ATOM 5711 C CA . GLY B 1 340 ? 8.742 13.594 16.641 1 76.38 340 GLY B CA 1
ATOM 5712 C C . GLY B 1 340 ? 9.195 12.281 17.25 1 76.38 340 GLY B C 1
ATOM 5713 O O . GLY B 1 340 ? 10.391 11.992 17.297 1 76.38 340 GLY B O 1
ATOM 5714 N N . PRO B 1 341 ? 8.211 11.484 17.734 1 74.31 341 PRO B N 1
ATOM 5715 C CA . PRO B 1 341 ? 8.617 10.25 18.391 1 74.31 341 PRO B CA 1
ATOM 5716 C C . PRO B 1 341 ? 9.328 9.273 17.453 1 74.31 341 PRO B C 1
ATOM 5718 O O . PRO B 1 341 ? 8.852 9.031 16.344 1 74.31 341 PRO B O 1
ATOM 5721 N N . ASN B 1 342 ? 10.398 8.789 18.016 1 71.5 342 ASN B N 1
ATOM 5722 C CA . ASN B 1 342 ? 11.148 7.809 17.25 1 71.5 342 ASN B CA 1
ATOM 5723 C C . ASN B 1 342 ? 10.312 6.555 16.984 1 71.5 342 ASN B C 1
ATOM 5725 O O . ASN B 1 342 ? 9.703 6.008 17.906 1 71.5 342 ASN B O 1
ATOM 5729 N N . GLY B 1 343 ? 10.188 6.223 15.812 1 73.88 343 GLY B N 1
ATOM 5730 C CA . GLY B 1 343 ? 9.508 4.969 15.508 1 73.88 343 GLY B CA 1
ATOM 5731 C C . GLY B 1 343 ? 8.055 5.156 15.117 1 73.88 343 GLY B C 1
ATOM 5732 O O . GLY B 1 343 ? 7.395 4.207 14.695 1 73.88 343 GLY B O 1
ATOM 5733 N N . MET B 1 344 ? 7.574 6.383 15.453 1 82.56 344 MET B N 1
ATOM 5734 C CA . MET B 1 344 ? 6.203 6.637 15.008 1 82.56 344 MET B CA 1
ATOM 5735 C C . MET B 1 344 ? 6.121 6.672 13.492 1 82.56 344 MET B C 1
ATOM 5737 O O . MET B 1 344 ? 6.891 7.379 12.836 1 82.56 344 MET B O 1
ATOM 5741 N N . ASN B 1 345 ? 5.277 5.781 13.078 1 84.69 345 ASN B N 1
ATOM 5742 C CA . ASN B 1 345 ? 5.059 5.84 11.633 1 84.69 345 ASN B CA 1
ATOM 5743 C C . ASN B 1 345 ? 4.254 7.074 11.242 1 84.69 345 ASN B C 1
ATOM 5745 O O . ASN B 1 345 ? 3.588 7.684 12.078 1 84.69 345 ASN B O 1
ATOM 5749 N N . PHE B 1 346 ? 4.512 7.465 10.086 1 89.62 346 PHE B N 1
ATOM 5750 C CA . PHE B 1 346 ? 3.857 8.664 9.57 1 89.62 346 PHE B CA 1
ATOM 5751 C C . PHE B 1 346 ? 3.262 8.406 8.195 1 89.62 346 PHE B C 1
ATOM 5753 O O . PHE B 1 346 ? 3.889 7.762 7.352 1 89.62 346 PHE B O 1
ATOM 5760 N N . GLY B 1 347 ? 2.051 8.906 8.055 1 91.75 347 GLY B N 1
ATOM 5761 C CA . GLY B 1 347 ? 1.383 8.812 6.77 1 91.75 347 GLY B CA 1
ATOM 5762 C C . GLY B 1 347 ? -0.043 9.328 6.797 1 91.75 347 GLY B C 1
ATOM 5763 O O . GLY B 1 347 ? -0.683 9.344 7.852 1 91.75 347 GLY B O 1
ATOM 5764 N N . GLY B 1 348 ? -0.498 9.734 5.648 1 92.44 348 GLY B N 1
ATOM 5765 C CA . GLY B 1 348 ? -1.852 10.25 5.52 1 92.44 348 GLY B CA 1
ATOM 5766 C C . GLY B 1 348 ? -2.865 9.18 5.164 1 92.44 348 GLY B C 1
ATOM 5767 O O . GLY B 1 348 ? -2.527 7.996 5.086 1 92.44 348 GLY B O 1
ATOM 5768 N N . VAL B 1 349 ? -4.051 9.609 5.07 1 93.81 349 VAL B N 1
ATOM 5769 C CA . VAL B 1 349 ? -5.168 8.75 4.699 1 93.81 349 VAL B CA 1
ATOM 5770 C C . VAL B 1 349 ? -6.102 9.5 3.748 1 93.81 349 VAL B C 1
ATOM 5772 O O . VAL B 1 349 ? -6.328 10.703 3.908 1 93.81 349 VAL B O 1
ATOM 5775 N N . ASP B 1 350 ? -6.57 8.781 2.725 1 91.31 350 ASP B N 1
ATOM 5776 C CA . ASP B 1 350 ? -7.484 9.375 1.752 1 91.31 350 ASP B CA 1
ATOM 5777 C C . ASP B 1 350 ? -6.855 10.586 1.067 1 91.31 350 ASP B C 1
ATOM 5779 O O . ASP B 1 350 ? -5.754 10.492 0.526 1 91.31 350 ASP B O 1
ATOM 5783 N N . SER B 1 351 ? -7.387 11.742 1.252 1 87.25 351 SER B N 1
ATOM 5784 C CA . SER B 1 351 ? -6.926 12.938 0.558 1 87.25 351 SER B CA 1
ATOM 5785 C C . SER B 1 351 ? -5.559 13.383 1.062 1 87.25 351 SER B C 1
ATOM 5787 O O . SER B 1 351 ? -4.828 14.078 0.359 1 87.25 351 SER B O 1
ATOM 5789 N N . SER B 1 352 ? -5.227 12.922 2.229 1 92.12 352 SER B N 1
ATOM 5790 C CA . SER B 1 352 ? -3.953 13.352 2.803 1 92.12 352 SER B CA 1
ATOM 5791 C C . SER B 1 352 ? -2.842 12.359 2.484 1 92.12 352 SER B C 1
ATOM 5793 O O . SER B 1 352 ? -1.696 12.547 2.896 1 92.12 352 SER B O 1
ATOM 5795 N N . GLY B 1 353 ? -3.248 11.266 1.818 1 94.88 353 GLY B N 1
ATOM 5796 C CA . GLY B 1 353 ? -2.184 10.414 1.309 1 94.88 353 GLY B CA 1
ATOM 5797 C C . GLY B 1 353 ? -2.438 8.938 1.541 1 94.88 353 GLY B C 1
ATOM 5798 O O . GLY B 1 353 ? -3.568 8.531 1.821 1 94.88 353 GLY B O 1
ATOM 5799 N N . MET B 1 354 ? -1.359 8.148 1.305 1 95.94 354 MET B N 1
ATOM 5800 C CA . MET B 1 354 ? -1.368 6.703 1.497 1 95.94 354 MET B CA 1
ATOM 5801 C C . MET B 1 354 ? 0.044 6.176 1.733 1 95.94 354 MET B C 1
ATOM 5803 O O . MET B 1 354 ? 1.012 6.719 1.199 1 95.94 354 MET B O 1
ATOM 5807 N N . GLY B 1 355 ? 0.085 5.082 2.512 1 94.19 355 GLY B N 1
ATOM 5808 C CA . GLY B 1 355 ? 1.371 4.539 2.918 1 94.19 355 GLY B CA 1
ATOM 5809 C C . GLY B 1 355 ? 1.903 5.16 4.195 1 94.19 355 GLY B C 1
ATOM 5810 O O . GLY B 1 355 ? 1.433 6.215 4.621 1 94.19 355 GLY B O 1
ATOM 5811 N N . ARG B 1 356 ? 2.791 4.516 4.789 1 94.56 356 ARG B N 1
ATOM 5812 C CA . ARG B 1 356 ? 3.451 4.996 6 1 94.56 356 ARG B CA 1
ATOM 5813 C C . ARG B 1 356 ? 4.949 4.715 5.953 1 94.56 356 ARG B C 1
ATOM 5815 O O . ARG B 1 356 ? 5.379 3.705 5.391 1 94.56 356 ARG B O 1
ATOM 5822 N N . TYR B 1 357 ? 5.602 5.621 6.586 1 93.88 357 TYR B N 1
ATOM 5823 C CA . TYR B 1 357 ? 7.051 5.453 6.609 1 93.88 357 TYR B CA 1
ATOM 5824 C C . TYR B 1 357 ? 7.641 5.969 7.918 1 93.88 357 TYR B C 1
ATOM 5826 O O . TYR B 1 357 ? 6.902 6.355 8.828 1 93.88 357 TYR B O 1
ATOM 5834 N N . ARG B 1 358 ? 9.008 5.871 8.055 1 91.81 358 ARG B N 1
ATOM 5835 C CA . ARG B 1 358 ? 9.844 6.188 9.211 1 91.81 358 ARG B CA 1
ATOM 5836 C C . ARG B 1 358 ? 10.047 4.957 10.086 1 91.81 358 ARG B C 1
ATOM 5838 O O . ARG B 1 358 ? 9.109 4.184 10.312 1 91.81 358 ARG B O 1
ATOM 5845 N N . GLY B 1 359 ? 11.25 4.785 10.508 1 89.56 359 GLY B N 1
ATOM 5846 C CA . GLY B 1 359 ? 11.602 3.627 11.312 1 89.56 359 GLY B CA 1
ATOM 5847 C C . GLY B 1 359 ? 11.328 2.309 10.609 1 89.56 359 GLY B C 1
ATOM 5848 O O . GLY B 1 359 ? 11.672 2.139 9.438 1 89.56 359 GLY B O 1
ATOM 5849 N N . ARG B 1 360 ? 10.688 1.453 11.328 1 91.19 360 ARG B N 1
ATOM 5850 C CA . ARG B 1 360 ? 10.406 0.122 10.805 1 91.19 360 ARG B CA 1
ATOM 5851 C C . ARG B 1 360 ? 9.43 0.191 9.633 1 91.19 360 ARG B C 1
ATOM 5853 O O . ARG B 1 360 ? 9.523 -0.602 8.695 1 91.19 360 ARG B O 1
ATOM 5860 N N . ALA B 1 361 ? 8.555 1.141 9.695 1 93.25 361 ALA B N 1
ATOM 5861 C CA . ALA B 1 361 ? 7.559 1.302 8.641 1 93.25 361 ALA B CA 1
ATOM 5862 C C . ALA B 1 361 ? 8.227 1.557 7.293 1 93.25 361 ALA B C 1
ATOM 5864 O O . ALA B 1 361 ? 7.711 1.147 6.25 1 93.25 361 ALA B O 1
ATOM 5865 N N . SER B 1 362 ? 9.391 2.229 7.332 1 95.75 362 SER B N 1
ATOM 5866 C CA . SER B 1 362 ? 10.117 2.457 6.086 1 95.75 362 SER B CA 1
ATOM 5867 C C . SER B 1 362 ? 10.625 1.146 5.492 1 95.75 362 SER B C 1
ATOM 5869 O O . SER B 1 362 ? 10.57 0.945 4.277 1 95.75 362 SER B O 1
ATOM 5871 N N . ILE B 1 363 ? 11.109 0.264 6.371 1 95.56 363 ILE B N 1
ATOM 5872 C CA . ILE B 1 363 ? 11.594 -1.032 5.91 1 95.56 363 ILE B CA 1
ATOM 5873 C C . ILE B 1 363 ? 10.453 -1.812 5.266 1 95.56 363 ILE B C 1
ATOM 5875 O O . ILE B 1 363 ? 10.609 -2.377 4.184 1 95.56 363 ILE B O 1
ATOM 5879 N N . GLU B 1 364 ? 9.352 -1.769 5.887 1 94.81 364 GLU B N 1
ATOM 5880 C CA . GLU B 1 364 ? 8.188 -2.473 5.367 1 94.81 364 GLU B CA 1
ATOM 5881 C C . GLU B 1 364 ? 7.699 -1.851 4.059 1 94.81 364 GLU B C 1
ATOM 5883 O O . GLU B 1 364 ? 7.348 -2.564 3.119 1 94.81 364 GLU B O 1
ATOM 5888 N N . LEU B 1 365 ? 7.715 -0.55 4.039 1 96.69 365 LEU B N 1
ATOM 5889 C CA . LEU B 1 365 ? 7.227 0.198 2.887 1 96.69 365 LEU B CA 1
ATOM 5890 C C . LEU B 1 365 ? 8.047 -0.131 1.641 1 96.69 365 LEU B C 1
ATOM 5892 O O . LEU B 1 365 ? 7.48 -0.36 0.567 1 96.69 365 LEU B O 1
ATOM 5896 N N . PHE B 1 366 ? 9.367 -0.215 1.81 1 98.06 366 PHE B N 1
ATOM 5897 C CA . PHE B 1 366 ? 10.25 -0.32 0.658 1 98.06 366 PHE B CA 1
ATOM 5898 C C . PHE B 1 366 ? 10.688 -1.764 0.442 1 98.06 366 PHE B C 1
ATOM 5900 O O . PHE B 1 366 ? 11.719 -2.018 -0.189 1 98.06 366 PHE B O 1
ATOM 5907 N N . SER B 1 367 ? 9.93 -2.703 0.988 1 97 367 SER B N 1
ATOM 5908 C CA . SER B 1 367 ? 10.258 -4.117 0.831 1 97 367 SER B CA 1
ATOM 5909 C C . SER B 1 367 ? 9.023 -4.918 0.411 1 97 367 SER B C 1
ATOM 5911 O O . SER B 1 367 ? 7.895 -4.496 0.641 1 97 367 SER B O 1
ATOM 5913 N N . HIS B 1 368 ? 9.305 -5.953 -0.249 1 95.81 368 HIS B N 1
ATOM 5914 C CA . HIS B 1 368 ? 8.312 -7.008 -0.427 1 95.81 368 HIS B CA 1
ATOM 5915 C C . HIS B 1 368 ? 8.453 -8.078 0.649 1 95.81 368 HIS B C 1
ATOM 5917 O O . HIS B 1 368 ? 9.555 -8.578 0.895 1 95.81 368 HIS B O 1
ATOM 5923 N N . GLN B 1 369 ? 7.375 -8.375 1.306 1 94.12 369 GLN B N 1
ATOM 5924 C CA . GLN B 1 369 ? 7.375 -9.477 2.256 1 94.12 369 GLN B CA 1
ATOM 5925 C C . GLN B 1 369 ? 7.07 -10.805 1.56 1 94.12 369 GLN B C 1
ATOM 5927 O O . GLN B 1 369 ? 5.902 -11.141 1.343 1 94.12 369 GLN B O 1
ATOM 5932 N N . ARG B 1 370 ? 8.055 -11.555 1.354 1 94.94 370 ARG B N 1
ATOM 5933 C CA . ARG B 1 370 ? 7.949 -12.781 0.567 1 94.94 370 ARG B CA 1
ATOM 5934 C C . ARG B 1 370 ? 7.637 -13.984 1.459 1 94.94 370 ARG B C 1
ATOM 5936 O O . ARG B 1 370 ? 8.273 -14.164 2.502 1 94.94 370 ARG B O 1
ATOM 5943 N N . GLY B 1 371 ? 6.625 -14.766 1.074 1 93.81 371 GLY B N 1
ATOM 5944 C CA . GLY B 1 371 ? 6.418 -16.047 1.726 1 93.81 371 GLY B CA 1
ATOM 5945 C C . GLY B 1 371 ? 7.418 -17.109 1.296 1 93.81 371 GLY B C 1
ATOM 5946 O O . GLY B 1 371 ? 7.684 -17.266 0.103 1 93.81 371 GLY B O 1
ATOM 5947 N N . VAL B 1 372 ? 8.023 -17.812 2.242 1 95.12 372 VAL B N 1
ATOM 5948 C CA . VAL B 1 372 ? 9.023 -18.828 1.983 1 95.12 372 VAL B CA 1
ATOM 5949 C C . VAL B 1 372 ? 8.617 -20.141 2.658 1 95.12 372 VAL B C 1
ATOM 5951 O O . VAL B 1 372 ? 8.414 -20.188 3.875 1 95.12 372 VAL B O 1
ATOM 5954 N N . ILE B 1 373 ? 8.43 -21.125 1.845 1 93.5 373 ILE B N 1
ATOM 5955 C CA . ILE B 1 373 ? 8.07 -22.438 2.383 1 93.5 373 ILE B CA 1
ATOM 5956 C C . ILE B 1 373 ? 9.133 -23.469 1.988 1 93.5 373 ILE B C 1
ATOM 5958 O O . ILE B 1 373 ? 9.477 -23.594 0.811 1 93.5 373 ILE B O 1
ATOM 5962 N N . GLU B 1 374 ? 9.688 -24.094 2.91 1 93.25 374 GLU B N 1
ATOM 5963 C CA . GLU B 1 374 ? 10.547 -25.266 2.705 1 93.25 374 GLU B CA 1
ATOM 5964 C C . GLU B 1 374 ? 9.836 -26.547 3.129 1 93.25 374 GLU B C 1
ATOM 5966 O O . GLU B 1 374 ? 9.711 -26.828 4.324 1 93.25 374 GLU B O 1
ATOM 5971 N N . ARG B 1 375 ? 9.469 -27.297 2.162 1 90.25 375 ARG B N 1
ATOM 5972 C CA . ARG B 1 375 ? 8.656 -28.469 2.41 1 90.25 375 ARG B CA 1
ATOM 5973 C C . ARG B 1 375 ? 9.531 -29.688 2.734 1 90.25 375 ARG B C 1
ATOM 5975 O O . ARG B 1 375 ? 10.547 -29.906 2.076 1 90.25 375 ARG B O 1
ATOM 5982 N N . SER B 1 376 ? 9.117 -30.438 3.725 1 83.31 376 SER B N 1
ATOM 5983 C CA . SER B 1 376 ? 9.789 -31.703 4.027 1 83.31 376 SER B CA 1
ATOM 5984 C C . SER B 1 376 ? 9.469 -32.75 2.99 1 83.31 376 SER B C 1
ATOM 5986 O O . SER B 1 376 ? 8.328 -32.875 2.533 1 83.31 376 SER B O 1
ATOM 5988 N N . THR B 1 377 ? 10.453 -33.5 2.502 1 80.31 377 THR B N 1
ATOM 5989 C CA . THR B 1 377 ? 10.242 -34.562 1.521 1 80.31 377 THR B CA 1
ATOM 5990 C C . THR B 1 377 ? 10.062 -35.938 2.209 1 80.31 377 THR B C 1
ATOM 5992 O O . THR B 1 377 ? 9.875 -36.938 1.547 1 80.31 377 THR B O 1
ATOM 5995 N N . LYS B 1 378 ? 10.266 -36 3.537 1 70.06 378 LYS B N 1
ATOM 5996 C CA . LYS B 1 378 ? 10.172 -37.281 4.258 1 70.06 378 LYS B CA 1
ATOM 5997 C C . LYS B 1 378 ? 8.727 -37.75 4.363 1 70.06 378 LYS B C 1
ATOM 5999 O O . LYS B 1 378 ? 8.461 -38.938 4.461 1 70.06 378 LYS B O 1
ATOM 6004 N N . GLU B 1 379 ? 7.75 -36.812 4.734 1 55.97 379 GLU B N 1
ATOM 6005 C CA . GLU B 1 379 ? 6.426 -37.344 5.055 1 55.97 379 GLU B CA 1
ATOM 6006 C C . GLU B 1 379 ? 5.551 -37.406 3.805 1 55.97 379 GLU B C 1
ATOM 6008 O O . GLU B 1 379 ? 5.672 -36.594 2.896 1 55.97 379 GLU B O 1
ATOM 6013 N N . LYS B 1 380 ? 4.961 -38.656 3.564 1 51.81 380 LYS B N 1
ATOM 6014 C CA . LYS B 1 380 ? 3.945 -39 2.578 1 51.81 380 LYS B CA 1
ATOM 6015 C C . LYS B 1 380 ? 2.766 -38.031 2.633 1 51.81 380 LYS B C 1
ATOM 6017 O O . LYS B 1 380 ? 1.799 -38.281 3.359 1 51.81 380 LYS B O 1
ATOM 6022 N N . LEU B 1 381 ? 2.979 -36.812 2.773 1 49.44 381 LEU B N 1
ATOM 6023 C CA . LEU B 1 381 ? 1.868 -35.906 2.924 1 49.44 381 LEU B CA 1
ATOM 6024 C C . LEU B 1 381 ? 0.89 -36.031 1.762 1 49.44 381 LEU B C 1
ATOM 6026 O O . LEU B 1 381 ? -0.09 -35.281 1.685 1 49.44 381 LEU B O 1
ATOM 6030 N N . ASP B 1 382 ? 1.213 -36.781 0.71 1 49.16 382 ASP B N 1
ATOM 6031 C CA . ASP B 1 382 ? 0.464 -36.812 -0.543 1 49.16 382 ASP B CA 1
ATOM 6032 C C . ASP B 1 382 ? -0.942 -37.375 -0.328 1 49.16 382 ASP B C 1
ATOM 6034 O O . ASP B 1 382 ? -1.655 -37.656 -1.292 1 49.16 382 ASP B O 1
ATOM 6038 N N . LYS B 1 383 ? -1.262 -37.656 0.917 1 44.69 383 LYS B N 1
ATOM 6039 C CA . LYS B 1 383 ? -2.631 -38.125 1.123 1 44.69 383 LYS B CA 1
ATOM 6040 C C . LYS B 1 383 ? -3.611 -36.938 1.139 1 44.69 383 LYS B C 1
ATOM 6042 O O . LYS B 1 383 ? -4.742 -37.094 1.61 1 44.69 383 LYS B O 1
ATOM 6047 N N . MET B 1 384 ? -3.314 -35.75 0.728 1 38.03 384 MET B N 1
ATOM 6048 C CA . MET B 1 384 ? -4.391 -34.781 0.674 1 38.03 384 MET B CA 1
ATOM 6049 C C . MET B 1 384 ? -5.316 -35.031 -0.506 1 38.03 384 MET B C 1
ATOM 6051 O O . MET B 1 384 ? -4.855 -35.281 -1.623 1 38.03 384 MET B O 1
#